Protein AF-A0A7S1LWT2-F1 (afdb_monomer)

Organism: Alexandrium catenella (NCBI:txid2925)

Structur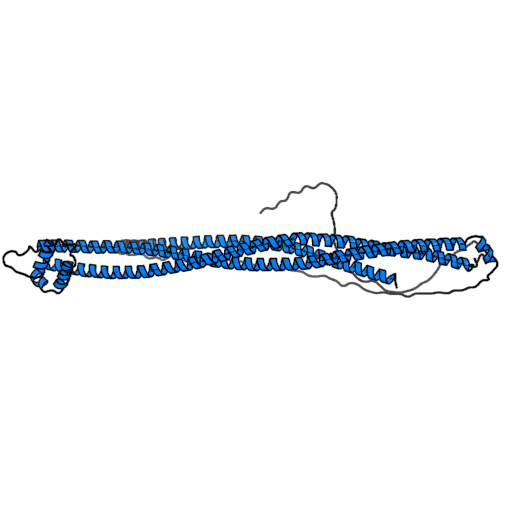e (mmCIF, N/CA/C/O backbone):
data_AF-A0A7S1LWT2-F1
#
_entry.id   AF-A0A7S1LWT2-F1
#
loop_
_atom_site.group_PDB
_atom_site.id
_atom_site.type_symbol
_atom_site.label_atom_id
_atom_site.label_alt_id
_atom_site.label_comp_id
_atom_site.label_asym_id
_atom_site.label_entity_id
_atom_si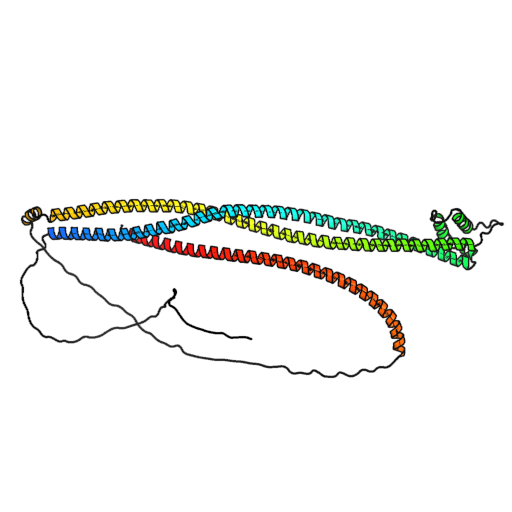te.label_seq_id
_atom_site.pdbx_PDB_ins_code
_atom_site.Cartn_x
_atom_site.Cartn_y
_atom_site.Cartn_z
_atom_site.occupancy
_atom_site.B_iso_or_equiv
_atom_site.auth_seq_id
_atom_site.auth_comp_id
_atom_site.auth_asym_id
_atom_site.auth_atom_id
_atom_site.pdbx_PDB_model_num
ATOM 1 N N . PHE A 1 1 ? -35.872 -12.750 -27.258 1.00 33.06 1 PHE A N 1
ATOM 2 C CA . PHE A 1 1 ? -36.606 -11.536 -27.671 1.00 33.06 1 PHE A CA 1
ATOM 3 C C . PHE A 1 1 ? -35.621 -10.379 -27.563 1.00 33.06 1 PHE A C 1
ATOM 5 O O . PHE A 1 1 ? -34.962 -10.319 -26.540 1.00 33.06 1 PHE A O 1
ATOM 12 N N . TRP A 1 2 ? -35.405 -9.527 -28.565 1.00 31.58 2 TRP A N 1
ATOM 13 C CA . TRP A 1 2 ? -36.002 -9.451 -29.913 1.00 31.58 2 TRP A CA 1
ATOM 14 C C . TRP A 1 2 ? -34.893 -9.270 -30.972 1.00 31.58 2 TRP A C 1
ATOM 16 O O . TRP A 1 2 ? -33.753 -9.004 -30.606 1.00 31.58 2 TRP A O 1
ATOM 26 N N . LEU A 1 3 ? -35.187 -9.476 -32.261 1.00 28.86 3 LEU A N 1
ATOM 27 C CA . LEU A 1 3 ? -34.165 -9.503 -33.321 1.00 28.86 3 LEU A CA 1
ATOM 28 C C . LEU A 1 3 ? -34.723 -8.959 -34.646 1.00 28.86 3 LEU A C 1
ATOM 30 O O . LEU A 1 3 ? -35.528 -9.627 -35.294 1.00 28.86 3 LEU A O 1
ATOM 34 N N . LYS A 1 4 ? -34.273 -7.755 -35.023 1.00 31.45 4 LYS A N 1
ATOM 35 C CA . LYS A 1 4 ? -34.233 -7.142 -36.371 1.00 31.45 4 LYS A CA 1
ATOM 36 C C . LYS A 1 4 ? -33.482 -5.806 -36.221 1.00 31.45 4 LYS A C 1
ATOM 38 O O . LYS A 1 4 ? -33.744 -5.106 -35.254 1.00 31.45 4 LYS A O 1
ATOM 43 N N . ALA A 1 5 ? -32.460 -5.441 -36.994 1.00 30.78 5 ALA A N 1
ATOM 44 C CA . ALA A 1 5 ? -32.195 -5.588 -38.430 1.00 30.78 5 ALA A CA 1
ATOM 45 C C . ALA A 1 5 ? -33.071 -4.679 -39.307 1.00 30.78 5 ALA A C 1
ATOM 47 O O . ALA A 1 5 ? -34.244 -4.964 -39.538 1.00 30.78 5 ALA A O 1
ATOM 48 N N . HIS A 1 6 ? -32.443 -3.633 -39.850 1.00 28.17 6 HIS A N 1
ATOM 49 C CA . HIS A 1 6 ? -32.846 -2.994 -41.097 1.00 28.17 6 HIS A CA 1
ATOM 50 C C . HIS A 1 6 ? -31.591 -2.634 -41.895 1.00 28.17 6 HIS A C 1
ATOM 52 O O . HIS A 1 6 ? -30.629 -2.107 -41.343 1.00 28.17 6 HIS A O 1
ATOM 58 N N . SER A 1 7 ? -31.602 -2.956 -43.184 1.00 26.88 7 SER A N 1
ATOM 59 C CA . SER A 1 7 ? -30.523 -2.691 -44.135 1.00 26.88 7 SER A CA 1
ATOM 60 C C . SER A 1 7 ? -30.941 -1.614 -45.129 1.00 26.88 7 SER A C 1
ATOM 62 O O . SER A 1 7 ? -32.078 -1.656 -45.597 1.00 26.88 7 SER A O 1
ATOM 64 N N . SER A 1 8 ? -29.995 -0.770 -45.537 1.00 25.41 8 SER A N 1
ATOM 65 C CA . SER A 1 8 ? -29.980 -0.098 -46.842 1.00 25.41 8 SER A CA 1
ATOM 66 C C . SER A 1 8 ? -28.529 0.019 -47.315 1.00 25.41 8 SER A C 1
ATOM 68 O O . SER A 1 8 ? -27.628 0.165 -46.492 1.00 25.41 8 SER A O 1
ATOM 70 N N . CYS A 1 9 ? -28.316 -0.086 -48.625 1.00 24.33 9 CYS A N 1
ATOM 71 C CA . CYS A 1 9 ? -27.003 -0.016 -49.278 1.00 24.33 9 CYS A CA 1
ATOM 72 C C . CYS A 1 9 ? -26.843 1.310 -50.055 1.00 24.33 9 CYS A C 1
ATOM 74 O O . CYS A 1 9 ? -27.729 2.160 -49.980 1.00 24.33 9 CYS A O 1
ATOM 76 N N . ALA A 1 10 ? -25.765 1.400 -50.850 1.00 26.12 10 ALA A N 1
ATOM 77 C CA . ALA A 1 10 ? -25.298 2.536 -51.660 1.00 26.12 10 ALA A CA 1
ATOM 78 C C . ALA A 1 10 ? -24.592 3.657 -50.862 1.00 26.12 10 ALA A C 1
ATOM 80 O O . ALA A 1 10 ? -25.080 4.077 -49.818 1.00 26.12 10 ALA A O 1
ATOM 81 N N . ASP A 1 11 ? -23.442 4.191 -51.292 1.00 26.48 11 ASP A N 1
ATOM 82 C CA . ASP A 1 11 ? -22.518 3.778 -52.372 1.00 26.48 11 ASP A CA 1
ATOM 83 C C . ASP A 1 11 ? -21.112 4.367 -52.109 1.00 26.48 11 ASP A C 1
ATOM 85 O O . ASP A 1 11 ? -20.996 5.369 -51.404 1.00 26.48 11 ASP A O 1
ATOM 89 N N . GLY A 1 12 ? -20.049 3.801 -52.705 1.00 25.44 12 GLY A N 1
ATOM 90 C CA . GLY A 1 12 ? -18.724 4.454 -52.774 1.00 25.44 12 GLY A CA 1
ATOM 91 C C . GLY A 1 12 ? -17.499 3.579 -52.452 1.00 25.44 12 GLY A C 1
ATOM 92 O O . GLY A 1 12 ? -17.393 2.992 -51.381 1.00 25.44 12 GLY A O 1
ATOM 93 N N . ALA A 1 13 ? -16.554 3.530 -53.395 1.00 26.47 13 ALA A N 1
ATOM 94 C CA . ALA A 1 13 ? -15.238 2.871 -53.332 1.00 26.47 13 ALA A CA 1
ATOM 95 C C . ALA A 1 13 ? -14.280 3.486 -52.269 1.00 26.47 13 ALA A C 1
ATOM 97 O O . ALA A 1 13 ? -14.469 4.636 -51.888 1.00 26.47 13 ALA A O 1
ATOM 98 N N . SER A 1 14 ? -13.207 2.835 -51.782 1.00 25.94 14 SER A N 1
ATOM 99 C CA . SER A 1 14 ? -12.604 1.509 -52.078 1.00 25.94 14 SER A CA 1
ATOM 100 C C . SER A 1 14 ? -11.699 1.019 -50.922 1.00 25.94 14 SER A C 1
ATOM 102 O O . SER A 1 14 ? -11.360 1.795 -50.032 1.00 25.94 14 SER A O 1
ATOM 104 N N . CYS A 1 15 ? -11.289 -0.260 -50.965 1.00 26.00 15 CYS A N 1
ATOM 105 C CA . CYS A 1 15 ? -10.419 -0.962 -49.999 1.00 26.00 15 CYS A CA 1
ATOM 106 C C . CYS A 1 15 ? -9.165 -0.163 -49.579 1.00 26.00 15 CYS A C 1
ATOM 108 O O . CYS A 1 15 ? -8.563 0.495 -50.423 1.00 26.00 15 CYS A O 1
ATOM 110 N N . THR A 1 16 ? -8.715 -0.112 -48.318 1.00 27.50 16 THR A N 1
ATOM 111 C CA . THR A 1 16 ? -8.551 -1.126 -47.239 1.00 27.50 16 THR A CA 1
ATOM 112 C C . THR A 1 16 ? -7.402 -2.128 -47.424 1.00 27.50 16 THR A C 1
ATOM 114 O O . THR A 1 16 ? -7.161 -2.687 -48.489 1.00 27.50 16 THR A O 1
ATOM 117 N N . SER A 1 17 ? -6.668 -2.314 -46.327 1.00 29.28 17 SER A N 1
ATOM 118 C CA . SER A 1 17 ? -5.370 -2.978 -46.188 1.00 29.28 17 SER A CA 1
ATOM 119 C C . SER A 1 17 ? -5.415 -4.496 -45.954 1.00 29.28 17 SER A C 1
ATOM 121 O O . SER A 1 17 ? -6.198 -4.953 -45.129 1.00 29.28 17 SER A O 1
ATOM 123 N N . GLY A 1 18 ? -4.407 -5.205 -46.481 1.00 27.36 18 GLY A N 1
ATOM 124 C CA . GLY A 1 18 ? -3.499 -6.031 -45.659 1.00 27.36 18 GLY A CA 1
ATOM 125 C C . GLY A 1 18 ? -3.828 -7.511 -45.355 1.00 27.36 18 GLY A C 1
ATOM 126 O O . GLY A 1 18 ? -4.892 -7.824 -44.844 1.00 27.36 18 GLY A O 1
ATOM 127 N N . HIS A 1 19 ? -2.789 -8.358 -45.501 1.00 26.08 19 HIS A N 1
ATOM 128 C CA . HIS A 1 19 ? -2.615 -9.733 -44.963 1.00 26.08 19 HIS A CA 1
ATOM 129 C C . HIS A 1 19 ? -3.584 -10.820 -45.514 1.00 26.08 19 HIS A C 1
ATOM 131 O O . HIS A 1 19 ? -4.782 -10.617 -45.606 1.00 26.08 19 HIS A O 1
ATOM 137 N N . CYS A 1 20 ? -3.158 -12.036 -45.896 1.00 24.03 20 CYS A N 1
ATOM 138 C CA . CYS A 1 20 ? -2.356 -12.980 -45.106 1.00 24.03 20 CYS A CA 1
ATOM 139 C C . CYS A 1 20 ? -1.778 -14.169 -45.935 1.00 24.03 20 CYS A C 1
ATOM 141 O O . CYS A 1 20 ? -2.261 -14.486 -47.017 1.00 24.03 20 CYS A O 1
ATOM 143 N N . SER A 1 21 ? -0.764 -14.824 -45.354 1.00 25.92 21 SER A N 1
ATOM 144 C CA . SER A 1 21 ? -0.106 -16.125 -45.628 1.00 25.92 21 SER A CA 1
ATOM 145 C C . SER A 1 21 ? -0.652 -17.119 -46.681 1.00 25.92 21 SER A C 1
ATOM 147 O O . SER A 1 21 ? -1.792 -17.575 -46.612 1.00 25.92 21 SER A O 1
ATOM 149 N N . ILE A 1 22 ? 0.272 -17.620 -47.519 1.00 29.66 22 ILE A N 1
ATOM 150 C CA . ILE A 1 22 ? 0.287 -18.953 -48.165 1.00 29.66 22 ILE A CA 1
ATOM 151 C C . ILE A 1 22 ? 1.751 -19.451 -48.088 1.00 29.66 22 ILE A C 1
ATOM 153 O O . ILE A 1 22 ? 2.661 -18.653 -48.284 1.00 29.66 22 ILE A O 1
ATOM 157 N N . GLY A 1 23 ? 2.103 -20.713 -47.814 1.00 28.67 23 GLY A N 1
ATOM 158 C CA . GLY A 1 23 ? 1.298 -21.934 -47.655 1.00 28.67 23 GLY A CA 1
ATOM 159 C C . GLY A 1 23 ? 1.849 -23.063 -48.544 1.00 28.67 23 GLY A C 1
ATOM 160 O O . GLY A 1 23 ? 1.566 -23.103 -49.736 1.00 28.67 23 GLY A O 1
ATOM 161 N N . GLN A 1 24 ? 2.673 -23.962 -47.993 1.00 29.84 24 GLN A N 1
ATOM 162 C CA . GLN A 1 24 ? 3.436 -24.960 -48.767 1.00 29.84 24 GLN A CA 1
ATOM 163 C C . GLN A 1 24 ? 2.568 -26.035 -49.456 1.00 29.84 24 GLN A C 1
ATOM 165 O O . GLN A 1 24 ? 1.615 -26.543 -48.868 1.00 29.84 24 GLN A O 1
ATOM 170 N N . CYS A 1 25 ? 3.004 -26.506 -50.633 1.00 27.72 25 CYS A N 1
ATOM 171 C CA . CYS A 1 25 ? 2.715 -27.858 -51.137 1.00 27.72 25 CYS A CA 1
ATOM 172 C C . CYS A 1 25 ? 3.812 -28.370 -52.095 1.00 27.72 25 CYS A C 1
ATOM 174 O O . CYS A 1 25 ? 4.595 -27.590 -52.629 1.00 27.72 25 CYS A O 1
ATOM 176 N N . GLN A 1 26 ? 3.893 -29.694 -52.265 1.00 29.59 26 GLN A N 1
ATOM 177 C CA . GLN A 1 26 ? 5.010 -30.423 -52.900 1.00 29.59 26 GLN A CA 1
ATOM 178 C C . GLN A 1 26 ? 4.680 -30.953 -54.321 1.00 29.59 26 GLN A C 1
ATOM 180 O O . GLN A 1 26 ? 3.517 -30.943 -54.716 1.00 29.59 26 GLN A O 1
ATOM 185 N N . MET A 1 27 ? 5.696 -31.559 -54.982 1.00 29.39 27 MET A N 1
ATOM 186 C CA . MET A 1 27 ? 5.666 -32.695 -55.958 1.00 29.39 27 MET A CA 1
ATOM 187 C C . MET A 1 27 ? 6.195 -32.406 -57.397 1.00 29.39 27 MET A C 1
ATOM 189 O O . MET A 1 27 ? 6.901 -31.426 -57.603 1.00 29.39 27 MET A O 1
ATOM 193 N N . GLY A 1 28 ? 5.974 -33.328 -58.354 1.00 28.89 28 GLY A N 1
ATOM 194 C CA . GLY A 1 28 ? 6.473 -33.377 -59.751 1.00 28.89 28 GLY A CA 1
ATOM 195 C C . GLY A 1 28 ? 5.965 -34.651 -60.487 1.00 28.89 28 GLY A C 1
ATOM 196 O O . GLY A 1 28 ? 4.835 -35.060 -60.225 1.00 28.89 28 GLY A O 1
ATOM 197 N N . SER A 1 29 ? 6.690 -35.385 -61.356 1.00 29.58 29 SER A N 1
ATOM 198 C CA . SER A 1 29 ? 8.096 -35.339 -61.833 1.00 29.58 29 SER A CA 1
ATOM 199 C C . SER A 1 29 ? 8.379 -36.489 -62.857 1.00 29.58 29 SER A C 1
ATOM 201 O O . SER A 1 29 ? 7.427 -37.145 -63.276 1.00 29.58 29 SER A O 1
ATOM 203 N N . SER A 1 30 ? 9.668 -36.798 -63.135 1.00 28.92 30 SER A N 1
ATOM 204 C CA . SER A 1 30 ? 10.242 -37.878 -63.983 1.00 28.92 30 SER A CA 1
ATOM 205 C C . SER A 1 30 ? 10.055 -37.649 -65.493 1.00 28.92 30 SER A C 1
ATOM 207 O O . SER A 1 30 ? 8.944 -37.400 -65.935 1.00 28.92 30 SER A O 1
ATOM 209 N N . SER A 1 31 ? 11.087 -37.547 -66.342 1.00 29.00 31 SER A N 1
ATOM 210 C CA . SER A 1 31 ? 12.238 -38.424 -66.678 1.00 29.00 31 SER A CA 1
ATOM 211 C C . SER A 1 31 ? 11.979 -39.210 -67.971 1.00 29.00 31 SER A C 1
ATOM 213 O O . SER A 1 31 ? 11.226 -40.178 -67.936 1.00 29.00 31 SER A O 1
ATOM 215 N N . LEU A 1 32 ? 12.726 -38.862 -69.036 1.00 29.83 32 LEU A N 1
ATOM 216 C CA . LEU A 1 32 ? 12.916 -39.621 -70.296 1.00 29.83 32 LEU A CA 1
ATOM 217 C C . LEU A 1 32 ? 11.648 -39.725 -71.196 1.00 29.83 32 LEU A C 1
ATOM 219 O O . LEU A 1 32 ? 10.533 -39.592 -70.712 1.00 29.83 32 LEU A O 1
ATOM 223 N N . PHE A 1 33 ? 11.714 -39.897 -72.526 1.00 26.77 33 PHE A N 1
ATOM 224 C CA . PHE A 1 33 ? 12.803 -40.300 -73.441 1.00 26.77 33 PHE A CA 1
ATOM 225 C C . PHE A 1 33 ? 12.488 -39.849 -74.901 1.00 26.77 33 PHE A C 1
ATOM 227 O O . PHE A 1 33 ? 11.312 -39.745 -75.220 1.00 26.77 33 PHE A O 1
ATOM 234 N N . ILE A 1 34 ? 13.508 -39.732 -75.781 1.00 29.27 34 ILE A N 1
ATOM 235 C CA . ILE A 1 34 ? 13.478 -39.862 -77.278 1.00 29.27 34 ILE A CA 1
ATOM 236 C C . ILE A 1 34 ? 12.589 -38.849 -78.075 1.00 29.27 34 ILE A C 1
ATOM 238 O O . ILE A 1 34 ? 11.411 -38.711 -77.793 1.00 29.27 34 ILE A O 1
ATOM 242 N N . LEU A 1 35 ? 13.026 -38.023 -79.050 1.00 27.83 35 LEU A N 1
ATOM 243 C CA . LEU A 1 35 ? 14.031 -38.058 -80.151 1.00 27.83 35 LEU A CA 1
ATOM 244 C C . LEU A 1 35 ? 13.501 -38.630 -81.491 1.00 27.83 35 LEU A C 1
ATOM 246 O O . LEU A 1 35 ? 13.330 -39.838 -81.575 1.00 27.83 35 LEU A O 1
ATOM 250 N N . ALA A 1 36 ? 13.332 -37.788 -82.537 1.00 28.48 36 ALA A N 1
ATOM 251 C CA . ALA A 1 36 ? 13.601 -38.069 -83.977 1.00 28.48 36 ALA A CA 1
ATOM 252 C C . ALA A 1 36 ? 12.925 -37.088 -84.981 1.00 28.48 36 ALA A C 1
ATOM 254 O O . ALA A 1 36 ? 11.734 -36.834 -84.861 1.00 28.48 36 ALA A O 1
ATOM 255 N N . LEU A 1 37 ? 13.678 -36.694 -86.032 1.00 28.66 37 LEU A N 1
ATOM 256 C CA . LEU A 1 37 ? 13.273 -36.150 -87.360 1.00 28.66 37 LEU A CA 1
ATOM 257 C C . LEU A 1 37 ? 12.399 -34.859 -87.440 1.00 28.66 37 LEU A C 1
ATOM 259 O O . LEU A 1 37 ? 11.643 -34.551 -86.533 1.00 28.66 37 LEU A O 1
ATOM 263 N N . VAL A 1 38 ? 12.314 -34.113 -88.559 1.00 30.34 38 VAL A N 1
ATOM 264 C CA . VAL A 1 38 ? 13.279 -33.553 -89.554 1.00 30.34 38 VAL A CA 1
ATOM 265 C C . VAL A 1 38 ? 12.456 -32.842 -90.650 1.00 30.34 38 VAL A C 1
ATOM 267 O O . VAL A 1 38 ? 11.528 -33.445 -91.183 1.00 30.34 38 VAL A O 1
ATOM 270 N N . ALA A 1 39 ? 12.815 -31.609 -91.039 1.00 30.00 39 ALA A N 1
ATOM 271 C CA . ALA A 1 39 ? 12.348 -30.966 -92.279 1.00 30.00 39 ALA A CA 1
ATOM 272 C C . ALA A 1 39 ? 13.298 -29.830 -92.737 1.00 30.00 39 ALA A C 1
ATOM 274 O O . ALA A 1 39 ? 13.760 -29.040 -91.920 1.00 30.00 39 ALA A O 1
ATOM 275 N N . LEU A 1 40 ? 13.565 -29.755 -94.046 1.00 30.89 40 LEU A N 1
ATOM 276 C CA . LEU A 1 40 ? 14.343 -28.737 -94.790 1.00 30.89 40 LEU A CA 1
ATOM 277 C C . LEU A 1 40 ? 13.611 -28.502 -96.135 1.00 30.89 40 LEU A C 1
ATOM 279 O O . LEU A 1 40 ? 12.921 -29.432 -96.565 1.00 30.89 40 LEU A O 1
ATOM 283 N N . PRO A 1 41 ? 13.660 -27.304 -96.771 1.00 42.47 41 PRO A N 1
ATOM 284 C CA . PRO A 1 41 ? 14.808 -26.783 -97.564 1.00 42.47 41 PRO A CA 1
ATOM 285 C C . PRO A 1 41 ? 15.202 -25.315 -97.188 1.00 42.47 41 PRO A C 1
ATOM 287 O O . PRO A 1 41 ? 14.460 -24.677 -96.453 1.00 42.47 41 PRO A O 1
ATOM 290 N N . VAL A 1 42 ? 16.389 -24.728 -97.470 1.00 35.78 42 VAL A N 1
ATOM 291 C CA . VAL A 1 42 ? 17.160 -24.475 -98.734 1.00 35.78 42 VAL A CA 1
ATOM 292 C C . VAL A 1 42 ? 16.470 -23.402 -99.627 1.00 35.78 42 VAL A C 1
ATOM 294 O O . VAL A 1 42 ? 15.278 -23.535 -99.866 1.00 35.78 42 VAL A O 1
ATOM 297 N N . ALA A 1 43 ? 17.091 -22.308 -100.129 1.00 35.44 43 ALA A N 1
ATOM 298 C CA . ALA A 1 43 ? 18.512 -21.983 -100.408 1.00 35.44 43 ALA A CA 1
ATOM 299 C C . ALA A 1 43 ? 18.906 -20.472 -100.310 1.00 35.44 43 ALA A C 1
ATOM 301 O O . ALA A 1 43 ? 18.032 -19.616 -100.361 1.00 35.44 43 ALA A O 1
ATOM 302 N N . ALA A 1 44 ? 20.231 -20.204 -100.361 1.00 31.06 44 ALA A N 1
ATOM 303 C CA . ALA A 1 44 ? 20.949 -18.960 -100.760 1.00 31.06 44 ALA A CA 1
ATOM 304 C C . ALA A 1 44 ? 20.702 -17.656 -99.949 1.00 31.06 44 ALA A C 1
ATOM 306 O O . ALA A 1 44 ? 19.592 -17.358 -99.539 1.00 31.06 44 ALA A O 1
ATOM 307 N N . HIS A 1 45 ? 21.671 -16.765 -99.698 1.00 31.00 45 HIS A N 1
ATOM 308 C CA . HIS A 1 45 ? 23.034 -16.524 -100.228 1.00 31.00 45 HIS A CA 1
ATOM 309 C C . HIS A 1 45 ? 23.990 -16.300 -99.018 1.00 31.00 45 HIS A C 1
ATOM 311 O O . HIS A 1 45 ? 23.512 -16.250 -97.892 1.00 31.00 45 HIS A O 1
ATOM 317 N N . GLY A 1 46 ? 25.315 -16.124 -99.081 1.00 31.05 46 GLY A N 1
ATOM 318 C CA . GLY A 1 46 ? 26.333 -16.044 -100.139 1.00 31.05 46 GLY A CA 1
ATOM 319 C C . GLY A 1 46 ? 27.681 -15.701 -99.455 1.00 31.05 46 GLY A C 1
ATOM 320 O O . GLY A 1 46 ? 27.676 -15.083 -98.393 1.00 31.05 46 GLY A O 1
ATOM 321 N N . VAL A 1 47 ? 28.833 -16.142 -99.977 1.00 35.44 47 VAL A N 1
ATOM 322 C CA . VAL A 1 47 ? 30.114 -16.061 -99.232 1.00 35.44 47 VAL A CA 1
ATOM 323 C C . VAL A 1 47 ? 30.761 -14.673 -99.322 1.00 35.44 47 VAL A C 1
ATOM 325 O O . VAL A 1 47 ? 31.130 -14.235 -100.407 1.00 35.44 47 VAL A O 1
ATOM 328 N N . GLY A 1 48 ? 30.982 -14.032 -98.169 1.00 31.25 48 GLY A N 1
ATOM 329 C CA . GLY A 1 48 ? 31.875 -12.879 -98.005 1.00 31.25 48 GLY A CA 1
ATOM 330 C C . GLY A 1 48 ? 33.147 -13.279 -97.251 1.00 31.25 48 GLY A C 1
ATOM 331 O O . GLY A 1 48 ? 33.071 -13.913 -96.200 1.00 31.25 48 GLY A O 1
ATOM 332 N N . GLN A 1 49 ? 34.323 -12.948 -97.789 1.00 30.78 49 GLN A N 1
ATOM 333 C CA . GLN A 1 49 ? 35.610 -13.334 -97.201 1.00 30.78 49 GLN A CA 1
ATOM 334 C C . GLN A 1 49 ? 36.108 -12.331 -96.151 1.00 30.78 49 GLN A C 1
ATOM 336 O O . GLN A 1 49 ? 36.024 -11.125 -96.344 1.00 30.78 49 GLN A O 1
ATOM 341 N N . GLY A 1 50 ? 36.770 -12.861 -95.120 1.00 32.09 50 GLY A N 1
ATOM 342 C CA . GLY A 1 50 ? 38.003 -12.283 -94.579 1.00 32.09 50 GLY A CA 1
ATOM 343 C C . GLY A 1 50 ? 37.940 -10.907 -93.910 1.00 32.09 50 GLY A C 1
ATOM 344 O O . GLY A 1 50 ? 38.253 -9.891 -94.520 1.00 32.09 50 GLY A O 1
ATOM 345 N N . THR A 1 51 ? 37.794 -10.901 -92.585 1.00 31.11 51 THR A N 1
ATOM 346 C CA . THR A 1 51 ? 38.666 -10.065 -91.737 1.00 31.11 51 THR A CA 1
ATOM 347 C C . THR A 1 51 ? 38.764 -10.653 -90.333 1.00 31.11 51 THR A C 1
ATOM 349 O O . THR A 1 51 ? 38.037 -10.284 -89.415 1.00 31.11 51 THR A O 1
ATOM 352 N N . THR A 1 52 ? 39.713 -11.569 -90.132 1.00 33.53 52 THR A N 1
ATOM 353 C CA . THR A 1 52 ? 40.233 -11.820 -88.784 1.00 33.53 52 THR A CA 1
ATOM 354 C C . THR A 1 52 ? 40.951 -10.553 -88.336 1.00 33.53 52 THR A C 1
ATOM 356 O O . THR A 1 52 ? 42.105 -10.333 -88.711 1.00 33.53 52 THR A O 1
ATOM 359 N N . LEU A 1 53 ? 40.274 -9.700 -87.562 1.00 37.50 53 LEU A N 1
ATOM 360 C CA . LEU A 1 53 ? 40.927 -8.594 -86.871 1.00 37.50 53 LEU A CA 1
ATOM 361 C C . LEU A 1 53 ? 41.904 -9.188 -85.858 1.00 37.50 53 LEU A C 1
ATOM 363 O O . LEU A 1 53 ? 41.534 -9.538 -84.738 1.00 37.50 53 LEU A O 1
ATOM 367 N N . ILE A 1 54 ? 43.159 -9.324 -86.288 1.00 45.81 54 ILE A N 1
ATOM 368 C CA . ILE A 1 54 ? 44.280 -9.705 -85.440 1.00 45.81 54 ILE A CA 1
ATOM 369 C C . ILE A 1 54 ? 44.306 -8.702 -84.289 1.00 45.81 54 ILE A C 1
ATOM 371 O O . ILE A 1 54 ? 44.582 -7.518 -84.489 1.00 45.81 54 ILE A O 1
ATOM 375 N N . ALA A 1 55 ? 43.948 -9.171 -83.093 1.00 48.44 55 ALA A N 1
ATOM 376 C CA . ALA A 1 55 ? 43.823 -8.331 -81.914 1.00 48.44 55 ALA A CA 1
ATOM 377 C C . ALA A 1 55 ? 45.216 -7.872 -81.470 1.00 48.44 55 ALA A C 1
ATOM 379 O O . ALA A 1 55 ? 45.868 -8.542 -80.664 1.00 48.44 55 ALA A O 1
ATOM 380 N N . ASN A 1 56 ? 45.655 -6.741 -82.037 1.00 55.97 56 ASN A N 1
ATOM 381 C CA . ASN A 1 56 ? 46.874 -6.026 -81.672 1.00 55.97 56 ASN A CA 1
ATOM 382 C C . ASN A 1 56 ? 46.979 -5.994 -80.133 1.00 55.97 56 ASN A C 1
ATOM 384 O O . ASN A 1 56 ? 45.981 -5.640 -79.492 1.00 55.97 56 ASN A O 1
ATOM 388 N N . PRO A 1 57 ? 48.129 -6.368 -79.532 1.00 68.38 57 PRO A N 1
ATOM 389 C CA . PRO A 1 57 ? 48.284 -6.446 -78.080 1.00 68.38 57 PRO A CA 1
ATOM 390 C C . PRO A 1 57 ? 47.760 -5.217 -77.329 1.00 68.38 57 PRO A C 1
ATOM 392 O O . PRO A 1 57 ? 47.177 -5.356 -76.259 1.00 68.38 57 PRO A O 1
ATOM 395 N N . ILE A 1 58 ? 47.863 -4.028 -77.922 1.00 69.12 58 ILE A N 1
ATOM 396 C CA . ILE A 1 58 ? 47.450 -2.770 -77.291 1.00 69.12 58 ILE A CA 1
ATOM 397 C C . ILE A 1 58 ? 45.936 -2.579 -77.312 1.00 69.12 58 ILE A C 1
ATOM 399 O O . ILE A 1 58 ? 45.389 -2.072 -76.341 1.00 69.12 58 ILE A O 1
ATOM 403 N N . ARG A 1 59 ? 45.214 -3.107 -78.313 1.00 73.69 59 ARG A N 1
ATOM 404 C CA . ARG A 1 59 ? 43.748 -3.212 -78.208 1.00 73.69 59 ARG A CA 1
ATOM 405 C C . ARG A 1 59 ? 43.338 -4.126 -77.056 1.00 73.69 59 ARG A C 1
ATOM 407 O O . ARG A 1 59 ? 42.356 -3.824 -76.396 1.00 73.69 59 ARG A O 1
ATOM 414 N N . LYS A 1 60 ? 44.098 -5.188 -76.751 1.00 76.62 60 LYS A N 1
ATOM 415 C CA . LYS A 1 60 ? 43.833 -6.005 -75.552 1.00 76.62 60 LYS A CA 1
ATOM 416 C C . LYS A 1 60 ? 44.088 -5.218 -74.262 1.00 76.62 60 LYS A C 1
ATOM 418 O O . LYS A 1 60 ? 43.289 -5.338 -73.343 1.00 76.62 60 LYS A O 1
ATOM 423 N N . VAL A 1 61 ? 45.136 -4.389 -74.205 1.00 79.50 61 VAL A N 1
ATOM 424 C CA . VAL A 1 61 ? 45.399 -3.493 -73.059 1.00 79.50 61 VAL A CA 1
ATOM 425 C C . VAL A 1 61 ? 44.284 -2.455 -72.900 1.00 79.50 61 VAL A C 1
ATOM 427 O O . VAL A 1 61 ? 43.727 -2.347 -71.815 1.00 79.50 61 VAL A O 1
ATOM 430 N N . VAL A 1 62 ? 43.885 -1.760 -73.970 1.00 81.06 62 VAL A N 1
ATOM 431 C CA . VAL A 1 62 ? 42.773 -0.791 -73.950 1.00 81.06 62 VAL A CA 1
ATOM 432 C C . VAL A 1 62 ? 41.460 -1.461 -73.536 1.00 81.06 62 VAL A C 1
ATOM 434 O O . VAL A 1 62 ? 40.771 -0.937 -72.669 1.00 81.06 62 VAL A O 1
ATOM 437 N N . THR A 1 63 ? 41.132 -2.645 -74.065 1.00 83.88 63 THR A N 1
ATOM 438 C CA . THR A 1 63 ? 39.938 -3.396 -73.641 1.00 83.88 63 THR A CA 1
ATOM 439 C C . THR A 1 63 ? 40.033 -3.884 -72.190 1.00 83.88 63 THR A C 1
ATOM 441 O O . THR A 1 63 ? 39.011 -3.908 -71.510 1.00 83.88 63 THR A O 1
ATOM 444 N N . MET A 1 64 ? 41.222 -4.216 -71.666 1.00 81.44 64 MET A N 1
ATOM 445 C CA . MET A 1 64 ? 41.382 -4.485 -70.229 1.00 81.44 64 MET A CA 1
ATOM 446 C C . MET A 1 64 ? 41.190 -3.226 -69.381 1.00 81.44 64 MET A C 1
ATOM 448 O O . MET A 1 64 ? 40.486 -3.299 -68.384 1.00 81.44 64 MET A O 1
ATOM 452 N N . LEU A 1 65 ? 41.743 -2.075 -69.777 1.00 84.69 65 LEU A N 1
ATOM 453 C CA . LEU A 1 65 ? 41.555 -0.809 -69.057 1.00 84.69 65 LEU A CA 1
ATOM 454 C C . LEU A 1 65 ? 40.088 -0.356 -69.078 1.00 84.69 65 LEU A C 1
ATOM 456 O O . LEU A 1 65 ? 39.574 0.082 -68.056 1.00 84.69 65 LEU A O 1
ATOM 460 N N . GLN A 1 66 ? 39.388 -0.534 -70.201 1.00 83.94 66 GLN A N 1
ATOM 461 C CA . GLN A 1 66 ? 37.943 -0.308 -70.302 1.00 83.94 66 GLN A CA 1
ATOM 462 C C . GLN A 1 66 ? 37.160 -1.268 -69.395 1.00 83.94 66 GLN A C 1
ATOM 464 O O . GLN A 1 66 ? 36.282 -0.827 -68.663 1.00 83.94 66 GLN A O 1
ATOM 469 N N . ALA A 1 67 ? 37.509 -2.559 -69.368 1.00 84.56 67 ALA A N 1
ATOM 470 C CA . ALA A 1 67 ? 36.882 -3.526 -68.465 1.00 84.56 67 ALA A CA 1
ATOM 471 C C . ALA A 1 67 ? 37.186 -3.244 -66.979 1.00 84.56 67 ALA A C 1
ATOM 473 O O . ALA A 1 67 ? 36.330 -3.481 -66.131 1.00 84.56 67 ALA A O 1
ATOM 474 N N . MET A 1 68 ? 38.370 -2.714 -66.652 1.00 84.19 68 MET A N 1
ATOM 475 C CA . MET A 1 68 ? 38.695 -2.218 -65.310 1.00 84.19 68 MET A CA 1
ATOM 476 C C . MET A 1 68 ? 37.861 -0.983 -64.966 1.00 84.19 68 MET A C 1
ATOM 478 O O . MET A 1 68 ? 37.280 -0.942 -63.892 1.00 84.19 68 MET A O 1
ATOM 482 N N . GLN A 1 69 ? 37.717 -0.025 -65.886 1.00 83.00 69 GLN A N 1
ATOM 483 C CA . GLN A 1 69 ? 36.864 1.151 -65.697 1.00 83.00 69 GLN A CA 1
ATOM 484 C C . GLN A 1 69 ? 35.397 0.756 -65.447 1.00 83.00 69 GLN A C 1
ATOM 486 O O . GLN A 1 69 ? 34.759 1.307 -64.552 1.00 83.00 69 GLN A O 1
ATOM 491 N N . THR A 1 70 ? 34.876 -0.244 -66.173 1.00 87.12 70 THR A N 1
ATOM 492 C CA . THR A 1 70 ? 33.547 -0.820 -65.908 1.00 87.12 70 THR A CA 1
ATOM 493 C C . THR A 1 70 ? 33.477 -1.448 -64.515 1.00 87.12 70 THR A C 1
ATOM 495 O O . THR A 1 70 ? 32.593 -1.081 -63.745 1.00 87.12 70 THR A O 1
ATOM 498 N N . LYS A 1 71 ? 34.428 -2.314 -64.142 1.00 85.25 71 LYS A N 1
ATOM 499 C CA . LYS A 1 71 ? 34.463 -2.945 -62.809 1.00 85.25 71 LYS A CA 1
ATOM 500 C C . LYS A 1 71 ? 34.514 -1.938 -61.664 1.00 85.25 71 LYS A C 1
ATOM 502 O O . LYS A 1 71 ? 33.684 -2.019 -60.772 1.00 85.25 71 LYS A O 1
ATOM 507 N N . VAL A 1 72 ? 35.394 -0.941 -61.740 1.00 86.06 72 VAL A N 1
ATOM 508 C CA . VAL A 1 72 ? 35.517 0.120 -60.725 1.00 86.06 72 VAL A CA 1
ATOM 509 C C . VAL A 1 72 ? 34.206 0.912 -60.582 1.00 86.06 72 VAL A C 1
ATOM 511 O O . VAL A 1 72 ? 33.863 1.339 -59.479 1.00 86.06 72 VAL A O 1
ATOM 514 N N . SER A 1 73 ? 33.425 1.061 -61.663 1.00 84.69 73 SER A N 1
ATOM 515 C CA . SER A 1 73 ? 32.078 1.651 -61.601 1.00 84.69 73 SER A CA 1
ATOM 516 C C . SER A 1 73 ? 31.006 0.706 -61.028 1.00 84.69 73 SER A C 1
ATOM 518 O O . SER A 1 73 ? 30.143 1.160 -60.280 1.00 84.69 73 SER A O 1
ATOM 520 N N . GLU A 1 74 ? 31.079 -0.602 -61.300 1.00 86.44 74 GLU A N 1
ATOM 521 C CA . GLU A 1 74 ? 30.193 -1.617 -60.702 1.00 86.44 74 GLU A CA 1
ATOM 522 C C . GLU A 1 74 ? 30.461 -1.798 -59.198 1.00 86.44 74 GLU A C 1
ATOM 524 O O . GLU A 1 74 ? 29.527 -1.935 -58.414 1.00 86.44 74 GLU A O 1
ATOM 529 N N . GLU A 1 75 ? 31.728 -1.777 -58.788 1.00 83.25 75 GLU A N 1
ATOM 530 C CA . GLU A 1 75 ? 32.180 -1.802 -57.392 1.00 83.25 75 GLU A CA 1
ATOM 531 C C . GLU A 1 75 ? 31.752 -0.521 -56.659 1.00 83.25 75 GLU A C 1
ATOM 533 O O . GLU A 1 75 ? 31.212 -0.592 -55.558 1.00 83.25 75 GLU A O 1
ATOM 538 N N . GLY A 1 76 ? 31.884 0.648 -57.301 1.00 86.00 76 GLY A N 1
ATOM 539 C CA . GLY A 1 76 ? 31.390 1.915 -56.754 1.00 86.00 76 GLY A CA 1
ATOM 540 C C . GLY A 1 76 ? 29.879 1.936 -56.511 1.00 86.00 76 GLY A C 1
ATOM 541 O O . GLY A 1 76 ? 29.444 2.409 -55.463 1.00 86.00 76 GLY A O 1
ATOM 542 N N . ALA A 1 77 ? 29.084 1.374 -57.426 1.00 86.88 77 ALA A N 1
ATOM 543 C CA . ALA A 1 77 ? 27.632 1.288 -57.269 1.00 86.88 77 ALA A CA 1
ATOM 544 C C . ALA A 1 77 ? 27.202 0.358 -56.114 1.00 86.88 77 ALA A C 1
ATOM 546 O O . ALA A 1 77 ? 26.195 0.624 -55.455 1.00 86.88 77 ALA A O 1
ATOM 547 N N . LYS A 1 78 ? 27.960 -0.714 -55.837 1.00 83.31 78 LYS A N 1
ATOM 548 C CA . LYS A 1 78 ? 27.692 -1.610 -54.698 1.00 83.31 78 LYS A CA 1
ATOM 549 C C . LYS A 1 78 ? 28.089 -0.982 -53.368 1.00 83.31 78 LYS A C 1
ATOM 551 O O . LYS A 1 78 ? 27.272 -0.987 -52.448 1.00 83.31 78 LYS A O 1
ATOM 556 N N . GLU A 1 79 ? 29.283 -0.388 -53.276 1.00 83.00 79 GLU A N 1
ATOM 557 C CA . GLU A 1 79 ? 29.687 0.343 -52.069 1.00 83.00 79 GLU A CA 1
ATOM 558 C C . GLU A 1 79 ? 28.700 1.485 -51.766 1.00 83.00 79 GLU A C 1
ATOM 560 O O . GLU A 1 79 ? 28.361 1.694 -50.602 1.00 83.00 79 GLU A O 1
ATOM 565 N N . GLU A 1 80 ? 28.166 2.172 -52.786 1.00 87.19 80 GLU A N 1
ATOM 566 C CA . GLU A 1 80 ? 27.113 3.181 -52.610 1.00 87.19 80 GLU A CA 1
ATOM 567 C C . GLU A 1 80 ? 25.809 2.571 -52.061 1.00 87.19 80 GLU A C 1
ATOM 569 O O . GLU A 1 80 ? 25.187 3.144 -51.162 1.00 87.19 80 GLU A O 1
ATOM 574 N N . GLU A 1 81 ? 25.383 1.398 -52.544 1.00 86.31 81 GLU A N 1
ATOM 575 C CA . GLU A 1 81 ? 24.197 0.711 -52.015 1.00 86.31 81 GLU A CA 1
ATOM 576 C C . GLU A 1 81 ? 24.401 0.256 -50.555 1.00 86.31 81 GLU A C 1
ATOM 578 O O . GLU A 1 81 ? 23.485 0.365 -49.733 1.00 86.31 81 GLU A O 1
ATOM 583 N N . LEU A 1 82 ? 25.602 -0.221 -50.204 1.00 83.62 82 LEU A N 1
ATOM 584 C CA . LEU A 1 82 ? 25.969 -0.593 -48.832 1.00 83.62 82 LEU A CA 1
ATOM 585 C C . LEU A 1 82 ? 26.061 0.631 -47.912 1.00 83.62 82 LEU A C 1
ATOM 587 O O . LEU A 1 82 ? 25.523 0.597 -46.804 1.00 83.62 82 LEU A O 1
ATOM 591 N N . TYR A 1 83 ? 26.666 1.728 -48.371 1.00 88.19 83 TYR A N 1
ATOM 592 C CA . TYR A 1 83 ? 26.744 2.983 -47.624 1.00 88.19 83 TYR A CA 1
ATOM 593 C C . TYR A 1 83 ? 25.353 3.571 -47.360 1.00 88.19 83 TYR A C 1
ATOM 595 O O . TYR A 1 83 ? 25.039 3.932 -46.226 1.00 88.19 83 TYR A O 1
ATOM 603 N N . ASN A 1 84 ? 24.471 3.603 -48.364 1.00 87.75 84 ASN A N 1
ATOM 604 C CA . ASN A 1 84 ? 23.101 4.088 -48.185 1.00 87.75 84 ASN A CA 1
ATOM 605 C C . ASN A 1 84 ? 22.299 3.228 -47.188 1.00 87.75 84 ASN A C 1
ATOM 607 O O . ASN A 1 84 ? 21.548 3.774 -46.376 1.00 87.75 84 ASN A O 1
ATOM 611 N N . LYS A 1 85 ? 22.498 1.900 -47.176 1.00 86.19 85 LYS A N 1
ATOM 612 C CA . LYS A 1 85 ? 21.917 1.005 -46.154 1.00 86.19 85 LYS A CA 1
ATOM 613 C C . LYS A 1 85 ? 22.474 1.296 -44.762 1.00 86.19 85 LYS A C 1
ATOM 615 O O . LYS A 1 85 ? 21.694 1.438 -43.821 1.00 86.19 85 LYS A O 1
ATOM 620 N N . PHE A 1 86 ? 23.788 1.472 -44.638 1.00 86.94 86 PHE A N 1
ATOM 621 C CA . PHE A 1 86 ? 24.428 1.820 -43.370 1.00 86.94 86 PHE A CA 1
ATOM 622 C C . PHE A 1 86 ? 23.933 3.158 -42.811 1.00 86.94 86 PHE A C 1
ATOM 624 O O . PHE A 1 86 ? 23.604 3.260 -41.632 1.00 86.94 86 PHE A O 1
ATOM 631 N N . MET A 1 87 ? 23.800 4.178 -43.660 1.00 88.19 87 MET A N 1
ATOM 632 C CA . MET A 1 87 ? 23.284 5.483 -43.244 1.00 88.19 87 MET A CA 1
ATOM 633 C C . MET A 1 87 ? 21.784 5.456 -42.925 1.00 88.19 87 MET A C 1
ATOM 635 O O . MET A 1 87 ? 21.321 6.282 -42.138 1.00 88.19 87 MET A O 1
ATOM 639 N N . CYS A 1 88 ? 21.024 4.500 -43.470 1.00 89.12 88 CYS A N 1
ATOM 640 C CA . CYS A 1 88 ? 19.655 4.233 -43.033 1.00 89.12 88 CYS A CA 1
ATOM 641 C C . CYS A 1 88 ? 19.625 3.585 -41.638 1.00 89.12 88 CYS A C 1
ATOM 643 O O . CYS A 1 88 ? 18.878 4.058 -40.786 1.00 89.12 88 CYS A O 1
ATOM 645 N N . TYR A 1 89 ? 20.482 2.591 -41.368 1.00 86.12 89 TYR A N 1
ATOM 646 C CA . TYR A 1 89 ? 20.680 2.027 -40.022 1.00 86.12 89 TYR A CA 1
ATOM 647 C C . TYR A 1 89 ? 21.068 3.122 -39.012 1.00 86.12 89 TYR A C 1
ATOM 649 O O . TYR A 1 89 ? 20.382 3.293 -38.009 1.00 86.12 89 TYR A O 1
ATOM 657 N N . CYS A 1 90 ? 22.082 3.941 -39.320 1.00 90.19 90 CYS A N 1
ATOM 658 C CA . CYS A 1 90 ? 22.524 5.055 -38.473 1.00 90.19 90 CYS A CA 1
ATOM 659 C C . CYS A 1 90 ? 21.390 6.029 -38.121 1.00 90.19 90 CYS A C 1
ATOM 661 O O . CYS A 1 90 ? 21.261 6.428 -36.967 1.00 90.19 90 CYS A O 1
ATOM 663 N N . LYS A 1 91 ? 20.562 6.412 -39.104 1.00 88.62 91 LYS A N 1
ATOM 664 C CA . LYS A 1 91 ? 19.443 7.343 -38.890 1.00 88.62 91 LYS A CA 1
ATOM 665 C C . LYS A 1 91 ? 18.306 6.725 -38.084 1.00 88.62 91 LYS A C 1
ATOM 667 O O . LYS A 1 91 ? 17.790 7.388 -37.192 1.00 88.62 91 LYS A O 1
ATOM 672 N N . ASN A 1 92 ? 17.930 5.484 -38.389 1.00 87.38 92 ASN A N 1
ATOM 673 C CA . ASN A 1 92 ? 16.833 4.807 -37.702 1.00 87.38 92 ASN A CA 1
ATOM 674 C C . ASN A 1 92 ? 17.228 4.512 -36.250 1.00 87.38 92 ASN A C 1
ATOM 676 O O . ASN A 1 92 ? 16.601 5.030 -35.336 1.00 87.38 92 ASN A O 1
ATOM 680 N N . SER A 1 93 ? 18.333 3.789 -36.033 1.00 82.56 93 SER A N 1
ATOM 681 C CA . SER A 1 93 ? 18.789 3.420 -34.689 1.00 82.56 93 SER A CA 1
ATOM 682 C C . SER A 1 93 ? 19.187 4.625 -33.834 1.00 82.56 93 SER A C 1
ATOM 684 O O . SER A 1 93 ? 18.991 4.579 -32.626 1.00 82.56 93 SER A O 1
ATOM 686 N N . GLY A 1 94 ? 19.705 5.708 -34.429 1.00 85.31 94 GLY A N 1
ATOM 687 C CA . GLY A 1 94 ? 19.960 6.960 -33.708 1.00 85.31 94 GLY A CA 1
ATOM 688 C C . GLY A 1 94 ? 18.673 7.679 -33.286 1.00 85.31 94 GLY A C 1
ATOM 689 O O . GLY A 1 94 ? 18.570 8.135 -32.150 1.00 85.31 94 GLY A O 1
ATOM 690 N N . GLY A 1 95 ? 17.665 7.733 -34.164 1.00 84.56 95 GLY A N 1
ATOM 691 C CA . GLY A 1 95 ? 16.351 8.302 -33.842 1.00 84.56 95 GLY A CA 1
ATOM 692 C C . GLY A 1 95 ? 15.597 7.491 -32.785 1.00 84.56 95 GLY A C 1
ATOM 693 O O . GLY A 1 95 ? 15.071 8.069 -31.835 1.00 84.56 95 GLY A O 1
ATOM 694 N N . ASP A 1 96 ? 15.611 6.161 -32.909 1.00 82.56 96 ASP A N 1
ATOM 695 C CA . ASP A 1 96 ? 15.016 5.247 -31.931 1.00 82.56 96 ASP A CA 1
ATOM 696 C C . ASP A 1 96 ? 15.678 5.416 -30.549 1.00 82.56 96 ASP A C 1
ATOM 698 O O . ASP A 1 96 ? 14.965 5.600 -29.563 1.00 82.56 96 ASP A O 1
ATOM 702 N N . LEU A 1 97 ? 17.020 5.456 -30.468 1.00 87.69 97 LEU A N 1
ATOM 703 C CA . LEU A 1 97 ? 17.722 5.688 -29.195 1.00 87.69 97 LEU A CA 1
ATOM 704 C C . LEU A 1 97 ? 17.529 7.098 -28.627 1.00 87.69 97 LEU A C 1
ATOM 706 O O . LEU A 1 97 ? 17.481 7.267 -27.414 1.00 87.69 97 LEU A O 1
ATOM 710 N N . THR A 1 98 ? 17.427 8.125 -29.474 1.00 90.31 98 THR A N 1
ATOM 711 C CA . THR A 1 98 ? 17.122 9.482 -28.988 1.00 90.31 98 THR A CA 1
ATOM 712 C C . THR A 1 98 ? 15.775 9.472 -28.261 1.00 90.31 98 THR A C 1
ATOM 714 O O . THR A 1 98 ? 15.661 10.006 -27.161 1.00 90.31 98 THR A O 1
ATOM 717 N N . SER A 1 99 ? 14.784 8.768 -28.820 1.00 87.31 99 SER A N 1
ATOM 718 C CA . SER A 1 99 ? 13.460 8.602 -28.216 1.00 87.31 99 SER A CA 1
ATOM 719 C C . SER A 1 99 ? 13.477 7.774 -26.918 1.00 87.31 99 SER A C 1
ATOM 721 O O . SER A 1 99 ? 12.761 8.120 -25.977 1.00 87.31 99 SER A O 1
ATOM 723 N N . THR A 1 100 ? 14.300 6.717 -26.804 1.00 84.88 100 THR A N 1
ATOM 724 C CA . THR A 1 100 ? 14.425 5.967 -25.531 1.00 84.88 100 THR A CA 1
ATOM 725 C C . THR A 1 100 ? 15.116 6.792 -24.449 1.00 84.88 100 THR A C 1
ATOM 727 O O . THR A 1 100 ? 14.651 6.798 -23.309 1.00 84.88 100 THR A O 1
ATOM 730 N N . ILE A 1 101 ? 16.161 7.547 -24.803 1.00 92.12 101 ILE A N 1
ATOM 731 C CA . ILE A 1 101 ? 16.869 8.443 -23.882 1.00 92.12 101 ILE A CA 1
ATOM 732 C C . ILE A 1 101 ? 15.937 9.556 -23.382 1.00 92.12 101 ILE A C 1
ATOM 734 O O . ILE A 1 101 ? 15.839 9.744 -22.170 1.00 92.12 101 ILE A O 1
ATOM 738 N N . GLU A 1 102 ? 15.211 10.249 -24.268 1.00 91.75 102 GLU A N 1
ATOM 739 C CA . GLU A 1 102 ? 14.242 11.290 -23.879 1.00 91.75 102 GLU A CA 1
ATOM 740 C C . GLU A 1 102 ? 13.121 10.727 -22.983 1.00 91.75 102 GLU A C 1
ATOM 742 O O . GLU A 1 102 ? 12.754 11.340 -21.976 1.00 91.75 102 GLU A O 1
ATOM 747 N N . ALA A 1 103 ? 12.603 9.532 -23.294 1.00 87.69 103 ALA A N 1
ATOM 748 C CA . ALA A 1 103 ? 11.581 8.876 -22.478 1.00 87.69 103 ALA A CA 1
ATOM 749 C C . ALA A 1 103 ? 12.103 8.471 -21.085 1.00 87.69 103 ALA A C 1
ATOM 751 O O . ALA A 1 103 ? 11.392 8.636 -20.091 1.00 87.69 103 ALA A O 1
ATOM 752 N N . ALA A 1 104 ? 13.341 7.980 -20.986 1.00 89.81 104 ALA A N 1
ATOM 753 C CA . ALA A 1 104 ? 13.969 7.635 -19.712 1.00 89.81 104 ALA A CA 1
ATOM 754 C C . ALA A 1 104 ? 14.302 8.885 -18.873 1.00 89.81 104 ALA A C 1
ATOM 756 O O . ALA A 1 104 ? 14.007 8.911 -17.676 1.00 89.81 104 ALA A O 1
ATOM 757 N N . GLU A 1 105 ? 14.813 9.956 -19.495 1.00 92.31 105 GLU A N 1
ATOM 758 C CA . GLU A 1 105 ? 15.022 11.258 -18.839 1.00 92.31 105 GLU A CA 1
ATOM 759 C C . GLU A 1 105 ? 13.718 11.860 -18.295 1.00 92.31 105 GLU A C 1
ATOM 761 O O . GLU A 1 105 ? 13.739 12.521 -17.257 1.00 92.31 105 GLU A O 1
ATOM 766 N N . ALA A 1 106 ? 12.577 11.595 -18.940 1.00 92.69 106 ALA A N 1
ATOM 767 C CA . ALA A 1 106 ? 11.260 11.983 -18.440 1.00 92.69 106 ALA A CA 1
ATOM 768 C C . ALA A 1 106 ? 10.710 11.047 -17.339 1.00 92.69 106 ALA A C 1
ATOM 770 O O . ALA A 1 106 ? 10.028 11.521 -16.426 1.00 92.69 106 ALA A O 1
ATOM 771 N N . LYS A 1 107 ? 10.998 9.735 -17.385 1.00 89.75 107 LYS A N 1
ATOM 772 C CA . LYS A 1 107 ? 10.475 8.745 -16.418 1.00 89.75 107 LYS A CA 1
ATOM 773 C C . LYS A 1 107 ? 11.151 8.851 -15.043 1.00 89.75 107 LYS A C 1
ATOM 775 O O . LYS A 1 107 ? 10.447 8.836 -14.032 1.00 89.75 107 LYS A O 1
ATOM 780 N N . ILE A 1 108 ? 12.475 9.045 -14.989 1.00 93.31 108 ILE A N 1
ATOM 781 C CA . ILE A 1 108 ? 13.255 9.163 -13.736 1.00 93.31 108 ILE A CA 1
ATOM 782 C C . ILE A 1 108 ? 12.696 10.222 -12.755 1.00 93.31 108 ILE A C 1
ATOM 784 O O . ILE A 1 108 ? 12.407 9.860 -11.611 1.00 93.31 108 ILE A O 1
ATOM 788 N N . PRO A 1 109 ? 12.470 11.500 -13.132 1.00 94.56 109 PRO A N 1
ATOM 789 C CA . PRO A 1 109 ? 11.945 12.505 -12.203 1.00 94.56 109 PRO A CA 1
ATOM 790 C C . PRO A 1 109 ? 10.493 12.242 -11.767 1.00 94.56 109 PRO A C 1
ATOM 792 O O . PRO A 1 109 ? 10.095 12.708 -10.696 1.00 94.56 109 PRO A O 1
ATOM 795 N N . SER A 1 110 ? 9.704 11.479 -12.540 1.00 88.81 110 SER A N 1
ATOM 796 C CA . SER A 1 110 ? 8.390 11.008 -12.081 1.00 88.81 110 SER A CA 1
ATOM 797 C C . SER A 1 110 ? 8.548 9.937 -11.005 1.00 88.81 110 SER A C 1
ATOM 799 O O . SER A 1 110 ? 7.992 10.099 -9.921 1.00 88.81 110 SER A O 1
ATOM 801 N N . LEU A 1 111 ? 9.374 8.910 -11.249 1.00 92.31 111 LEU A N 1
ATOM 802 C CA . LEU A 1 111 ? 9.673 7.863 -10.263 1.00 92.31 111 LEU A CA 1
ATOM 803 C C . LEU A 1 111 ? 10.213 8.468 -8.960 1.00 92.31 111 LEU A C 1
ATOM 805 O O . LEU A 1 111 ? 9.695 8.167 -7.889 1.00 92.31 111 LEU A O 1
ATOM 809 N N . GLU A 1 112 ? 11.157 9.411 -9.030 1.00 92.12 112 GLU A N 1
ATOM 810 C CA . GLU A 1 112 ? 11.620 10.169 -7.860 1.00 92.12 112 GLU A CA 1
ATOM 811 C C . GLU A 1 112 ? 10.480 10.868 -7.098 1.00 92.12 112 GLU A C 1
ATOM 813 O O . GLU A 1 112 ? 10.495 10.918 -5.867 1.00 92.12 112 GLU A O 1
ATOM 818 N N . SER A 1 113 ? 9.517 11.458 -7.813 1.00 93.81 113 SER A N 1
ATOM 819 C CA . SER A 1 113 ? 8.371 12.151 -7.219 1.00 93.81 113 SER A CA 1
ATOM 820 C C . SER A 1 113 ? 7.412 11.172 -6.538 1.00 93.81 113 SER A C 1
ATOM 822 O O . SER A 1 113 ? 6.931 11.441 -5.437 1.00 93.81 113 SER A O 1
ATOM 824 N N . ASP A 1 114 ? 7.145 10.033 -7.172 1.00 88.56 114 ASP A N 1
ATOM 825 C CA . ASP A 1 114 ? 6.188 9.034 -6.698 1.00 88.56 114 ASP A CA 1
ATOM 826 C C . ASP A 1 114 ? 6.757 8.165 -5.564 1.00 88.56 114 ASP A C 1
ATOM 828 O O . ASP A 1 114 ? 6.037 7.875 -4.607 1.00 88.56 114 ASP A O 1
ATOM 832 N N . ILE A 1 115 ? 8.066 7.884 -5.566 1.00 93.94 115 ILE A N 1
ATOM 833 C CA . ILE A 1 115 ? 8.791 7.313 -4.418 1.00 93.94 115 ILE A CA 1
ATOM 834 C C . ILE A 1 115 ? 8.664 8.224 -3.191 1.00 93.94 115 ILE A C 1
ATOM 836 O O . ILE A 1 115 ? 8.308 7.746 -2.115 1.00 93.94 115 ILE A O 1
ATOM 840 N N . LYS A 1 116 ? 8.899 9.538 -3.343 1.00 93.25 116 LYS A N 1
ATOM 841 C CA . LYS A 1 116 ? 8.791 10.505 -2.232 1.00 93.25 116 LYS A CA 1
ATOM 842 C C . LYS A 1 116 ? 7.369 10.535 -1.661 1.00 93.25 116 LYS A C 1
ATOM 844 O O . LYS A 1 116 ? 7.208 10.388 -0.454 1.00 93.25 116 LYS A O 1
ATOM 849 N N . LYS A 1 117 ? 6.338 10.593 -2.517 1.00 90.06 117 LYS A N 1
ATOM 850 C CA . LYS A 1 117 ? 4.921 10.505 -2.097 1.00 90.06 117 LYS A CA 1
ATOM 851 C C . LYS A 1 117 ? 4.605 9.192 -1.373 1.00 90.06 117 LYS A C 1
ATOM 853 O O . LYS A 1 117 ? 3.863 9.206 -0.394 1.00 90.06 117 LYS A O 1
ATOM 858 N N . ALA A 1 118 ? 5.125 8.059 -1.851 1.00 89.38 118 ALA A N 1
ATOM 859 C CA . ALA A 1 118 ? 4.877 6.751 -1.245 1.00 89.38 118 ALA A CA 1
ATOM 860 C C . ALA A 1 118 ? 5.549 6.613 0.130 1.00 89.38 118 ALA A C 1
ATOM 862 O O . ALA A 1 118 ? 4.910 6.133 1.067 1.00 89.38 118 ALA A O 1
ATOM 863 N N . ASP A 1 119 ? 6.790 7.084 0.276 1.00 90.25 119 ASP A N 1
ATOM 864 C CA . ASP A 1 119 ? 7.508 7.090 1.555 1.00 90.25 119 ASP A CA 1
ATOM 865 C C . ASP A 1 119 ? 6.868 8.073 2.561 1.00 90.25 119 ASP A C 1
ATOM 867 O O . ASP A 1 119 ? 6.686 7.722 3.728 1.00 90.25 119 ASP A O 1
ATOM 871 N N . GLU A 1 120 ? 6.424 9.258 2.121 1.00 91.12 120 GLU A N 1
ATOM 872 C CA . GLU A 1 120 ? 5.653 10.209 2.944 1.00 91.12 120 GLU A CA 1
ATOM 873 C C . GLU A 1 120 ? 4.316 9.614 3.421 1.00 91.12 120 GLU A C 1
ATOM 875 O O . GLU A 1 120 ? 4.004 9.655 4.615 1.00 91.12 120 GLU A O 1
ATOM 880 N N . GLN A 1 121 ? 3.540 9.000 2.518 1.00 88.62 121 GLN A N 1
ATOM 881 C CA . GLN A 1 121 ? 2.294 8.315 2.884 1.00 88.62 121 GLN A CA 1
ATOM 882 C C . GLN A 1 121 ? 2.543 7.135 3.826 1.00 88.62 121 GLN A C 1
ATOM 884 O O . GLN A 1 121 ? 1.743 6.902 4.732 1.00 88.62 121 GLN A O 1
ATOM 889 N N . LYS A 1 122 ? 3.646 6.398 3.647 1.00 92.06 122 LYS A N 1
ATOM 890 C CA . LYS A 1 122 ? 4.014 5.292 4.534 1.00 92.06 122 LYS A CA 1
ATOM 891 C C . LYS A 1 122 ? 4.305 5.798 5.946 1.00 92.06 122 LYS A C 1
ATOM 893 O O . LYS A 1 122 ? 3.738 5.261 6.892 1.00 92.06 122 LYS A O 1
ATOM 898 N N . LEU A 1 123 ? 5.095 6.865 6.086 1.00 91.06 123 LEU A N 1
ATOM 899 C CA . LEU A 1 123 ? 5.370 7.500 7.381 1.00 91.06 123 LEU A CA 1
ATOM 900 C C . LEU A 1 123 ? 4.087 7.999 8.065 1.00 91.06 123 LEU A C 1
ATOM 902 O O . LEU A 1 123 ? 3.925 7.804 9.271 1.00 91.06 123 LEU A O 1
ATOM 906 N N . GLN A 1 124 ? 3.147 8.579 7.309 1.00 89.44 124 GLN A N 1
ATOM 907 C CA . GLN A 1 124 ? 1.839 8.961 7.848 1.00 89.44 124 GLN A CA 1
ATOM 908 C C . GLN A 1 124 ? 1.064 7.738 8.366 1.00 89.44 124 GLN A C 1
ATOM 910 O O . GLN A 1 124 ? 0.593 7.754 9.502 1.00 89.44 124 GLN A O 1
ATOM 915 N N . VAL A 1 125 ? 0.963 6.668 7.568 1.00 90.06 125 VAL A N 1
ATOM 916 C CA . VAL A 1 125 ? 0.242 5.436 7.938 1.00 90.06 125 VAL A CA 1
ATOM 917 C C . VAL A 1 125 ? 0.893 4.728 9.134 1.00 90.06 125 VAL A C 1
ATOM 919 O O . VAL A 1 125 ? 0.179 4.187 9.976 1.00 90.06 125 VAL A O 1
ATOM 922 N N . GLU A 1 126 ? 2.222 4.765 9.262 1.00 90.69 126 GLU A N 1
ATOM 923 C CA . GLU A 1 126 ? 2.953 4.229 10.420 1.00 90.69 126 GLU A CA 1
ATOM 924 C C . GLU A 1 126 ? 2.703 5.051 11.700 1.00 90.69 126 GLU A C 1
ATOM 926 O O . GLU A 1 126 ? 2.525 4.467 12.771 1.00 90.69 126 GLU A O 1
ATOM 931 N N . GLY A 1 127 ? 2.579 6.380 11.599 1.00 89.88 127 GLY A N 1
ATOM 932 C CA . GLY A 1 127 ? 2.130 7.232 12.709 1.00 89.88 127 GLY A CA 1
ATOM 933 C C . GLY A 1 127 ? 0.671 6.974 13.114 1.00 89.88 127 GLY A C 1
ATOM 934 O O . GLY A 1 127 ? 0.370 6.788 14.294 1.00 89.88 127 GLY A O 1
ATOM 935 N N . ASP A 1 128 ? -0.230 6.878 12.131 1.00 86.69 128 ASP A N 1
ATOM 936 C CA . ASP A 1 128 ? -1.650 6.536 12.321 1.00 86.69 128 ASP A CA 1
ATOM 937 C C . ASP A 1 128 ? -1.851 5.148 12.958 1.00 86.69 128 ASP A C 1
ATOM 939 O O . ASP A 1 128 ? -2.815 4.934 13.704 1.00 86.69 128 ASP A O 1
ATOM 943 N N . LEU A 1 129 ? -0.949 4.208 12.648 1.00 91.88 129 LEU A N 1
ATOM 944 C CA . LEU A 1 129 ? -0.885 2.859 13.204 1.00 91.88 129 LEU A CA 1
ATOM 945 C C . LEU A 1 129 ? -0.398 2.866 14.658 1.00 91.88 129 LEU A C 1
ATOM 947 O O . LEU A 1 129 ? -0.986 2.166 15.482 1.00 91.88 129 LEU A O 1
ATOM 951 N N . ALA A 1 130 ? 0.638 3.646 14.983 1.00 91.88 130 ALA A N 1
ATOM 952 C CA . ALA A 1 130 ? 1.132 3.786 16.353 1.00 91.88 130 ALA A CA 1
ATOM 953 C C . ALA A 1 130 ? 0.050 4.372 17.276 1.00 91.88 130 ALA A C 1
ATOM 955 O O . ALA A 1 130 ? -0.297 3.747 18.279 1.00 91.88 130 ALA A O 1
ATOM 956 N N . GLN A 1 131 ? -0.579 5.485 16.874 1.00 91.06 131 GLN A N 1
ATOM 957 C CA . GLN A 1 131 ? -1.685 6.088 17.627 1.00 91.06 131 GLN A CA 1
ATOM 958 C C . GLN A 1 131 ? -2.836 5.092 17.836 1.00 91.06 131 GLN A C 1
ATOM 960 O O . GLN A 1 131 ? -3.319 4.935 18.952 1.00 91.06 131 GLN A O 1
ATOM 965 N N . ALA A 1 132 ? -3.230 4.345 16.797 1.00 88.81 132 ALA A N 1
ATOM 966 C CA . ALA A 1 132 ? -4.288 3.343 16.921 1.00 88.81 132 ALA A CA 1
ATOM 967 C C . ALA A 1 132 ? -3.916 2.190 17.878 1.00 88.81 132 ALA A C 1
ATOM 969 O O . ALA A 1 132 ? -4.779 1.655 18.578 1.00 88.81 132 ALA A O 1
ATOM 970 N N . GLN A 1 133 ? -2.640 1.792 17.941 1.00 88.75 133 GLN A N 1
ATOM 971 C CA . GLN A 1 133 ? -2.180 0.793 18.909 1.00 88.75 133 GLN A CA 1
ATOM 972 C C . GLN A 1 133 ? -2.293 1.306 20.350 1.00 88.75 133 GLN A C 1
ATOM 974 O O . GLN A 1 133 ? -2.801 0.562 21.195 1.00 88.75 133 GLN A O 1
ATOM 979 N N . ASP A 1 134 ? -1.907 2.558 20.604 1.00 91.25 134 ASP A N 1
ATOM 980 C CA . ASP A 1 134 ? -2.039 3.207 21.913 1.00 91.25 134 ASP A CA 1
ATOM 981 C C . ASP A 1 134 ? -3.510 3.412 22.307 1.00 91.25 134 ASP A C 1
ATOM 983 O O . ASP A 1 134 ? -3.902 3.027 23.412 1.00 91.25 134 ASP A O 1
ATOM 987 N N . ASP A 1 135 ? -4.359 3.891 21.391 1.00 88.12 135 ASP A N 1
ATOM 988 C CA . ASP A 1 135 ? -5.810 4.036 21.590 1.00 88.12 135 ASP A CA 1
ATOM 989 C C . ASP A 1 135 ? -6.442 2.700 22.023 1.00 88.12 135 ASP A C 1
ATOM 991 O O . ASP A 1 135 ? -7.210 2.630 22.985 1.00 88.12 135 ASP A O 1
ATOM 995 N N . ARG A 1 136 ? -6.066 1.595 21.361 1.00 87.50 136 ARG A N 1
ATOM 996 C CA . ARG A 1 136 ? -6.542 0.242 21.693 1.00 87.50 136 ARG A CA 1
ATOM 997 C C . ARG A 1 136 ? -6.068 -0.226 23.072 1.00 87.50 136 ARG A C 1
ATOM 999 O O . ARG A 1 136 ? -6.796 -0.966 23.739 1.00 87.50 136 ARG A O 1
ATOM 1006 N N . VAL A 1 137 ? -4.860 0.149 23.495 1.00 91.12 137 VAL A N 1
ATOM 1007 C CA . VAL A 1 137 ? -4.335 -0.165 24.836 1.00 91.12 137 VAL A CA 1
ATOM 1008 C C . VAL A 1 137 ? -5.061 0.662 25.897 1.00 91.12 137 VAL A C 1
ATOM 1010 O O . VAL A 1 137 ? -5.512 0.095 26.894 1.00 91.12 137 VAL A O 1
ATOM 1013 N N . ALA A 1 138 ? -5.259 1.961 25.660 1.00 91.12 138 ALA A N 1
ATOM 1014 C CA . ALA A 1 138 ? -6.014 2.849 26.537 1.00 91.12 138 ALA A CA 1
ATOM 1015 C C . ALA A 1 138 ? -7.465 2.372 26.715 1.00 91.12 138 ALA A C 1
ATOM 1017 O O . ALA A 1 138 ? -7.916 2.192 27.845 1.00 91.12 138 ALA A O 1
ATOM 1018 N N . ALA A 1 139 ? -8.166 2.055 25.623 1.00 87.94 139 ALA A N 1
ATOM 1019 C CA . ALA A 1 139 ? -9.536 1.546 25.656 1.00 87.94 139 ALA A CA 1
ATOM 1020 C C . ALA A 1 139 ? -9.662 0.235 26.455 1.00 87.94 139 ALA A C 1
ATOM 1022 O O . ALA A 1 139 ? -10.550 0.102 27.301 1.00 87.94 139 ALA A O 1
ATOM 1023 N N . LYS A 1 140 ? -8.737 -0.718 26.253 1.00 89.56 140 LYS A N 1
ATOM 1024 C CA . LYS A 1 140 ? -8.684 -1.968 27.036 1.00 89.56 140 LYS A CA 1
ATOM 1025 C C . LYS A 1 140 ? -8.379 -1.725 28.515 1.00 89.56 140 LYS A C 1
ATOM 1027 O O . LYS A 1 140 ? -8.944 -2.415 29.363 1.00 89.56 140 LYS A O 1
ATOM 1032 N N . LYS A 1 141 ? -7.528 -0.746 28.834 1.00 91.31 141 LYS A N 1
ATOM 1033 C CA . LYS A 1 141 ? -7.257 -0.337 30.216 1.00 91.31 141 LYS A CA 1
ATOM 1034 C C . LYS A 1 141 ? -8.517 0.238 30.875 1.00 91.31 141 LYS A C 1
ATOM 1036 O O . LYS A 1 141 ? -8.881 -0.230 31.948 1.00 91.31 141 LYS A O 1
ATOM 1041 N N . THR A 1 142 ? -9.229 1.157 30.215 1.00 89.69 142 THR A N 1
ATOM 1042 C CA . THR A 1 142 ? -10.493 1.720 30.726 1.00 89.69 142 THR A CA 1
ATOM 1043 C C . THR A 1 142 ? -11.548 0.638 30.974 1.00 89.69 142 THR A C 1
ATOM 1045 O O . THR A 1 142 ? -12.226 0.683 31.994 1.00 89.69 142 THR A O 1
ATOM 1048 N N . VAL A 1 143 ? -11.656 -0.366 30.096 1.00 88.19 143 VAL A N 1
ATOM 1049 C CA . VAL A 1 143 ? -12.541 -1.532 30.294 1.00 88.19 143 VAL A CA 1
ATOM 1050 C C . VAL A 1 143 ? -12.184 -2.310 31.566 1.00 88.19 143 VAL A C 1
ATOM 1052 O O . VAL A 1 143 ? -13.074 -2.646 32.349 1.00 88.19 143 VAL A O 1
ATOM 1055 N N . ALA A 1 144 ? -10.897 -2.569 31.812 1.00 90.88 144 ALA A N 1
ATOM 1056 C CA . ALA A 1 144 ? -10.449 -3.266 33.018 1.00 90.88 144 ALA A CA 1
ATOM 1057 C C . ALA A 1 144 ? -10.672 -2.433 34.296 1.00 90.88 144 ALA A C 1
ATOM 1059 O O . ALA A 1 144 ? -11.153 -2.962 35.296 1.00 90.88 144 ALA A O 1
ATOM 1060 N N . GLU A 1 145 ? -10.376 -1.131 34.257 1.00 91.75 145 GLU A N 1
ATOM 1061 C CA . GLU A 1 145 ? -10.579 -0.211 35.385 1.00 91.75 145 GLU A CA 1
ATOM 1062 C C . GLU A 1 145 ? -12.067 -0.040 35.726 1.00 91.75 145 GLU A C 1
ATOM 1064 O O . GLU A 1 145 ? -12.429 -0.107 36.900 1.00 91.75 145 GLU A O 1
ATOM 1069 N N . ALA A 1 146 ? -12.939 0.093 34.720 1.00 91.19 146 ALA A N 1
ATOM 1070 C CA . ALA A 1 146 ? -14.387 0.144 34.911 1.00 91.19 146 ALA A CA 1
ATOM 1071 C C . ALA A 1 146 ? -14.936 -1.174 35.482 1.00 91.19 146 ALA A C 1
ATOM 1073 O O . ALA A 1 146 ? -15.755 -1.149 36.398 1.00 91.19 146 ALA A O 1
ATOM 1074 N N . THR A 1 147 ? -14.460 -2.327 34.996 1.00 91.31 147 THR A N 1
ATOM 1075 C CA . THR A 1 147 ? -14.889 -3.644 35.505 1.00 91.31 147 THR A CA 1
ATOM 1076 C C . THR A 1 147 ? -14.492 -3.819 36.975 1.00 91.31 147 THR A C 1
ATOM 1078 O O . THR A 1 147 ? -15.339 -4.126 37.809 1.00 91.31 147 THR A O 1
ATOM 1081 N N . ALA A 1 148 ? -13.239 -3.514 37.331 1.00 93.44 148 ALA A N 1
ATOM 1082 C CA . ALA A 1 148 ? -12.737 -3.611 38.707 1.00 93.44 148 ALA A CA 1
ATOM 1083 C C . ALA A 1 148 ? -13.307 -2.543 39.671 1.00 93.44 148 ALA A C 1
ATOM 1085 O O . ALA A 1 148 ? -13.109 -2.634 40.889 1.00 93.44 148 ALA A O 1
ATOM 1086 N N . LEU A 1 149 ? -13.969 -1.505 39.149 1.00 92.25 149 LEU A N 1
ATOM 1087 C CA . LEU A 1 149 ? -14.790 -0.570 39.921 1.00 92.25 149 LEU A CA 1
ATOM 1088 C C . LEU A 1 149 ? -16.189 -1.165 40.148 1.00 92.25 149 LEU A C 1
ATOM 1090 O O . LEU A 1 149 ? -16.609 -1.309 41.294 1.00 92.25 149 LEU A O 1
ATOM 1094 N N . ARG A 1 150 ? -16.847 -1.611 39.071 1.00 93.94 150 ARG A N 1
ATOM 1095 C CA . ARG A 1 150 ? -18.183 -2.223 39.084 1.00 93.94 150 ARG A CA 1
ATOM 1096 C C . ARG A 1 150 ? -18.268 -3.463 39.980 1.00 93.94 150 ARG A C 1
ATOM 1098 O O . ARG A 1 150 ? -19.257 -3.636 40.683 1.00 93.94 150 ARG A O 1
ATOM 1105 N N . GLU A 1 151 ? -17.220 -4.287 40.024 1.00 93.06 151 GLU A N 1
ATOM 1106 C CA . GLU A 1 151 ? -17.108 -5.427 40.951 1.00 93.06 151 GLU A CA 1
ATOM 1107 C C . GLU A 1 151 ? -17.151 -4.999 42.430 1.00 93.06 151 GLU A C 1
ATOM 1109 O O . GLU A 1 151 ? -17.783 -5.666 43.250 1.00 93.06 151 GLU A O 1
ATOM 1114 N N . LYS A 1 152 ? -16.514 -3.873 42.786 1.00 94.38 152 LYS A N 1
ATOM 1115 C CA . LYS A 1 152 ? -16.501 -3.348 44.165 1.00 94.38 152 LYS A CA 1
ATOM 1116 C C . LYS A 1 152 ? -17.838 -2.726 44.540 1.00 94.38 152 LYS A C 1
ATOM 1118 O O . LYS A 1 152 ? -18.314 -2.944 45.649 1.00 94.38 152 LYS A O 1
ATOM 1123 N N . GLU A 1 153 ? -18.436 -1.974 43.622 1.00 92.06 153 GLU A N 1
ATOM 1124 C CA . GLU A 1 153 ? -19.762 -1.377 43.801 1.00 92.06 153 GLU A CA 1
ATOM 1125 C C . GLU A 1 153 ? -20.838 -2.459 43.965 1.00 92.06 153 GLU A C 1
ATOM 1127 O O . GLU A 1 153 ? -21.631 -2.392 44.899 1.00 92.06 153 GLU A O 1
ATOM 1132 N N . ALA A 1 154 ? -20.812 -3.505 43.130 1.00 91.81 154 ALA A N 1
ATOM 1133 C CA . ALA A 1 154 ? -21.730 -4.638 43.237 1.00 91.81 154 ALA A CA 1
ATOM 1134 C C . ALA A 1 154 ? -21.545 -5.410 44.555 1.00 91.81 154 ALA A C 1
ATOM 1136 O O . ALA A 1 154 ? -22.526 -5.829 45.168 1.00 91.81 154 ALA A O 1
ATOM 1137 N N . ALA A 1 155 ? -20.302 -5.572 45.025 1.00 93.88 155 ALA A N 1
ATOM 1138 C CA . ALA A 1 155 ? -20.017 -6.186 46.321 1.00 93.88 155 ALA A CA 1
ATOM 1139 C C . ALA A 1 155 ? -20.506 -5.328 47.505 1.00 93.88 155 ALA A C 1
ATOM 1141 O O . ALA A 1 155 ? -21.015 -5.883 48.479 1.00 93.88 155 ALA A O 1
ATOM 1142 N N . ALA A 1 156 ? -20.395 -3.997 47.415 1.00 92.94 156 ALA A N 1
ATOM 1143 C CA . ALA A 1 156 ? -20.938 -3.073 48.410 1.00 92.94 156 ALA A CA 1
ATOM 1144 C C . ALA A 1 156 ? -22.474 -3.125 48.437 1.00 92.94 156 ALA A C 1
ATOM 1146 O O . ALA A 1 156 ? -23.047 -3.438 49.476 1.00 92.94 156 ALA A O 1
ATOM 1147 N N . TYR A 1 157 ? -23.137 -2.972 47.285 1.00 93.19 157 TYR A N 1
ATOM 1148 C CA . TYR A 1 157 ? -24.595 -3.093 47.182 1.00 93.19 157 TYR A CA 1
ATOM 1149 C C . TYR A 1 157 ? -25.108 -4.459 47.673 1.00 93.19 157 TYR A C 1
ATOM 1151 O O . TYR A 1 157 ? -26.142 -4.530 48.337 1.00 93.19 157 TYR A O 1
ATOM 1159 N N . ALA A 1 158 ? -24.390 -5.555 47.403 1.00 93.94 158 ALA A N 1
ATOM 1160 C CA . ALA A 1 158 ? -24.753 -6.878 47.912 1.00 93.94 158 ALA A CA 1
ATOM 1161 C C . ALA A 1 158 ? -24.668 -6.975 49.449 1.00 93.94 158 ALA A C 1
ATOM 1163 O O . ALA A 1 158 ? -25.508 -7.643 50.057 1.00 93.94 158 ALA A O 1
ATOM 1164 N N . ALA A 1 159 ? -23.694 -6.304 50.076 1.00 92.06 159 ALA A N 1
ATOM 1165 C CA . ALA A 1 159 ? -23.588 -6.210 51.530 1.00 92.06 159 ALA A CA 1
ATOM 1166 C C . ALA A 1 159 ? -24.704 -5.327 52.117 1.00 92.06 159 ALA A C 1
ATOM 1168 O O . ALA A 1 159 ? -25.435 -5.786 52.995 1.00 92.06 159 ALA A O 1
ATOM 1169 N N . ASP A 1 160 ? -24.904 -4.126 51.568 1.00 87.38 160 ASP A N 1
ATOM 1170 C CA . ASP A 1 160 ? -25.950 -3.188 51.991 1.00 87.38 160 ASP A CA 1
ATOM 1171 C C . ASP A 1 160 ? -27.338 -3.839 51.894 1.00 87.38 160 ASP A C 1
ATOM 1173 O O . ASP A 1 160 ? -28.119 -3.818 52.843 1.00 87.38 160 ASP A O 1
ATOM 1177 N N . LYS A 1 161 ? -27.642 -4.505 50.772 1.00 89.88 161 LYS A N 1
ATOM 1178 C CA . LYS A 1 161 ? -28.907 -5.224 50.551 1.00 89.88 161 LYS A CA 1
ATOM 1179 C C . LYS A 1 161 ? -29.129 -6.350 51.563 1.00 89.88 161 LYS A C 1
ATOM 1181 O O . LYS A 1 161 ? -30.265 -6.567 51.988 1.00 89.88 161 LYS A O 1
ATOM 1186 N N . ALA A 1 162 ? -28.070 -7.061 51.953 1.00 89.31 162 ALA A N 1
ATOM 1187 C CA . ALA A 1 162 ? -28.146 -8.090 52.986 1.00 89.31 162 ALA A CA 1
ATOM 1188 C C . ALA A 1 162 ? -28.396 -7.481 54.378 1.00 89.31 162 ALA A C 1
ATOM 1190 O O . ALA A 1 162 ? -29.194 -8.027 55.142 1.00 89.31 162 ALA A O 1
ATOM 1191 N N . GLU A 1 163 ? -27.784 -6.334 54.689 1.00 86.12 163 GLU A N 1
ATOM 1192 C CA . GLU A 1 163 ? -28.025 -5.607 55.937 1.00 86.12 163 GLU A CA 1
ATOM 1193 C C . GLU A 1 163 ? -29.447 -5.019 55.997 1.00 86.12 163 GLU A C 1
ATOM 1195 O O . GLU A 1 163 ? -30.172 -5.300 56.953 1.00 86.12 163 GLU A O 1
ATOM 1200 N N . TYR A 1 164 ? -29.908 -4.302 54.964 1.00 84.56 164 TYR A N 1
ATOM 1201 C CA . TYR A 1 164 ? -31.294 -3.817 54.875 1.00 84.56 164 TYR A CA 1
ATOM 1202 C C . TYR A 1 164 ? -32.315 -4.963 54.982 1.00 84.56 164 TYR A C 1
ATOM 1204 O O . TYR A 1 164 ? -33.322 -4.821 55.676 1.00 84.56 164 TYR A O 1
ATOM 1212 N N . GLY A 1 165 ? -32.050 -6.117 54.355 1.00 85.12 165 GLY A N 1
ATOM 1213 C CA . GLY A 1 165 ? -32.897 -7.308 54.470 1.00 85.12 165 GLY A CA 1
ATOM 1214 C C . GLY A 1 165 ? -32.966 -7.857 55.900 1.00 85.12 165 GLY A C 1
ATOM 1215 O O . GLY A 1 165 ? -34.057 -8.052 56.439 1.00 85.12 165 GLY A O 1
ATOM 1216 N N . ALA A 1 166 ? -31.815 -8.047 56.553 1.00 85.75 166 ALA A N 1
ATOM 1217 C CA . ALA A 1 166 ? -31.747 -8.533 57.932 1.00 85.75 166 ALA A CA 1
ATOM 1218 C C . ALA A 1 166 ? -32.390 -7.556 58.938 1.00 85.75 166 ALA A C 1
ATOM 1220 O O . ALA A 1 166 ? -33.090 -7.982 59.863 1.00 85.75 166 ALA A O 1
ATOM 1221 N N . ASN A 1 167 ? -32.198 -6.251 58.733 1.00 83.38 167 ASN A N 1
ATOM 1222 C CA . ASN A 1 167 ? -32.783 -5.188 59.547 1.00 83.38 167 ASN A CA 1
ATOM 1223 C C . ASN A 1 167 ? -34.308 -5.101 59.356 1.00 83.38 167 ASN A C 1
ATOM 1225 O O . ASN A 1 167 ? -35.044 -5.051 60.344 1.00 83.38 167 ASN A O 1
ATOM 1229 N N . GLY A 1 168 ? -34.801 -5.183 58.116 1.00 84.88 168 GLY A N 1
ATOM 1230 C CA . GLY A 1 168 ? -36.233 -5.237 57.807 1.00 84.88 168 GLY A CA 1
ATOM 1231 C C . GLY A 1 168 ? -36.926 -6.473 58.394 1.00 84.88 168 GLY A C 1
ATOM 1232 O O . GLY A 1 168 ? -38.000 -6.362 58.996 1.00 84.88 168 GLY A O 1
ATOM 1233 N N . GLU A 1 169 ? -36.293 -7.650 58.320 1.00 84.88 169 GLU A N 1
ATOM 1234 C CA . GLU A 1 169 ? -36.786 -8.859 58.993 1.00 84.88 169 GLU A CA 1
ATOM 1235 C C . GLU A 1 169 ? -36.839 -8.699 60.521 1.00 84.88 169 GLU A C 1
ATOM 1237 O O . GLU A 1 169 ? -37.783 -9.177 61.157 1.00 84.88 169 GLU A O 1
ATOM 1242 N N . ALA A 1 170 ? -35.847 -8.040 61.130 1.00 84.06 170 ALA A N 1
ATOM 1243 C CA . ALA A 1 170 ? -35.820 -7.794 62.571 1.00 84.06 170 ALA A CA 1
ATOM 1244 C C . ALA A 1 170 ? -36.936 -6.831 63.014 1.00 84.06 170 ALA A C 1
ATOM 1246 O O . ALA A 1 170 ? -37.603 -7.105 64.015 1.00 84.06 170 ALA A O 1
ATOM 1247 N N . ILE A 1 171 ? -37.186 -5.761 62.248 1.00 84.19 171 ILE A N 1
ATOM 1248 C CA . ILE A 1 171 ? -38.298 -4.825 62.475 1.00 84.19 171 ILE A CA 1
ATOM 1249 C C . ILE A 1 171 ? -39.646 -5.543 62.331 1.00 84.19 171 ILE A C 1
ATOM 1251 O O . ILE A 1 171 ? -40.474 -5.467 63.237 1.00 84.19 171 ILE A O 1
ATOM 1255 N N . THR A 1 172 ? -39.856 -6.309 61.256 1.00 85.88 172 THR A N 1
ATOM 1256 C CA . THR A 1 172 ? -41.119 -7.039 61.020 1.00 85.88 172 THR A CA 1
ATOM 1257 C C . THR A 1 172 ? -41.426 -8.014 62.162 1.00 85.88 172 THR A C 1
ATOM 1259 O O . THR A 1 172 ? -42.534 -8.025 62.699 1.00 85.88 172 THR A O 1
ATOM 1262 N N . LYS A 1 173 ? -40.419 -8.772 62.623 1.00 84.19 173 LYS A N 1
ATOM 1263 C CA . LYS A 1 173 ? -40.559 -9.702 63.759 1.00 84.19 173 LYS A CA 1
ATOM 1264 C C . LYS A 1 173 ? -40.808 -8.981 65.089 1.00 84.19 173 LYS A C 1
ATOM 1266 O O . LYS A 1 173 ? -41.469 -9.545 65.960 1.00 84.19 173 LYS A O 1
ATOM 1271 N N . ALA A 1 174 ? -40.307 -7.754 65.255 1.00 82.00 174 ALA A N 1
ATOM 1272 C CA . ALA A 1 174 ? -40.616 -6.913 66.410 1.00 82.00 174 ALA A CA 1
ATOM 1273 C C . ALA A 1 174 ? -42.068 -6.415 66.371 1.00 82.00 174 ALA A C 1
ATOM 1275 O O . ALA A 1 174 ? -42.795 -6.575 67.351 1.00 82.00 174 ALA A O 1
ATOM 1276 N N . LEU A 1 175 ? -42.513 -5.887 65.226 1.00 82.06 175 LEU A N 1
ATOM 1277 C CA . LEU A 1 175 ? -43.883 -5.420 65.012 1.00 82.06 175 LEU A CA 1
ATOM 1278 C C . LEU A 1 175 ? -44.906 -6.534 65.264 1.00 82.06 175 LEU A C 1
ATOM 1280 O O . LEU A 1 175 ? -45.807 -6.351 66.080 1.00 82.06 175 LEU A O 1
ATOM 1284 N N . GLU A 1 176 ? -44.715 -7.717 64.672 1.00 83.50 176 GLU A N 1
ATOM 1285 C CA . GLU A 1 176 ? -45.593 -8.870 64.904 1.00 83.50 176 GLU A CA 1
ATOM 1286 C C . GLU A 1 176 ? -45.704 -9.255 66.388 1.00 83.50 176 GLU A C 1
ATOM 1288 O O . GLU A 1 176 ? -46.783 -9.625 66.855 1.00 83.50 176 GLU A O 1
ATOM 1293 N N . ALA A 1 177 ? -44.601 -9.206 67.140 1.00 80.19 177 ALA A N 1
ATOM 1294 C CA . ALA A 1 177 ? -44.594 -9.593 68.547 1.00 80.19 177 ALA A CA 1
ATOM 1295 C C . ALA A 1 177 ? -45.245 -8.533 69.455 1.00 80.19 177 ALA A C 1
ATOM 1297 O O . ALA A 1 177 ? -45.878 -8.887 70.455 1.00 80.19 177 ALA A O 1
ATOM 1298 N N . LEU A 1 178 ? -45.131 -7.252 69.092 1.00 77.25 178 LEU A N 1
ATOM 1299 C CA . LEU A 1 178 ? -45.778 -6.134 69.779 1.00 77.25 178 LEU A CA 1
ATOM 1300 C C . LEU A 1 178 ? -47.289 -6.093 69.509 1.00 77.25 178 LEU A C 1
ATOM 1302 O O . LEU A 1 178 ? -48.067 -5.982 70.455 1.00 77.25 178 LEU A O 1
ATOM 1306 N N . GLU A 1 179 ? -47.718 -6.252 68.253 1.00 79.94 179 GLU A N 1
ATOM 1307 C CA . GLU A 1 179 ? -49.140 -6.261 67.874 1.00 79.94 179 GLU A CA 1
ATOM 1308 C C . GLU A 1 179 ? -49.899 -7.460 68.458 1.00 79.94 179 GLU A C 1
ATOM 1310 O O . GLU A 1 179 ? -51.054 -7.330 68.858 1.00 79.94 179 GLU A O 1
ATOM 1315 N N . LYS A 1 180 ? -49.235 -8.614 68.608 1.00 80.00 180 LYS A N 1
ATOM 1316 C CA . LYS A 1 180 ? -49.788 -9.797 69.298 1.00 80.00 180 LYS A CA 1
ATOM 1317 C C . LYS A 1 180 ? -49.764 -9.675 70.831 1.00 80.00 180 LYS A C 1
ATOM 1319 O O . LYS A 1 180 ? -50.074 -10.642 71.522 1.00 80.00 180 LYS A O 1
ATOM 1324 N N . GLY A 1 181 ? -49.370 -8.522 71.381 1.00 67.44 181 GLY A N 1
ATOM 1325 C CA . GLY A 1 181 ? -49.324 -8.254 72.824 1.00 67.44 181 GLY A CA 1
ATOM 1326 C C . GLY A 1 181 ? -48.219 -8.996 73.587 1.00 67.44 181 GLY A C 1
ATOM 1327 O O . GLY A 1 181 ? -48.164 -8.926 74.813 1.00 67.44 181 GLY A O 1
ATOM 1328 N N . MET A 1 182 ? -47.307 -9.687 72.897 1.00 66.38 182 MET A N 1
ATOM 1329 C CA . MET A 1 182 ? -46.287 -10.555 73.501 1.00 66.38 182 MET A CA 1
ATOM 1330 C C . MET A 1 182 ? -44.990 -9.812 73.867 1.00 66.38 182 MET A C 1
ATOM 1332 O O . MET A 1 182 ? -43.917 -10.411 73.909 1.00 66.38 182 MET A O 1
ATOM 1336 N N . ALA A 1 183 ? -45.077 -8.515 74.181 1.00 65.38 183 ALA A N 1
ATOM 1337 C CA . ALA A 1 183 ? -43.934 -7.643 74.472 1.00 65.38 183 ALA A CA 1
ATOM 1338 C C . ALA A 1 183 ? -42.962 -8.223 75.523 1.00 65.38 183 ALA A C 1
ATOM 1340 O O . ALA A 1 183 ? -41.751 -8.207 75.319 1.00 65.38 183 ALA A O 1
ATOM 1341 N N . GLY A 1 184 ? -43.476 -8.801 76.616 1.00 65.88 184 GLY A N 1
ATOM 1342 C CA . GLY A 1 184 ? -42.642 -9.407 77.664 1.00 65.88 184 GLY A CA 1
ATOM 1343 C C . GLY A 1 184 ? -41.879 -10.664 77.222 1.00 65.88 184 GLY A C 1
ATOM 1344 O O . GLY A 1 184 ? -40.788 -10.917 77.725 1.00 65.88 184 GLY A O 1
ATOM 1345 N N . ALA A 1 185 ? -42.415 -11.424 76.261 1.00 68.12 185 ALA A N 1
ATOM 1346 C CA . ALA A 1 185 ? -41.718 -12.560 75.656 1.00 68.12 185 ALA A CA 1
ATOM 1347 C C . ALA A 1 185 ? -40.737 -12.095 74.567 1.00 68.12 185 ALA A C 1
ATOM 1349 O O . ALA A 1 185 ? -39.629 -12.616 74.481 1.00 68.12 185 ALA A O 1
ATOM 1350 N N . PHE A 1 186 ? -41.107 -11.069 73.789 1.00 71.25 186 PHE A N 1
ATOM 1351 C CA . PHE A 1 186 ? -40.218 -10.433 72.814 1.00 71.25 186 PHE A CA 1
ATOM 1352 C C . PHE A 1 186 ? -38.948 -9.891 73.474 1.00 71.25 186 PHE A C 1
ATOM 1354 O O . PHE A 1 186 ? -37.863 -10.152 72.976 1.00 71.25 186 PHE A O 1
ATOM 1361 N N . LEU A 1 187 ? -39.045 -9.242 74.641 1.00 71.44 187 LEU A N 1
ATOM 1362 C CA . LEU A 1 187 ? -37.878 -8.741 75.384 1.00 71.44 187 LEU A CA 1
ATOM 1363 C C . LEU A 1 187 ? -36.847 -9.827 75.773 1.00 71.44 187 LEU A C 1
ATOM 1365 O O . LEU A 1 187 ? -35.731 -9.488 76.164 1.00 71.44 187 LEU A O 1
ATOM 1369 N N . GLN A 1 188 ? -37.183 -11.115 75.636 1.00 71.25 188 GLN A N 1
ATOM 1370 C CA . GLN A 1 188 ? -36.293 -12.254 75.885 1.00 71.25 188 GLN A CA 1
ATOM 1371 C C . GLN A 1 188 ? -35.738 -12.907 74.598 1.00 71.25 188 GLN A C 1
ATOM 1373 O O . GLN A 1 188 ? -34.943 -13.843 74.690 1.00 71.25 188 GLN A O 1
ATOM 1378 N N . THR A 1 189 ? -36.116 -12.451 73.395 1.00 74.25 189 THR A N 1
ATOM 1379 C CA . THR A 1 189 ? -35.653 -13.043 72.126 1.00 74.25 189 THR A CA 1
ATOM 1380 C C . THR A 1 189 ? -34.362 -12.410 71.604 1.00 74.25 189 THR A C 1
ATOM 1382 O O . THR A 1 189 ? -34.106 -11.217 71.758 1.00 74.25 189 THR A O 1
ATOM 1385 N N . GLY A 1 190 ? -33.556 -13.195 70.877 1.00 70.81 190 GLY A N 1
ATOM 1386 C CA . GLY A 1 190 ? -32.312 -12.710 70.260 1.00 70.81 190 GLY A CA 1
ATOM 1387 C C . GLY A 1 190 ? -32.501 -11.526 69.297 1.00 70.81 190 GLY A C 1
ATOM 1388 O O . GLY A 1 190 ? -31.601 -10.695 69.169 1.00 70.81 190 GLY A O 1
ATOM 1389 N N . THR A 1 191 ? -33.684 -11.386 68.686 1.00 70.69 191 THR A N 1
ATOM 1390 C CA . THR A 1 191 ? -34.061 -10.243 67.833 1.00 70.69 191 THR A CA 1
ATOM 1391 C C . THR A 1 191 ? -33.982 -8.892 68.547 1.00 70.69 191 THR A C 1
ATOM 1393 O O . THR A 1 191 ? -33.650 -7.909 67.895 1.00 70.69 191 THR A O 1
ATOM 1396 N N . VAL A 1 192 ? -34.162 -8.823 69.871 1.00 74.50 192 VAL A N 1
ATOM 1397 C CA . VAL A 1 192 ? -33.965 -7.584 70.655 1.00 74.50 192 VAL A CA 1
ATOM 1398 C C . VAL A 1 192 ? -32.524 -7.090 70.590 1.00 74.50 192 VAL A C 1
ATOM 1400 O O . VAL A 1 192 ? -32.290 -5.887 70.538 1.00 74.50 192 VAL A O 1
ATOM 1403 N N . SER A 1 193 ? -31.543 -7.998 70.549 1.00 74.12 193 SER A N 1
ATOM 1404 C CA . SER A 1 193 ? -30.128 -7.614 70.443 1.00 74.12 193 SER A CA 1
ATOM 1405 C C . SER A 1 193 ? -29.776 -7.037 69.067 1.00 74.12 193 SER A C 1
ATOM 1407 O O . SER A 1 193 ? -28.921 -6.156 68.976 1.00 74.12 193 SER A O 1
ATOM 1409 N N . VAL A 1 194 ? -30.473 -7.483 68.016 1.00 75.25 194 VAL A N 1
ATOM 1410 C CA . VAL A 1 194 ? -30.373 -6.928 66.658 1.00 75.25 194 VAL A CA 1
ATOM 1411 C C . VAL A 1 194 ? -31.072 -5.572 66.605 1.00 75.25 194 VAL A C 1
ATOM 1413 O O . VAL A 1 194 ? -30.453 -4.588 66.219 1.00 75.25 194 VAL A O 1
ATOM 1416 N N . LEU A 1 195 ? -32.314 -5.485 67.093 1.00 76.56 195 LEU A N 1
ATOM 1417 C CA . LEU A 1 195 ? -33.095 -4.247 67.096 1.00 76.56 195 LEU A CA 1
ATOM 1418 C C . LEU A 1 195 ? -32.428 -3.141 67.933 1.00 76.56 195 LEU A C 1
ATOM 1420 O O . LEU A 1 195 ? -32.393 -1.992 67.510 1.00 76.56 195 LEU A O 1
ATOM 1424 N N . ARG A 1 196 ? -31.819 -3.479 69.079 1.00 77.88 196 ARG A N 1
ATOM 1425 C CA . ARG A 1 196 ? -31.053 -2.520 69.892 1.00 77.88 196 ARG A CA 1
ATOM 1426 C C . ARG A 1 196 ? -29.815 -2.010 69.149 1.00 77.88 196 ARG A C 1
ATOM 1428 O O . ARG A 1 196 ? -29.569 -0.810 69.165 1.00 77.88 196 ARG A O 1
ATOM 1435 N N . LYS A 1 197 ? -29.062 -2.883 68.463 1.00 78.81 197 LYS A N 1
ATOM 1436 C CA . LYS A 1 197 ? -27.944 -2.453 67.600 1.00 78.81 197 LYS A CA 1
ATOM 1437 C C . LYS A 1 197 ? -28.426 -1.544 66.471 1.00 78.81 197 LYS A C 1
ATOM 1439 O O . LYS A 1 197 ? -27.810 -0.512 66.247 1.00 78.81 197 LYS A O 1
ATOM 1444 N N . LEU A 1 198 ? -29.534 -1.898 65.820 1.00 77.38 198 LEU A N 1
ATOM 1445 C CA . LEU A 1 198 ? -30.129 -1.125 64.734 1.00 77.38 198 LEU A CA 1
ATOM 1446 C C . LEU A 1 198 ? -30.524 0.285 65.194 1.00 77.38 198 LEU A C 1
ATOM 1448 O O . LEU A 1 198 ? -30.070 1.259 64.608 1.00 77.38 198 LEU A O 1
ATOM 1452 N N . VAL A 1 199 ? -31.263 0.401 66.301 1.00 76.44 199 VAL A N 1
ATOM 1453 C CA . VAL A 1 199 ? -31.667 1.691 66.897 1.00 76.44 199 VAL A CA 1
ATOM 1454 C C . VAL A 1 199 ? -30.455 2.516 67.360 1.00 76.44 199 VAL A C 1
ATOM 1456 O O . VAL A 1 199 ? -30.471 3.744 67.263 1.00 76.44 199 VAL A O 1
ATOM 1459 N N . MET A 1 200 ? -29.370 1.873 67.811 1.00 74.62 200 MET A N 1
ATOM 1460 C CA . MET A 1 200 ? -28.100 2.546 68.134 1.00 74.62 200 MET A CA 1
ATOM 1461 C C . MET A 1 200 ? -27.273 2.939 66.893 1.00 74.62 200 MET A C 1
ATOM 1463 O O . MET A 1 200 ? -26.506 3.899 66.969 1.00 74.62 200 MET A O 1
ATOM 1467 N N . ALA A 1 201 ? -27.459 2.277 65.748 1.00 72.00 201 ALA A N 1
ATOM 1468 C CA . ALA A 1 201 ? -26.815 2.619 64.478 1.00 72.00 201 ALA A CA 1
ATOM 1469 C C . ALA A 1 201 ? -27.578 3.703 63.691 1.00 72.00 201 ALA A C 1
ATOM 1471 O O . ALA A 1 201 ? -26.954 4.587 63.110 1.00 72.00 201 ALA A O 1
ATOM 1472 N N . SER A 1 202 ? -28.916 3.700 63.726 1.00 65.56 202 SER A N 1
ATOM 1473 C CA . SER A 1 202 ? -29.808 4.588 62.957 1.00 65.56 202 SER A CA 1
ATOM 1474 C C . SER A 1 202 ? -29.899 6.030 63.496 1.00 65.56 202 SER A C 1
ATOM 1476 O O . SER A 1 202 ? -30.972 6.635 63.509 1.00 65.56 202 SER A O 1
ATOM 1478 N N . GLY A 1 203 ? -28.778 6.587 63.967 1.00 55.59 203 GLY A N 1
ATOM 1479 C CA . GLY A 1 203 ? -28.691 7.865 64.694 1.00 55.59 203 GLY A CA 1
ATOM 1480 C C . GLY A 1 203 ? -28.870 9.136 63.863 1.00 55.59 203 GLY A C 1
ATOM 1481 O O . GLY A 1 203 ? -28.591 10.220 64.356 1.00 55.59 203 GLY A O 1
ATOM 1482 N N . SER A 1 204 ? -29.292 8.997 62.609 1.00 52.88 204 SER A N 1
ATOM 1483 C CA . SER A 1 204 ? -29.664 10.089 61.703 1.00 52.88 204 SER A CA 1
ATOM 1484 C C . SER A 1 204 ? -31.046 9.896 61.062 1.00 52.88 204 SER A C 1
ATOM 1486 O O . SER A 1 204 ? -31.460 10.742 60.274 1.00 52.88 204 SER A O 1
ATOM 1488 N N . ALA A 1 205 ? -31.743 8.795 61.378 1.00 58.69 205 ALA A N 1
ATOM 1489 C CA . ALA A 1 205 ? -33.085 8.480 60.874 1.00 58.69 205 ALA A CA 1
ATOM 1490 C C . ALA A 1 205 ? -34.168 8.633 61.959 1.00 58.69 205 ALA A C 1
ATOM 1492 O O . ALA A 1 205 ? -35.279 9.061 61.672 1.00 58.69 205 ALA A O 1
ATOM 1493 N N . LEU A 1 206 ? -33.831 8.341 63.221 1.00 65.12 206 LEU A N 1
ATOM 1494 C CA . LEU A 1 206 ? -34.694 8.630 64.370 1.00 65.12 206 LEU A CA 1
ATOM 1495 C C . LEU A 1 206 ? -34.393 10.014 64.955 1.00 65.12 206 LEU A C 1
ATOM 1497 O O . LEU A 1 206 ? -33.237 10.437 64.990 1.00 65.12 206 LEU A O 1
ATOM 1501 N N . LEU A 1 207 ? -35.423 10.666 65.499 1.00 72.06 207 LEU A N 1
ATOM 1502 C CA . LEU A 1 207 ? -35.248 11.732 66.487 1.00 72.06 207 LEU A CA 1
ATOM 1503 C C . LEU A 1 207 ? -34.654 11.130 67.772 1.00 72.06 207 LEU A C 1
ATOM 1505 O O . LEU A 1 207 ? -35.010 10.009 68.142 1.00 72.06 207 LEU A O 1
ATOM 1509 N N . ASP A 1 208 ? -33.787 11.866 68.476 1.00 74.69 208 ASP A N 1
ATOM 1510 C CA . ASP A 1 208 ? -33.166 11.365 69.715 1.00 74.69 208 ASP A CA 1
ATOM 1511 C C . ASP A 1 208 ? -34.220 10.988 70.780 1.00 74.69 208 ASP A C 1
ATOM 1513 O O . ASP A 1 208 ? -34.091 9.942 71.413 1.00 74.69 208 ASP A O 1
ATOM 1517 N N . ASP A 1 209 ? -35.319 11.748 70.894 1.00 75.00 209 ASP A N 1
ATOM 1518 C CA . ASP A 1 209 ? -36.451 11.430 71.784 1.00 75.00 209 ASP A CA 1
ATOM 1519 C C . ASP A 1 209 ? -37.132 10.086 71.446 1.00 75.00 209 ASP A C 1
ATOM 1521 O O . ASP A 1 209 ? -37.541 9.347 72.346 1.00 75.00 209 ASP A O 1
ATOM 1525 N N . ASP A 1 210 ? -37.272 9.743 70.161 1.00 74.00 210 ASP A N 1
ATOM 1526 C CA . ASP A 1 210 ? -37.881 8.478 69.719 1.00 74.00 210 ASP A CA 1
ATOM 1527 C C . ASP A 1 210 ? -36.908 7.306 69.896 1.00 74.00 210 ASP A C 1
ATOM 1529 O O . ASP A 1 210 ? -37.293 6.219 70.337 1.00 74.00 210 ASP A O 1
ATOM 1533 N N . ARG A 1 211 ? -35.620 7.542 69.622 1.00 74.75 211 ARG A N 1
ATOM 1534 C CA . ARG A 1 211 ? -34.525 6.613 69.921 1.00 74.75 211 ARG A CA 1
ATOM 1535 C C . ARG A 1 211 ? -34.495 6.263 71.409 1.00 74.75 211 ARG A C 1
ATOM 1537 O O . ARG A 1 211 ? -34.466 5.076 71.734 1.00 74.75 211 ARG A O 1
ATOM 1544 N N . ASP A 1 212 ? -34.540 7.249 72.301 1.00 76.44 212 ASP A N 1
ATOM 1545 C CA . ASP A 1 212 ? -34.469 7.015 73.745 1.00 76.44 212 ASP A CA 1
ATOM 1546 C C . ASP A 1 212 ? -35.734 6.326 74.281 1.00 76.44 212 ASP A C 1
ATOM 1548 O O . ASP A 1 212 ? -35.626 5.424 75.115 1.00 76.44 212 ASP A O 1
ATOM 1552 N N . GLN A 1 213 ? -36.922 6.632 73.743 1.00 74.31 213 GLN A N 1
ATOM 1553 C CA . GLN A 1 213 ? -38.151 5.880 74.041 1.00 74.31 213 GLN A CA 1
ATOM 1554 C C . GLN A 1 213 ? -38.039 4.397 73.648 1.00 74.31 213 GLN A C 1
ATOM 1556 O O . GLN A 1 213 ? -38.379 3.512 74.442 1.00 74.31 213 GLN A O 1
ATOM 1561 N N . VAL A 1 214 ? -37.537 4.102 72.442 1.00 76.88 214 VAL A N 1
ATOM 1562 C CA . VAL A 1 214 ? -37.359 2.719 71.970 1.00 76.88 214 VAL A CA 1
ATOM 1563 C C . VAL A 1 214 ? -36.258 2.001 72.760 1.00 76.88 214 VAL A C 1
ATOM 1565 O O . VAL A 1 214 ? -36.437 0.841 73.134 1.00 76.88 214 VAL A O 1
ATOM 1568 N N . LEU A 1 215 ? -35.147 2.668 73.092 1.00 78.56 215 LEU A N 1
ATOM 1569 C CA . LEU A 1 215 ? -34.081 2.085 73.915 1.00 78.56 215 LEU A CA 1
ATOM 1570 C C . LEU A 1 215 ? -34.545 1.804 75.351 1.00 78.56 215 LEU A C 1
ATOM 1572 O O . LEU A 1 215 ? -34.317 0.697 75.840 1.00 78.56 215 LEU A O 1
ATOM 1576 N N . ALA A 1 216 ? -35.256 2.730 76.001 1.00 78.44 216 ALA A N 1
ATOM 1577 C CA . ALA A 1 216 ? -35.796 2.534 77.350 1.00 78.44 216 ALA A CA 1
ATOM 1578 C C . ALA A 1 216 ? -36.749 1.326 77.427 1.00 78.44 216 ALA A C 1
ATOM 1580 O O . ALA A 1 216 ? -36.702 0.549 78.387 1.00 78.44 216 ALA A O 1
ATOM 1581 N N . PHE A 1 217 ? -37.563 1.121 76.386 1.00 76.81 217 PHE A N 1
ATOM 1582 C CA . PHE A 1 217 ? -38.398 -0.070 76.236 1.00 76.81 217 PHE A CA 1
ATOM 1583 C C . PHE A 1 217 ? -37.564 -1.346 76.033 1.00 76.81 217 PHE A C 1
ATOM 1585 O O . PHE A 1 217 ? -37.778 -2.334 76.736 1.00 76.81 217 PHE A O 1
ATOM 1592 N N . LEU A 1 218 ? -36.576 -1.326 75.129 1.00 75.12 218 LEU A N 1
ATOM 1593 C CA . LEU A 1 218 ? -35.699 -2.474 74.854 1.00 75.12 218 LEU A CA 1
ATOM 1594 C C . LEU A 1 218 ? -34.751 -2.822 76.015 1.00 75.12 218 LEU A C 1
ATOM 1596 O O . LEU A 1 218 ? -34.190 -3.918 76.020 1.00 75.12 218 LEU A O 1
ATOM 1600 N N . GLU A 1 219 ? -34.550 -1.934 76.989 1.00 75.75 219 GLU A N 1
ATOM 1601 C CA . GLU A 1 219 ? -33.847 -2.219 78.248 1.00 75.75 219 GLU A CA 1
ATOM 1602 C C . GLU A 1 219 ? -34.742 -2.847 79.332 1.00 75.75 219 GLU A C 1
ATOM 1604 O O . GLU A 1 219 ? -34.222 -3.331 80.336 1.00 75.75 219 GLU A O 1
ATOM 1609 N N . GLY A 1 220 ? -36.068 -2.872 79.152 1.00 66.31 220 GLY A N 1
ATOM 1610 C CA . GLY A 1 220 ? -36.995 -3.516 80.089 1.00 66.31 220 GLY A CA 1
ATOM 1611 C C . GLY A 1 220 ? -37.113 -2.828 81.457 1.00 66.31 220 GLY A C 1
ATOM 1612 O O . GLY A 1 220 ? -37.531 -3.461 82.427 1.00 66.31 220 GLY A O 1
ATOM 1613 N N . LYS A 1 221 ? -36.753 -1.540 81.558 1.00 55.16 221 LYS A N 1
ATOM 1614 C CA . LYS A 1 221 ? -36.819 -0.746 82.798 1.00 55.16 221 LYS A CA 1
ATOM 1615 C C . LYS A 1 221 ? -38.272 -0.467 83.211 1.00 55.16 221 LYS A C 1
ATOM 1617 O O . LYS A 1 221 ? -38.802 0.612 82.964 1.00 55.16 221 LYS A O 1
ATOM 1622 N N . GLN A 1 222 ? -38.908 -1.421 83.893 1.00 46.97 222 GLN A N 1
ATOM 1623 C CA . GLN A 1 222 ? -40.226 -1.247 84.523 1.00 46.97 222 GLN A CA 1
ATOM 1624 C C . GLN A 1 222 ? -40.155 -0.339 85.771 1.00 46.97 222 GLN A C 1
ATOM 1626 O O . GLN A 1 222 ? -40.363 -0.778 86.901 1.00 46.97 222 GLN A O 1
ATOM 1631 N N . GLY A 1 223 ? -39.855 0.946 85.558 1.00 41.12 223 GLY A N 1
ATOM 1632 C CA . GLY A 1 223 ? -40.067 2.017 86.535 1.00 41.12 223 GLY A CA 1
ATOM 1633 C C . GLY A 1 223 ? -41.557 2.362 86.628 1.00 41.12 223 GLY A C 1
ATOM 1634 O O . GLY A 1 223 ? -42.227 2.539 85.613 1.00 41.12 223 GLY A O 1
ATOM 1635 N N . SER A 1 224 ? -42.098 2.419 87.842 1.00 40.69 224 SER A N 1
ATOM 1636 C CA . SER A 1 224 ? -43.524 2.184 88.109 1.00 40.69 224 SER A CA 1
ATOM 1637 C C . SER A 1 224 ? -44.480 3.374 87.906 1.00 40.69 224 SER A C 1
ATOM 1639 O O . SER A 1 224 ? -45.449 3.478 88.652 1.00 40.69 224 SER A O 1
ATOM 1641 N N . GLU A 1 225 ? -44.241 4.270 86.939 1.00 40.22 225 GLU A N 1
ATOM 1642 C CA . GLU A 1 225 ? -45.133 5.434 86.725 1.00 40.22 225 GLU A CA 1
ATOM 1643 C C . GLU A 1 225 ? -45.326 5.890 85.262 1.00 40.22 225 GLU A C 1
ATOM 1645 O O . GLU A 1 225 ? -46.331 6.528 84.960 1.00 40.22 225 GLU A O 1
ATOM 1650 N N . TYR A 1 226 ? -44.457 5.502 84.318 1.00 44.31 226 TYR A N 1
ATOM 1651 C CA . TYR A 1 226 ? -44.685 5.747 82.885 1.00 44.31 226 TYR A CA 1
ATOM 1652 C C . TYR A 1 226 ? -44.304 4.526 82.043 1.00 44.31 226 TYR A C 1
ATOM 1654 O O . TYR A 1 226 ? -43.160 4.360 81.625 1.00 44.31 226 TYR A O 1
ATOM 1662 N N . ALA A 1 227 ? -45.282 3.654 81.792 1.00 48.66 227 ALA A N 1
ATOM 1663 C CA . ALA A 1 227 ? -45.162 2.629 80.762 1.00 48.66 227 ALA A CA 1
ATOM 1664 C C . ALA A 1 227 ? -45.470 3.282 79.399 1.00 48.66 227 ALA A C 1
ATOM 1666 O O . ALA A 1 227 ? -46.620 3.686 79.195 1.00 48.66 227 ALA A O 1
ATOM 1667 N N . PRO A 1 228 ? -44.498 3.412 78.472 1.00 53.28 228 PRO A N 1
ATOM 1668 C CA . PRO A 1 228 ? -44.759 4.002 77.163 1.00 53.28 228 PRO A CA 1
ATOM 1669 C C . PRO A 1 228 ? -45.812 3.169 76.426 1.00 53.28 228 PRO A C 1
ATOM 1671 O O . PRO A 1 228 ? -45.763 1.935 76.441 1.00 53.28 228 PRO A O 1
ATOM 1674 N N . GLN A 1 229 ? -46.784 3.830 75.791 1.00 58.09 229 GLN A N 1
ATOM 1675 C CA . GLN A 1 229 ? -47.832 3.115 75.067 1.00 58.09 229 GLN A CA 1
ATOM 1676 C C . GLN A 1 229 ? -47.208 2.318 73.918 1.00 58.09 229 GLN A C 1
ATOM 1678 O O . GLN A 1 229 ? -46.582 2.885 73.024 1.00 58.09 229 GLN A O 1
ATOM 1683 N N . SER A 1 230 ? -47.427 1.001 73.907 1.00 63.19 230 SER A N 1
ATOM 1684 C CA . SER A 1 230 ? -46.872 0.104 72.884 1.00 63.19 230 SER A CA 1
ATOM 1685 C C . SER A 1 230 ? -47.247 0.525 71.460 1.00 63.19 230 SER A C 1
ATOM 1687 O O . SER A 1 230 ? -46.449 0.337 70.549 1.00 63.19 230 SER A O 1
ATOM 1689 N N . GLY A 1 231 ? -48.408 1.164 71.271 1.00 69.94 231 GLY A N 1
ATOM 1690 C CA . GLY A 1 231 ? -48.830 1.740 69.991 1.00 69.94 231 GLY A CA 1
ATOM 1691 C C . GLY A 1 231 ? -47.904 2.838 69.448 1.00 69.94 231 GLY A C 1
ATOM 1692 O O . GLY A 1 231 ? -47.722 2.913 68.237 1.00 69.94 231 GLY A O 1
ATOM 1693 N N . GLN A 1 232 ? -47.271 3.642 70.309 1.00 75.50 232 GLN A N 1
ATOM 1694 C CA . GLN A 1 232 ? -46.336 4.694 69.886 1.00 75.50 232 GLN A CA 1
ATOM 1695 C C . GLN A 1 232 ? -45.014 4.085 69.395 1.00 75.50 232 GLN A C 1
ATOM 1697 O O . GLN A 1 232 ? -44.532 4.432 68.321 1.00 75.50 232 GLN A O 1
ATOM 1702 N N . ILE A 1 233 ? -44.500 3.076 70.107 1.00 76.62 233 ILE A N 1
ATOM 1703 C CA . ILE A 1 233 ? -43.308 2.309 69.702 1.00 76.62 233 ILE A CA 1
ATOM 1704 C C . ILE A 1 233 ? -43.574 1.468 68.441 1.00 76.62 233 ILE A C 1
ATOM 1706 O O . ILE A 1 233 ? -42.709 1.374 67.576 1.00 76.62 233 ILE A O 1
ATOM 1710 N N . VAL A 1 234 ? -44.780 0.910 68.283 1.00 80.25 234 VAL A N 1
ATOM 1711 C CA . VAL A 1 234 ? -45.222 0.271 67.028 1.00 80.25 234 VAL A CA 1
ATOM 1712 C C . VAL A 1 234 ? -45.297 1.284 65.879 1.00 80.25 234 VAL A C 1
ATOM 1714 O O . VAL A 1 234 ? -44.965 0.928 64.753 1.00 80.25 234 VAL A O 1
ATOM 1717 N N . GLY A 1 235 ? -45.677 2.538 66.143 1.00 84.25 235 GLY A N 1
ATOM 1718 C CA . GLY A 1 235 ? -45.6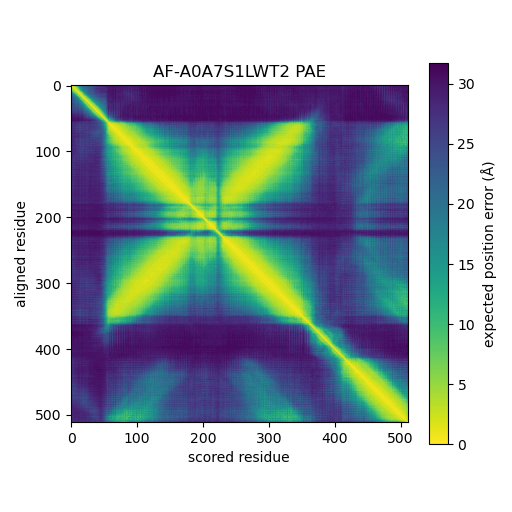23 3.628 65.164 1.00 84.25 235 GLY A CA 1
ATOM 1719 C C . GLY A 1 235 ? -44.196 3.922 64.694 1.00 84.25 235 GLY A C 1
ATOM 1720 O O . GLY A 1 235 ? -43.924 3.847 63.499 1.00 84.25 235 GLY A O 1
ATOM 1721 N N . ILE A 1 236 ? -43.275 4.158 65.636 1.00 82.69 236 ILE A N 1
ATOM 1722 C CA . ILE A 1 236 ? -41.852 4.420 65.352 1.00 82.69 236 ILE A CA 1
ATOM 1723 C C . ILE A 1 236 ? -41.226 3.246 64.579 1.00 82.69 236 ILE A C 1
ATOM 1725 O O . ILE A 1 236 ? -40.579 3.449 63.555 1.00 82.69 236 ILE A O 1
ATOM 1729 N N . LEU A 1 237 ? -41.466 2.002 65.008 1.00 81.88 237 LEU A N 1
ATOM 1730 C CA . LEU A 1 237 ? -40.937 0.816 64.324 1.00 81.88 237 LEU A CA 1
ATOM 1731 C C . LEU A 1 237 ? -41.558 0.586 62.936 1.00 81.88 237 LEU A C 1
ATOM 1733 O O . LEU A 1 237 ? -40.875 0.048 62.068 1.00 81.88 237 LEU A O 1
ATOM 1737 N N . LYS A 1 238 ? -42.807 1.008 62.691 1.00 86.12 238 LYS A N 1
ATOM 1738 C CA . LYS A 1 238 ? -43.387 1.010 61.337 1.00 86.12 238 LYS A CA 1
ATOM 1739 C C . LYS A 1 238 ? -42.703 2.037 60.449 1.00 86.12 238 LYS A C 1
ATOM 1741 O O . LYS A 1 238 ? -42.246 1.658 59.379 1.00 86.12 238 LYS A O 1
ATOM 1746 N N . GLN A 1 239 ? -42.521 3.269 60.927 1.00 85.31 239 GLN A N 1
ATOM 1747 C CA . GLN A 1 239 ? -41.787 4.292 60.181 1.00 85.31 239 GLN A CA 1
ATOM 1748 C C . GLN A 1 239 ? -40.352 3.838 59.856 1.00 85.31 239 GLN A C 1
ATOM 1750 O O . GLN A 1 239 ? -39.948 3.923 58.702 1.00 85.31 239 GLN A O 1
ATOM 1755 N N . MET A 1 240 ? -39.618 3.254 60.814 1.00 83.00 240 MET A N 1
ATOM 1756 C CA . MET A 1 240 ? -38.298 2.658 60.542 1.00 83.00 240 MET A CA 1
ATOM 1757 C C . MET A 1 240 ? -38.355 1.548 59.479 1.00 83.00 240 MET A C 1
ATOM 1759 O O . MET A 1 240 ? -37.432 1.420 58.678 1.00 83.00 240 MET A O 1
ATOM 1763 N N . GLY A 1 241 ? -39.408 0.724 59.479 1.00 84.25 241 GLY A N 1
ATOM 1764 C CA . GLY A 1 241 ? -39.613 -0.333 58.487 1.00 84.25 241 GLY A CA 1
ATOM 1765 C C . GLY A 1 241 ? -39.890 0.217 57.087 1.00 84.25 241 GLY A C 1
ATOM 1766 O O . GLY A 1 241 ? -39.273 -0.233 56.122 1.00 84.25 241 GLY A O 1
ATOM 1767 N N . ASP A 1 242 ? -40.756 1.225 56.988 1.00 86.44 242 ASP A N 1
ATOM 1768 C CA . ASP A 1 242 ? -41.098 1.907 55.738 1.00 86.44 242 ASP A CA 1
ATOM 1769 C C . ASP A 1 242 ? -39.891 2.686 55.176 1.00 86.44 242 ASP A C 1
ATOM 1771 O O . ASP A 1 242 ? -39.617 2.629 53.976 1.00 86.44 242 ASP A O 1
ATOM 1775 N N . GLU A 1 243 ? -39.106 3.346 56.034 1.00 84.19 243 GLU A N 1
ATOM 1776 C CA . GLU A 1 243 ? -37.855 4.020 55.663 1.00 84.19 243 GLU A CA 1
ATOM 1777 C C . GLU A 1 243 ? -36.764 3.030 55.225 1.00 84.19 243 GLU A C 1
ATOM 1779 O O . GLU A 1 243 ? -36.090 3.275 54.225 1.00 84.19 243 GLU A O 1
ATOM 1784 N N . MET A 1 244 ? -36.618 1.882 55.899 1.00 83.88 244 MET A N 1
ATOM 1785 C CA . MET A 1 244 ? -35.711 0.800 55.480 1.00 83.88 244 MET A CA 1
ATOM 1786 C C . MET A 1 244 ? -36.124 0.197 54.130 1.00 83.88 244 MET A C 1
ATOM 1788 O O . MET A 1 244 ? -35.273 -0.022 53.268 1.00 83.88 244 MET A O 1
ATOM 1792 N N . ALA A 1 245 ? -37.423 -0.033 53.912 1.00 86.69 245 ALA A N 1
ATOM 1793 C CA . ALA A 1 245 ? -37.947 -0.528 52.640 1.00 86.69 245 ALA A CA 1
ATOM 1794 C C . ALA A 1 245 ? -37.738 0.488 51.502 1.00 86.69 245 ALA A C 1
ATOM 1796 O O . ALA A 1 245 ? -37.326 0.112 50.402 1.00 86.69 245 ALA A O 1
ATOM 1797 N N . LYS A 1 246 ? -37.953 1.780 51.779 1.00 88.44 246 LYS A N 1
ATOM 1798 C CA . LYS A 1 246 ? -37.684 2.885 50.850 1.00 88.44 246 LYS A CA 1
ATOM 1799 C C . LYS A 1 246 ? -36.190 3.018 50.537 1.00 88.44 246 LYS A C 1
ATOM 1801 O O . LYS A 1 246 ? -35.841 3.138 49.368 1.00 88.44 246 LYS A O 1
ATOM 1806 N N . GLY A 1 247 ? -35.316 2.912 51.539 1.00 86.00 247 GLY A N 1
ATOM 1807 C CA . GLY A 1 247 ? -33.860 2.919 51.363 1.00 86.00 247 GLY A CA 1
ATOM 1808 C C . GLY A 1 247 ? -33.359 1.750 50.510 1.00 86.00 247 GLY A C 1
ATOM 1809 O O . GLY A 1 247 ? -32.591 1.962 49.574 1.00 86.00 247 GLY A O 1
ATOM 1810 N N . LEU A 1 248 ? -33.863 0.532 50.744 1.00 87.00 248 LEU A N 1
ATOM 1811 C CA . LEU A 1 248 ? -33.565 -0.636 49.905 1.00 87.00 248 LEU A CA 1
ATOM 1812 C C . LEU A 1 248 ? -34.043 -0.429 48.458 1.00 87.00 248 LEU A C 1
ATOM 1814 O O . LEU A 1 248 ? -33.325 -0.787 47.519 1.00 87.00 248 LEU A O 1
ATOM 1818 N N . ALA A 1 249 ? -35.226 0.159 48.257 1.00 90.44 249 ALA A N 1
ATOM 1819 C CA . ALA A 1 249 ? -35.754 0.468 46.929 1.00 90.44 249 ALA A CA 1
ATOM 1820 C C . ALA A 1 249 ? -34.919 1.540 46.201 1.00 90.44 249 ALA A C 1
ATOM 1822 O O . ALA A 1 249 ? -34.581 1.353 45.034 1.00 90.44 249 ALA A O 1
ATOM 1823 N N . GLU A 1 250 ? -34.524 2.616 46.886 1.00 90.38 250 GLU A N 1
ATOM 1824 C CA . GLU A 1 250 ? -33.673 3.685 46.341 1.00 90.38 250 GLU A CA 1
ATOM 1825 C C . GLU A 1 250 ? -32.259 3.180 46.012 1.00 90.38 250 GLU A C 1
ATOM 1827 O O . GLU A 1 250 ? -31.748 3.449 44.922 1.00 90.38 250 GLU A O 1
ATOM 1832 N N . ALA A 1 251 ? -31.661 2.361 46.883 1.00 89.25 251 ALA A N 1
ATOM 1833 C CA . ALA A 1 251 ? -30.390 1.690 46.614 1.00 89.25 251 ALA A CA 1
ATOM 1834 C C . ALA A 1 251 ? -30.488 0.734 45.412 1.00 89.25 251 ALA A C 1
ATOM 1836 O O . ALA A 1 251 ? -29.600 0.710 44.566 1.00 89.25 2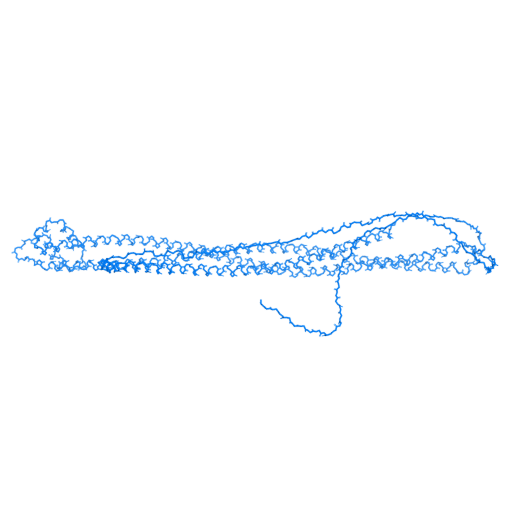51 ALA A O 1
ATOM 1837 N N . THR A 1 252 ? -31.590 -0.014 45.285 1.00 91.94 252 THR A N 1
ATOM 1838 C CA . THR A 1 252 ? -31.808 -0.946 44.162 1.00 91.94 252 THR A CA 1
ATOM 1839 C C . THR A 1 252 ? -32.040 -0.216 42.837 1.00 91.94 252 THR A C 1
ATOM 1841 O O . THR A 1 252 ? -31.474 -0.610 41.822 1.00 91.94 252 THR A O 1
ATOM 1844 N N . ALA A 1 253 ? -32.795 0.885 42.835 1.00 94.06 253 ALA A N 1
ATOM 1845 C CA . ALA A 1 253 ? -32.961 1.727 41.651 1.00 94.06 253 ALA A CA 1
ATOM 1846 C C . ALA A 1 253 ? -31.635 2.388 41.222 1.00 94.06 253 ALA A C 1
ATOM 1848 O O . ALA A 1 253 ? -31.364 2.521 40.028 1.00 94.06 253 ALA A O 1
ATOM 1849 N N . THR A 1 254 ? -30.791 2.760 42.192 1.00 92.25 254 THR A N 1
ATOM 1850 C CA . THR A 1 254 ? -29.446 3.304 41.944 1.00 92.25 254 THR A CA 1
ATOM 1851 C C . THR A 1 254 ? -28.511 2.241 41.359 1.00 92.25 254 THR A C 1
ATOM 1853 O O . THR A 1 254 ? -27.837 2.507 40.366 1.00 92.25 254 THR A O 1
ATOM 1856 N N . GLU A 1 255 ? -28.523 1.022 41.907 1.00 92.56 255 GLU A N 1
ATOM 1857 C CA . GLU A 1 255 ? -27.791 -0.136 41.375 1.00 92.56 255 GLU A CA 1
ATOM 1858 C C . GLU A 1 255 ? -28.202 -0.448 39.930 1.00 92.56 255 GLU A C 1
ATOM 1860 O O . GLU A 1 255 ? -27.351 -0.550 39.049 1.00 92.56 255 GLU A O 1
ATOM 1865 N N . GLU A 1 256 ? -29.504 -0.539 39.647 1.00 92.88 256 GLU A N 1
ATOM 1866 C CA . GLU A 1 256 ? -29.998 -0.789 38.290 1.00 92.88 256 GLU A CA 1
ATOM 1867 C C . GLU A 1 256 ? -29.576 0.296 37.289 1.00 92.88 256 GLU A C 1
ATOM 1869 O O . GLU A 1 256 ? -29.305 -0.008 36.125 1.00 92.88 256 GLU A O 1
ATOM 1874 N N . ALA A 1 257 ? -29.528 1.562 37.714 1.00 92.19 257 ALA A N 1
ATOM 1875 C CA . ALA A 1 257 ? -29.046 2.660 36.882 1.00 92.19 257 ALA A CA 1
ATOM 1876 C C . ALA A 1 257 ? -27.525 2.580 36.650 1.00 92.19 257 ALA A C 1
ATOM 1878 O O . ALA A 1 257 ? -27.060 2.825 35.532 1.00 92.19 257 ALA A O 1
ATOM 1879 N N . ALA A 1 258 ? -26.753 2.191 37.670 1.00 91.25 258 ALA A N 1
ATOM 1880 C CA . ALA A 1 258 ? -25.311 1.980 37.565 1.00 91.25 258 ALA A CA 1
ATOM 1881 C C . ALA A 1 258 ? -24.971 0.808 36.627 1.00 91.25 258 ALA A C 1
ATOM 1883 O O . ALA A 1 258 ? -24.119 0.961 35.752 1.00 91.25 258 ALA A O 1
ATOM 1884 N N . VAL A 1 259 ? -25.687 -0.318 36.734 1.00 93.12 259 VAL A N 1
ATOM 1885 C CA . VAL A 1 259 ? -25.540 -1.483 35.841 1.00 93.12 259 VAL A CA 1
ATOM 1886 C C . VAL A 1 259 ? -25.817 -1.097 34.386 1.00 93.12 259 VAL A C 1
ATOM 1888 O O . VAL A 1 259 ? -24.935 -1.270 33.549 1.00 93.12 259 VAL A O 1
ATOM 1891 N N . LYS A 1 260 ? -26.960 -0.460 34.091 1.00 93.31 260 LYS A N 1
ATOM 1892 C CA . LYS A 1 260 ? -27.310 -0.011 32.724 1.00 93.31 260 LYS A CA 1
ATOM 1893 C C . LYS A 1 260 ? -26.279 0.973 32.146 1.00 93.31 260 LYS A C 1
ATOM 1895 O O . LYS A 1 260 ? -25.970 0.937 30.956 1.00 93.31 260 LYS A O 1
ATOM 1900 N N . THR A 1 261 ? -25.710 1.838 32.991 1.00 90.88 261 THR A N 1
ATOM 1901 C CA . THR A 1 261 ? -24.648 2.783 32.595 1.00 90.88 261 THR A CA 1
ATOM 1902 C C . THR A 1 261 ? -23.325 2.063 32.305 1.00 90.88 261 THR A C 1
ATOM 1904 O O . THR A 1 261 ? -22.646 2.386 31.329 1.00 90.88 261 THR A O 1
ATOM 1907 N N . PHE A 1 262 ? -22.969 1.064 33.117 1.00 92.69 262 PHE A N 1
ATOM 1908 C CA . PHE A 1 262 ? -21.785 0.230 32.916 1.00 92.69 262 PHE A CA 1
ATOM 1909 C C . PHE A 1 262 ? -21.893 -0.628 31.650 1.00 92.69 262 PHE A C 1
ATOM 1911 O O . PHE A 1 262 ? -20.946 -0.663 30.869 1.00 92.69 262 PHE A O 1
ATOM 1918 N N . GLU A 1 263 ? -23.039 -1.265 31.405 1.00 90.88 263 GLU A N 1
ATOM 1919 C CA . GLU A 1 263 ? -23.305 -2.057 30.196 1.00 90.88 263 GLU A CA 1
ATOM 1920 C C . GLU A 1 263 ? -23.130 -1.203 28.931 1.00 90.88 263 GLU A C 1
ATOM 1922 O O . GLU A 1 263 ? -22.308 -1.533 28.074 1.00 90.88 263 GLU A O 1
ATOM 1927 N N . GLY A 1 264 ? -23.779 -0.033 28.873 1.00 87.75 264 GLY A N 1
ATOM 1928 C CA . GLY A 1 264 ? -23.635 0.904 27.754 1.00 87.75 264 GLY A CA 1
ATOM 1929 C C . GLY A 1 264 ? -22.196 1.399 27.537 1.00 87.75 264 GLY A C 1
ATOM 1930 O O . GLY A 1 264 ? -21.737 1.479 26.395 1.00 87.75 264 GLY A O 1
ATOM 1931 N N . LEU A 1 265 ? -21.447 1.677 28.612 1.00 89.56 265 LEU A N 1
ATOM 1932 C CA . LEU A 1 265 ? -20.022 2.034 28.532 1.00 89.56 265 LEU A CA 1
ATOM 1933 C C . LEU A 1 265 ? -19.181 0.869 27.997 1.00 89.56 265 LEU A C 1
ATOM 1935 O O . LEU A 1 265 ? -18.314 1.068 27.143 1.00 89.56 265 LEU A O 1
ATOM 1939 N N . MET A 1 266 ? -19.439 -0.346 28.480 1.00 89.81 266 MET A N 1
ATOM 1940 C CA . MET A 1 266 ? -18.725 -1.552 28.073 1.00 89.81 266 MET A CA 1
ATOM 1941 C C . MET A 1 266 ? -18.988 -1.892 26.609 1.00 89.81 266 MET A C 1
ATOM 1943 O O . MET A 1 266 ? -18.044 -2.232 25.902 1.00 89.81 266 MET A O 1
ATOM 1947 N N . ASP A 1 267 ? -20.219 -1.763 26.116 1.00 86.44 267 ASP A N 1
ATOM 1948 C CA . ASP A 1 267 ? -20.540 -2.018 24.708 1.00 86.44 267 ASP A CA 1
ATOM 1949 C C . ASP A 1 267 ? -20.018 -0.923 23.775 1.00 86.44 267 ASP A C 1
ATOM 1951 O O . ASP A 1 267 ? -19.460 -1.241 22.720 1.00 86.44 267 ASP A O 1
ATOM 1955 N N . ALA A 1 268 ? -20.053 0.346 24.195 1.00 86.62 268 ALA A N 1
ATOM 1956 C CA . ALA A 1 268 ? -19.353 1.420 23.492 1.00 86.62 268 ALA A CA 1
ATOM 1957 C C . ALA A 1 268 ? -17.843 1.128 23.387 1.00 86.62 268 ALA A C 1
ATOM 1959 O O . ALA A 1 268 ? -17.279 1.196 22.293 1.00 86.62 268 ALA A O 1
ATOM 1960 N N . LYS A 1 269 ? -17.192 0.707 24.482 1.00 85.50 269 LYS A N 1
ATOM 1961 C CA . LYS A 1 269 ? -15.763 0.349 24.477 1.00 85.50 269 LYS A CA 1
ATOM 1962 C C . LYS A 1 269 ? -15.447 -0.948 23.724 1.00 85.50 269 LYS A C 1
ATOM 1964 O O . LYS A 1 269 ? -14.385 -1.028 23.107 1.00 85.50 269 LYS A O 1
ATOM 1969 N N . LYS A 1 270 ? -16.347 -1.938 23.680 1.00 83.38 270 LYS A N 1
ATOM 1970 C CA . LYS A 1 270 ? -16.219 -3.117 22.795 1.00 83.38 270 LYS A CA 1
ATOM 1971 C C . LYS A 1 270 ? -16.273 -2.699 21.321 1.00 83.38 270 LYS A C 1
ATOM 1973 O O . LYS A 1 270 ? -15.410 -3.123 20.549 1.00 83.38 270 LYS A O 1
ATOM 1978 N N . LYS A 1 271 ? -17.239 -1.850 20.933 1.00 83.88 271 LYS A N 1
ATOM 1979 C CA . LYS A 1 271 ? -17.348 -1.296 19.568 1.00 83.88 271 LYS A CA 1
ATOM 1980 C C . LYS A 1 271 ? -16.093 -0.478 19.208 1.00 83.88 271 LYS A C 1
ATOM 1982 O O . LYS A 1 271 ? -15.513 -0.709 18.151 1.00 83.88 271 LYS A O 1
ATOM 1987 N N . GLU A 1 272 ? -15.599 0.369 20.114 1.00 83.06 272 GLU A N 1
ATOM 1988 C CA . GLU A 1 272 ? -14.347 1.133 19.967 1.00 83.06 272 GLU A CA 1
ATOM 1989 C C . GLU A 1 272 ? -13.125 0.221 19.741 1.00 83.06 272 GLU A C 1
ATOM 1991 O O . GLU A 1 272 ? -12.455 0.333 18.716 1.00 83.06 272 GLU A O 1
ATOM 1996 N N . VAL A 1 273 ? -12.868 -0.749 20.629 1.00 85.81 273 VAL A N 1
ATOM 1997 C CA . VAL A 1 273 ? -11.731 -1.686 20.508 1.00 85.81 273 VAL A CA 1
ATOM 1998 C C . VAL A 1 273 ? -11.793 -2.503 19.211 1.00 85.81 273 VAL A C 1
ATOM 2000 O O . VAL A 1 273 ? -10.747 -2.771 18.613 1.00 85.81 273 VAL A O 1
ATOM 2003 N N . LYS A 1 274 ? -12.993 -2.881 18.748 1.00 84.19 274 LYS A N 1
ATOM 2004 C CA . LYS A 1 274 ? -13.203 -3.568 17.463 1.00 84.19 274 LYS A CA 1
ATOM 2005 C C . LYS A 1 274 ? -12.823 -2.667 16.281 1.00 84.19 274 LYS A C 1
ATOM 2007 O O . LYS A 1 274 ? -11.990 -3.069 15.473 1.00 84.19 274 LYS A O 1
ATOM 2012 N N . VAL A 1 275 ? -13.367 -1.450 16.213 1.00 84.62 275 VAL A N 1
ATOM 2013 C CA . VAL A 1 275 ? -13.096 -0.489 15.124 1.00 84.62 275 VAL A CA 1
ATOM 2014 C C . VAL A 1 275 ? -11.618 -0.092 15.080 1.00 84.62 275 VAL A C 1
ATOM 2016 O O . VAL A 1 275 ? -11.014 -0.091 14.009 1.00 84.62 275 VAL A O 1
ATOM 2019 N N . VAL A 1 276 ? -10.995 0.172 16.232 1.00 84.44 276 VAL A N 1
ATOM 2020 C CA . VAL A 1 276 ? -9.561 0.498 16.301 1.00 84.44 276 VAL A CA 1
ATOM 2021 C C . VAL A 1 276 ? -8.697 -0.704 15.896 1.00 84.44 276 VAL A C 1
ATOM 2023 O O . VAL A 1 276 ? -7.680 -0.525 15.230 1.00 84.44 276 VAL A O 1
ATOM 2026 N N . THR A 1 277 ? -9.108 -1.941 16.201 1.00 82.06 277 THR A N 1
ATOM 2027 C CA . THR A 1 277 ? -8.398 -3.141 15.716 1.00 82.06 277 THR A CA 1
ATOM 2028 C C . THR A 1 277 ? -8.486 -3.276 14.190 1.00 82.06 277 THR A C 1
ATOM 2030 O O . THR A 1 277 ? -7.463 -3.524 13.559 1.00 82.06 277 THR A O 1
ATOM 2033 N N . GLN A 1 278 ? -9.640 -2.985 13.580 1.00 80.81 278 GLN A N 1
ATOM 2034 C CA . GLN A 1 278 ? -9.776 -2.941 12.116 1.00 80.81 278 GLN A CA 1
ATOM 2035 C C . GLN A 1 278 ? -8.950 -1.804 11.477 1.00 80.81 278 GLN A C 1
ATOM 2037 O O . GLN A 1 278 ? -8.373 -1.997 10.405 1.00 80.81 278 GLN A O 1
ATOM 2042 N N . LYS A 1 279 ? -8.815 -0.640 12.139 1.00 80.81 279 LYS A N 1
ATOM 2043 C CA . LYS A 1 279 ? -7.884 0.426 11.705 1.00 80.81 279 LYS A CA 1
ATOM 2044 C C . LYS A 1 279 ? -6.425 -0.051 11.754 1.00 80.81 279 LYS A C 1
ATOM 2046 O O . LYS A 1 279 ? -5.668 0.210 10.829 1.00 80.81 279 LYS A O 1
ATOM 2051 N N . ILE A 1 280 ? -6.026 -0.779 12.799 1.00 87.12 280 ILE A N 1
ATOM 2052 C CA . ILE A 1 280 ? -4.674 -1.357 12.918 1.00 87.12 280 ILE A CA 1
ATOM 2053 C C . ILE A 1 280 ? -4.390 -2.356 11.789 1.00 87.12 280 ILE A C 1
ATOM 2055 O O . ILE A 1 280 ? -3.320 -2.295 11.192 1.00 87.12 280 ILE A O 1
ATOM 2059 N N . GLU A 1 281 ? -5.332 -3.249 11.484 1.00 83.50 281 GLU A N 1
ATOM 2060 C CA . GLU A 1 281 ? -5.194 -4.255 10.420 1.00 83.50 281 GLU A CA 1
ATOM 2061 C C . GLU A 1 281 ? -5.067 -3.598 9.035 1.00 83.50 281 GLU A C 1
ATOM 2063 O O . GLU A 1 281 ? -4.133 -3.897 8.290 1.00 83.50 281 GLU A O 1
ATOM 2068 N N . THR A 1 282 ? -5.939 -2.634 8.725 1.00 79.31 282 THR A N 1
ATOM 2069 C CA . THR A 1 282 ? -5.912 -1.898 7.446 1.00 79.31 282 THR A CA 1
ATOM 2070 C C . THR A 1 282 ? -4.689 -0.982 7.301 1.00 79.31 282 THR A C 1
ATOM 2072 O O . THR A 1 282 ? -4.073 -0.970 6.235 1.00 79.31 282 THR A O 1
ATOM 2075 N N . SER A 1 283 ? -4.255 -0.281 8.356 1.00 84.00 283 SER A N 1
ATOM 2076 C CA . SER A 1 283 ? -2.999 0.490 8.331 1.00 84.00 283 SER A CA 1
ATOM 2077 C C . SER A 1 283 ? -1.756 -0.401 8.208 1.00 84.00 283 SER A C 1
ATOM 2079 O O . SER A 1 283 ? -0.807 -0.019 7.524 1.00 84.00 283 SER A O 1
ATOM 2081 N N . LEU A 1 284 ? -1.742 -1.596 8.815 1.00 85.44 284 LEU A N 1
ATOM 2082 C CA . LEU A 1 284 ? -0.653 -2.566 8.632 1.00 85.44 284 LEU A CA 1
ATOM 2083 C C . LEU A 1 284 ? -0.561 -3.043 7.182 1.00 85.44 284 LEU A C 1
ATOM 2085 O O . LEU A 1 284 ? 0.526 -3.005 6.604 1.00 85.44 284 LEU A O 1
ATOM 2089 N N . GLN A 1 285 ? -1.691 -3.438 6.584 1.00 83.12 285 GLN A N 1
ATOM 2090 C CA . GLN A 1 285 ? -1.745 -3.824 5.174 1.00 83.12 285 GLN A CA 1
ATOM 2091 C C . GLN A 1 285 ? -1.253 -2.680 4.277 1.00 83.12 285 GLN A C 1
ATOM 2093 O O . GLN A 1 285 ? -0.331 -2.878 3.488 1.00 83.12 285 GLN A O 1
ATOM 2098 N N . ARG A 1 286 ? -1.784 -1.464 4.460 1.00 82.50 286 ARG A N 1
ATOM 2099 C CA . ARG A 1 286 ? -1.422 -0.295 3.648 1.00 82.50 286 ARG A CA 1
ATOM 2100 C C . ARG A 1 286 ? 0.046 0.121 3.801 1.00 82.50 286 ARG A C 1
ATOM 2102 O O . ARG A 1 286 ? 0.658 0.510 2.811 1.00 82.50 286 ARG A O 1
ATOM 2109 N N . SER A 1 287 ? 0.639 0.024 4.997 1.00 90.25 287 SER A N 1
ATOM 2110 C CA . SER A 1 287 ? 2.084 0.261 5.179 1.00 90.25 287 SER A CA 1
ATOM 2111 C C . SER A 1 287 ? 2.927 -0.802 4.461 1.00 90.25 287 SER A C 1
ATOM 2113 O O . SER A 1 287 ? 3.933 -0.471 3.831 1.00 90.25 287 SER A O 1
ATOM 2115 N N . GLY A 1 288 ? 2.488 -2.067 4.482 1.00 84.06 288 GLY A N 1
ATOM 2116 C CA . GLY A 1 288 ? 3.111 -3.151 3.721 1.00 84.06 288 GLY A CA 1
ATOM 2117 C C . GLY A 1 288 ? 3.052 -2.921 2.208 1.00 84.06 288 GLY A C 1
ATOM 2118 O O . GLY A 1 288 ? 4.080 -2.985 1.539 1.00 84.06 288 GLY A O 1
ATOM 2119 N N . GLU A 1 289 ? 1.876 -2.587 1.676 1.00 84.88 289 GLU A N 1
ATOM 2120 C CA . GLU A 1 289 ? 1.660 -2.285 0.253 1.00 84.88 289 GLU A CA 1
ATOM 2121 C C . GLU A 1 289 ? 2.474 -1.071 -0.216 1.00 84.88 289 GLU A C 1
ATOM 2123 O O . GLU A 1 289 ? 3.143 -1.144 -1.247 1.00 84.88 289 GLU A O 1
ATOM 2128 N N . LEU A 1 290 ? 2.485 0.023 0.556 1.00 89.75 290 LEU A N 1
ATOM 2129 C CA . LEU A 1 290 ? 3.323 1.194 0.274 1.00 89.75 290 LEU A CA 1
ATOM 2130 C C . LEU A 1 290 ? 4.818 0.858 0.360 1.00 89.75 290 LEU A C 1
ATOM 2132 O O . LEU A 1 290 ? 5.593 1.336 -0.463 1.00 89.75 290 LEU A O 1
ATOM 2136 N N . GLY A 1 291 ? 5.228 0.006 1.304 1.00 89.44 291 GLY A N 1
ATOM 2137 C CA . GLY A 1 291 ? 6.606 -0.473 1.421 1.00 89.44 291 GLY A CA 1
ATOM 2138 C C . GLY A 1 291 ? 7.057 -1.298 0.212 1.00 89.44 291 GLY A C 1
ATOM 2139 O O . GLY A 1 291 ? 8.144 -1.063 -0.311 1.00 89.44 291 GLY A O 1
ATOM 2140 N N . VAL A 1 292 ? 6.213 -2.216 -0.272 1.00 92.12 292 VAL A N 1
ATOM 2141 C CA . VAL A 1 292 ? 6.483 -3.008 -1.485 1.00 92.12 292 VAL A CA 1
ATOM 2142 C C . VAL A 1 292 ? 6.490 -2.118 -2.727 1.00 92.12 292 VAL A C 1
ATOM 2144 O O . VAL A 1 292 ? 7.436 -2.186 -3.504 1.00 92.12 292 VAL A O 1
ATOM 2147 N N . SER A 1 293 ? 5.503 -1.232 -2.888 1.00 85.38 293 SER A N 1
ATOM 2148 C CA . SER A 1 293 ? 5.424 -0.317 -4.035 1.00 85.38 293 SER A CA 1
ATOM 2149 C C . SER A 1 293 ? 6.598 0.667 -4.076 1.00 85.38 293 SER A C 1
ATOM 2151 O O . SER A 1 293 ? 7.152 0.909 -5.145 1.00 85.38 293 SER A O 1
ATOM 2153 N N . SER A 1 294 ? 7.025 1.192 -2.924 1.00 92.06 294 SER A N 1
ATOM 2154 C CA . SER A 1 294 ? 8.210 2.050 -2.809 1.00 92.06 294 SER A CA 1
ATOM 2155 C C . SER A 1 294 ? 9.504 1.291 -3.122 1.00 92.06 294 SER A C 1
ATOM 2157 O O . SER A 1 294 ? 10.392 1.837 -3.774 1.00 92.06 294 SER A O 1
ATOM 2159 N N . ALA A 1 295 ? 9.612 0.018 -2.722 1.00 93.06 295 ALA A N 1
ATOM 2160 C CA . ALA A 1 295 ? 10.738 -0.830 -3.107 1.00 93.06 295 ALA A CA 1
ATOM 2161 C C . ALA A 1 295 ? 10.741 -1.132 -4.616 1.00 93.06 295 ALA A C 1
ATOM 2163 O O . ALA A 1 295 ? 11.794 -1.037 -5.238 1.00 93.06 295 ALA A O 1
ATOM 2164 N N . GLN A 1 296 ? 9.589 -1.440 -5.220 1.00 91.38 296 GLN A N 1
ATOM 2165 C CA . GLN A 1 296 ? 9.465 -1.669 -6.666 1.00 91.38 296 GLN A CA 1
ATOM 2166 C C . GLN A 1 296 ? 9.912 -0.437 -7.460 1.00 91.38 296 GLN A C 1
ATOM 2168 O O . GLN A 1 296 ? 10.890 -0.534 -8.192 1.00 91.38 296 GLN A O 1
ATOM 2173 N N . MET A 1 297 ? 9.326 0.737 -7.193 1.00 93.19 297 MET A N 1
ATOM 2174 C CA . MET A 1 297 ? 9.691 1.979 -7.890 1.00 93.19 297 MET A CA 1
ATOM 2175 C C . MET A 1 297 ? 11.168 2.368 -7.719 1.00 93.19 297 MET A C 1
ATOM 2177 O O . MET A 1 297 ? 11.727 3.009 -8.603 1.00 93.19 297 MET A O 1
ATOM 2181 N N . LYS A 1 298 ? 11.814 1.993 -6.604 1.00 92.69 298 LYS A N 1
ATOM 2182 C CA . LYS A 1 298 ? 13.262 2.187 -6.417 1.00 92.69 298 LYS A CA 1
ATOM 2183 C C . LYS A 1 298 ? 14.092 1.280 -7.337 1.00 92.69 298 LYS A C 1
ATOM 2185 O O . LYS A 1 298 ? 15.014 1.784 -7.960 1.00 92.69 298 LYS A O 1
ATOM 2190 N N . ASN A 1 299 ? 13.727 0.001 -7.492 1.00 94.62 299 ASN A N 1
ATOM 2191 C CA . ASN A 1 299 ? 14.371 -0.870 -8.488 1.00 94.62 299 ASN A CA 1
ATOM 2192 C C . ASN A 1 299 ? 14.097 -0.361 -9.916 1.00 94.62 299 ASN A C 1
ATOM 2194 O O . ASN A 1 299 ? 15.026 -0.270 -10.704 1.00 94.62 299 ASN A O 1
ATOM 2198 N N . ASP A 1 300 ? 12.861 0.058 -10.225 1.00 89.19 300 ASP A N 1
ATOM 2199 C CA . ASP A 1 300 ? 12.512 0.627 -11.539 1.00 89.19 300 ASP A CA 1
ATOM 2200 C C . ASP A 1 300 ? 13.338 1.894 -11.859 1.00 89.19 300 ASP A C 1
ATOM 2202 O O . ASP A 1 300 ? 13.676 2.149 -13.017 1.00 89.19 300 ASP A O 1
ATOM 2206 N N . LEU A 1 301 ? 13.663 2.706 -10.845 1.00 94.12 301 LEU A N 1
ATOM 2207 C CA . LEU A 1 301 ? 14.519 3.889 -10.973 1.00 94.12 301 LEU A CA 1
ATOM 2208 C C . LEU A 1 301 ? 15.977 3.494 -11.230 1.00 94.12 301 LEU A C 1
ATOM 2210 O O . LEU A 1 301 ? 16.583 4.035 -12.153 1.00 94.12 301 LEU A O 1
ATOM 2214 N N . ASP A 1 302 ? 16.523 2.555 -10.456 1.00 94.25 302 ASP A N 1
ATOM 2215 C CA . ASP A 1 302 ? 17.902 2.085 -10.620 1.00 94.25 302 ASP A CA 1
ATOM 2216 C C . ASP A 1 302 ? 18.092 1.405 -11.998 1.00 94.25 302 ASP A C 1
ATOM 2218 O O . ASP A 1 302 ? 18.986 1.793 -12.754 1.00 94.25 302 ASP A O 1
ATOM 2222 N N . ASP A 1 303 ? 17.185 0.501 -12.394 1.00 93.19 303 ASP A N 1
ATOM 2223 C CA . ASP A 1 303 ? 17.179 -0.165 -13.709 1.00 93.19 303 ASP A CA 1
ATOM 2224 C C . ASP A 1 303 ? 17.070 0.847 -14.869 1.00 93.19 303 ASP A C 1
ATOM 2226 O O . ASP A 1 303 ? 17.784 0.737 -15.871 1.00 93.19 303 ASP A O 1
ATOM 2230 N N . THR A 1 304 ? 16.199 1.863 -14.757 1.00 91.38 304 THR A N 1
ATOM 2231 C CA . THR A 1 304 ? 16.073 2.894 -15.808 1.00 91.38 304 THR A CA 1
ATOM 2232 C C . THR A 1 304 ? 17.259 3.856 -15.849 1.00 91.38 304 THR A C 1
ATOM 2234 O O . THR A 1 304 ? 17.596 4.337 -16.932 1.00 91.38 304 THR A O 1
ATOM 2237 N N . ALA A 1 305 ? 17.936 4.101 -14.724 1.00 94.12 305 ALA A N 1
ATOM 2238 C CA . ALA A 1 305 ? 19.166 4.886 -14.680 1.00 94.12 305 ALA A CA 1
ATOM 2239 C C . ALA A 1 305 ? 20.360 4.136 -15.304 1.00 94.12 305 ALA A C 1
ATOM 2241 O O . ALA A 1 305 ? 21.113 4.739 -16.076 1.00 94.12 305 ALA A O 1
ATOM 2242 N N . GLU A 1 306 ? 20.513 2.832 -15.039 1.00 93.88 306 GLU A N 1
ATOM 2243 C CA . GLU A 1 306 ? 21.534 1.999 -15.693 1.00 93.88 306 GLU A CA 1
ATOM 2244 C C . GLU A 1 306 ? 21.278 1.870 -17.204 1.00 93.88 306 GLU A C 1
ATOM 2246 O O . GLU A 1 306 ? 22.195 2.079 -18.005 1.00 93.88 306 GLU A O 1
ATOM 2251 N N . ALA A 1 307 ? 20.028 1.620 -17.615 1.00 88.25 307 ALA A N 1
ATOM 2252 C CA . ALA A 1 307 ? 19.651 1.556 -19.029 1.00 88.25 307 ALA A CA 1
ATOM 2253 C C . ALA A 1 307 ? 19.929 2.879 -19.766 1.00 88.25 307 ALA A C 1
ATOM 2255 O O . ALA A 1 307 ? 20.538 2.876 -20.835 1.00 88.25 307 ALA A O 1
ATOM 2256 N N . LEU A 1 308 ? 19.569 4.023 -19.172 1.00 93.50 308 LEU A N 1
ATOM 2257 C CA . LEU A 1 308 ? 19.845 5.352 -19.727 1.00 93.50 308 LEU A CA 1
ATOM 2258 C C . LEU A 1 308 ? 21.349 5.645 -19.849 1.00 93.50 308 LEU A C 1
ATOM 2260 O O . LEU A 1 308 ? 21.765 6.331 -20.786 1.00 93.50 308 LEU A O 1
ATOM 2264 N N . ALA A 1 309 ? 22.180 5.145 -18.931 1.00 92.69 309 ALA A N 1
ATOM 2265 C CA . ALA A 1 309 ? 23.631 5.279 -19.038 1.00 92.69 309 ALA A CA 1
ATOM 2266 C C . ALA A 1 309 ? 24.186 4.454 -20.215 1.00 92.69 309 ALA A C 1
ATOM 2268 O O . ALA A 1 309 ? 24.993 4.967 -20.997 1.00 92.69 309 ALA A O 1
ATOM 2269 N N . ALA A 1 310 ? 23.709 3.215 -20.380 1.00 91.25 310 ALA A N 1
ATOM 2270 C CA . ALA A 1 310 ? 24.093 2.334 -21.480 1.00 91.25 310 ALA A CA 1
ATOM 2271 C C . ALA A 1 310 ? 23.636 2.866 -22.853 1.00 91.25 310 ALA A C 1
ATOM 2273 O O . ALA A 1 310 ? 24.444 2.915 -23.784 1.00 91.25 310 ALA A O 1
ATOM 2274 N N . ASP A 1 311 ? 22.390 3.338 -22.972 1.00 89.44 311 ASP A N 1
ATOM 2275 C CA . ASP A 1 311 ? 21.862 3.946 -24.202 1.00 89.44 311 ASP A CA 1
ATOM 2276 C C . ASP A 1 311 ? 22.665 5.198 -24.587 1.00 89.44 311 ASP A C 1
ATOM 2278 O O . ASP A 1 311 ? 23.061 5.351 -25.743 1.00 89.44 311 ASP A O 1
ATOM 2282 N N . LYS A 1 312 ? 23.004 6.072 -23.629 1.00 92.31 312 LYS A N 1
ATOM 2283 C CA . LYS A 1 312 ? 23.833 7.261 -23.901 1.00 92.31 312 LYS A CA 1
ATOM 2284 C C . LYS A 1 312 ? 25.239 6.909 -24.390 1.00 92.31 312 LYS A C 1
ATOM 2286 O O . LYS A 1 312 ? 25.745 7.572 -25.300 1.00 92.31 312 LYS A O 1
ATOM 2291 N N . GLU A 1 313 ? 25.870 5.869 -23.842 1.00 93.00 313 GLU A N 1
ATOM 2292 C CA . GLU A 1 313 ? 27.146 5.381 -24.377 1.00 93.00 313 GLU A CA 1
ATOM 2293 C C . GLU A 1 313 ? 26.976 4.782 -25.785 1.00 93.00 313 GLU A C 1
ATOM 2295 O O . GLU A 1 313 ? 27.773 5.083 -26.683 1.00 93.00 313 GLU A O 1
ATOM 2300 N N . PHE A 1 314 ? 25.933 3.977 -26.012 1.00 89.19 314 PHE A N 1
ATOM 2301 C CA . PHE A 1 314 ? 25.675 3.373 -27.318 1.00 89.19 314 PHE A CA 1
ATOM 2302 C C . PHE A 1 314 ? 25.387 4.433 -28.389 1.00 89.19 314 PHE A C 1
ATOM 2304 O O . PHE A 1 314 ? 25.969 4.351 -29.469 1.00 89.19 314 PHE A O 1
ATOM 2311 N N . HIS A 1 315 ? 24.604 5.475 -28.085 1.00 89.62 315 HIS A N 1
ATOM 2312 C CA . HIS A 1 315 ? 24.367 6.608 -28.986 1.00 89.62 315 HIS A CA 1
ATOM 2313 C C . HIS A 1 315 ? 25.679 7.308 -29.364 1.00 89.62 315 HIS A C 1
ATOM 2315 O O . HIS A 1 315 ? 26.011 7.425 -30.544 1.00 89.62 315 HIS A O 1
ATOM 2321 N N . ALA A 1 316 ? 26.493 7.685 -28.371 1.00 92.44 316 ALA A N 1
ATOM 2322 C CA . ALA A 1 316 ? 27.772 8.351 -28.613 1.00 92.44 316 ALA A CA 1
ATOM 2323 C C . ALA A 1 316 ? 28.764 7.474 -29.406 1.00 92.44 316 ALA A C 1
ATOM 2325 O O . ALA A 1 316 ? 29.616 7.992 -30.131 1.00 92.44 316 ALA A O 1
ATOM 2326 N N . ASN A 1 317 ? 28.693 6.147 -29.281 1.00 90.94 317 ASN A N 1
ATOM 2327 C CA . ASN A 1 317 ? 29.523 5.214 -30.048 1.00 90.94 317 ASN A CA 1
ATOM 2328 C C . ASN A 1 317 ? 28.951 4.920 -31.450 1.00 90.94 317 ASN A C 1
ATOM 2330 O O . ASN A 1 317 ? 29.725 4.732 -32.397 1.00 90.94 317 ASN A O 1
ATOM 2334 N N . LEU A 1 318 ? 27.626 4.965 -31.619 1.00 89.38 318 LEU A N 1
ATOM 2335 C CA . LEU A 1 318 ? 26.941 4.920 -32.909 1.00 89.38 318 LEU A CA 1
ATOM 2336 C C . LEU A 1 318 ? 27.297 6.154 -33.748 1.00 89.38 318 LEU A C 1
ATOM 2338 O O . LEU A 1 318 ? 27.794 5.992 -34.860 1.00 89.38 318 LEU A O 1
ATOM 2342 N N . GLU A 1 319 ? 27.169 7.368 -33.202 1.00 90.25 319 GLU A N 1
ATOM 2343 C CA . GLU A 1 319 ? 27.524 8.620 -33.891 1.00 90.25 319 GLU A CA 1
ATOM 2344 C C . GLU A 1 319 ? 28.973 8.618 -34.399 1.00 90.25 319 GLU A C 1
ATOM 2346 O O . GLU A 1 319 ? 29.214 8.869 -35.582 1.00 90.25 319 GLU A O 1
ATOM 2351 N N . LYS A 1 320 ? 29.944 8.255 -33.544 1.00 92.31 320 LYS A N 1
ATOM 2352 C CA . LYS A 1 320 ? 31.364 8.114 -33.930 1.00 92.31 320 LYS A CA 1
ATOM 2353 C C . LYS A 1 320 ? 31.545 7.116 -35.075 1.00 92.31 320 LYS A C 1
ATOM 2355 O O . LYS A 1 320 ? 32.317 7.375 -35.999 1.00 92.31 320 LYS A O 1
ATOM 2360 N N . SER A 1 321 ? 30.840 5.986 -35.033 1.00 87.12 321 SER A N 1
ATOM 2361 C CA . SER A 1 321 ? 30.898 4.949 -36.072 1.00 87.12 321 SER A CA 1
ATOM 2362 C C . SER A 1 321 ? 30.315 5.451 -37.399 1.00 87.12 321 SER A C 1
ATOM 2364 O O . SER A 1 321 ? 30.930 5.269 -38.451 1.00 87.12 321 SER A O 1
ATOM 2366 N N . CYS A 1 322 ? 29.178 6.146 -37.347 1.00 91.38 322 CYS A N 1
ATOM 2367 C CA . CYS A 1 322 ? 28.506 6.743 -38.499 1.00 91.38 322 CYS A CA 1
ATOM 2368 C C . CYS A 1 322 ? 29.345 7.861 -39.143 1.00 91.38 322 CYS A C 1
ATOM 2370 O O . CYS A 1 322 ? 29.537 7.863 -40.361 1.00 91.38 322 CYS A O 1
ATOM 2372 N N . ALA A 1 323 ? 29.943 8.746 -38.339 1.00 91.81 323 ALA A N 1
ATOM 2373 C CA . ALA A 1 323 ? 30.878 9.770 -38.804 1.00 91.81 323 ALA A CA 1
ATOM 2374 C C . ALA A 1 323 ? 32.150 9.162 -39.427 1.00 91.81 323 ALA A C 1
ATOM 2376 O O . ALA A 1 323 ? 32.556 9.561 -40.518 1.00 91.81 323 ALA A O 1
ATOM 2377 N N . THR A 1 324 ? 32.745 8.147 -38.789 1.00 91.44 324 THR A N 1
ATOM 2378 C CA . THR A 1 324 ? 33.958 7.476 -39.296 1.00 91.44 324 THR A CA 1
ATOM 2379 C C . THR A 1 324 ? 33.709 6.798 -40.645 1.00 91.44 324 THR A C 1
ATOM 2381 O O . THR A 1 324 ? 34.489 6.974 -41.579 1.00 91.44 324 THR A O 1
ATOM 2384 N N . LYS A 1 325 ? 32.598 6.064 -40.785 1.00 87.00 325 LYS A N 1
ATOM 2385 C CA . LYS A 1 325 ? 32.198 5.432 -42.053 1.00 87.00 325 LYS A CA 1
ATOM 2386 C C . LYS A 1 325 ? 31.852 6.456 -43.138 1.00 87.00 325 LYS A C 1
ATOM 2388 O O . LYS A 1 325 ? 32.176 6.218 -44.296 1.00 87.00 325 LYS A O 1
ATOM 2393 N N . THR A 1 326 ? 31.271 7.603 -42.776 1.00 90.94 326 THR A N 1
ATOM 2394 C CA . THR A 1 326 ? 31.033 8.726 -43.706 1.00 90.94 326 THR A CA 1
ATOM 2395 C C . THR A 1 326 ? 32.351 9.282 -44.250 1.00 90.94 326 THR A C 1
ATOM 2397 O O . THR A 1 326 ? 32.505 9.404 -45.462 1.00 90.94 326 THR A O 1
ATOM 2400 N N . ALA A 1 327 ? 33.338 9.533 -43.384 1.00 91.69 327 ALA A N 1
ATOM 2401 C CA . ALA A 1 327 ? 34.657 10.011 -43.804 1.00 91.69 327 ALA A CA 1
ATOM 2402 C C . ALA A 1 327 ? 35.393 8.995 -44.702 1.00 91.69 327 ALA A C 1
ATOM 2404 O O . ALA A 1 327 ? 35.939 9.371 -45.737 1.00 91.69 327 ALA A O 1
ATOM 2405 N N . GLN A 1 328 ? 35.349 7.703 -44.352 1.00 87.00 328 GLN A N 1
ATOM 2406 C CA . GLN A 1 328 ? 35.921 6.619 -45.166 1.00 87.00 328 GLN A CA 1
ATOM 2407 C C . GLN A 1 328 ? 35.234 6.477 -46.533 1.00 87.00 328 GLN A C 1
ATOM 2409 O O . GLN A 1 328 ? 35.899 6.197 -47.529 1.00 87.00 328 GLN A O 1
ATOM 2414 N N . TRP A 1 329 ? 33.913 6.673 -46.597 1.00 89.31 329 TRP A N 1
ATOM 2415 C CA . TRP A 1 329 ? 33.167 6.678 -47.855 1.00 89.31 329 TRP A CA 1
ATOM 2416 C C . TRP A 1 329 ? 33.552 7.873 -48.730 1.00 89.31 329 TRP A C 1
ATOM 2418 O O . TRP A 1 329 ? 33.882 7.697 -49.899 1.00 89.31 329 TRP A O 1
ATOM 2428 N N . GLU A 1 330 ? 33.600 9.077 -48.159 1.00 89.56 330 GLU A N 1
ATOM 2429 C CA . GLU A 1 330 ? 34.056 10.272 -48.869 1.00 89.56 330 GLU A CA 1
ATOM 2430 C C . GLU A 1 330 ? 35.483 10.143 -49.421 1.00 89.56 330 GLU A C 1
ATOM 2432 O O . GLU A 1 330 ? 35.757 10.630 -50.517 1.00 89.56 330 GLU A O 1
ATOM 2437 N N . GLU A 1 331 ? 36.396 9.523 -48.670 1.00 90.25 331 GLU A N 1
ATOM 2438 C CA . GLU A 1 331 ? 37.764 9.247 -49.118 1.00 90.25 331 GLU A CA 1
ATOM 2439 C C . GLU A 1 331 ? 37.770 8.247 -50.284 1.00 90.25 331 GLU A C 1
ATOM 2441 O O . GLU A 1 331 ? 38.314 8.558 -51.343 1.00 90.25 331 GLU A O 1
ATOM 2446 N N . ARG A 1 332 ? 37.065 7.112 -50.158 1.00 85.44 332 ARG A N 1
ATOM 2447 C CA . ARG A 1 332 ? 36.928 6.115 -51.239 1.00 85.44 332 ARG A CA 1
ATOM 2448 C C . ARG A 1 332 ? 36.303 6.688 -52.508 1.00 85.44 332 ARG A C 1
ATOM 2450 O O . ARG A 1 332 ? 36.769 6.373 -53.599 1.00 85.44 332 ARG A O 1
ATOM 2457 N N . VAL A 1 333 ? 35.286 7.544 -52.396 1.00 89.06 333 VAL A N 1
ATOM 2458 C CA . VAL A 1 333 ? 34.663 8.211 -53.553 1.00 89.06 333 VAL A CA 1
ATOM 2459 C C . VAL A 1 333 ? 35.651 9.149 -54.255 1.00 89.06 333 VAL A C 1
ATOM 2461 O O . VAL A 1 333 ? 35.683 9.169 -55.485 1.00 89.06 333 VAL A O 1
ATOM 2464 N N . LYS A 1 334 ? 36.492 9.876 -53.504 1.00 90.56 334 LYS A N 1
ATOM 2465 C CA . LYS A 1 334 ? 37.554 10.731 -54.069 1.00 90.56 334 LYS A CA 1
ATOM 2466 C C . LYS A 1 334 ? 38.614 9.881 -54.780 1.00 90.56 334 LYS A C 1
ATOM 2468 O O . LYS A 1 334 ? 38.837 10.081 -55.969 1.00 90.56 334 LYS A O 1
ATOM 2473 N N . THR A 1 335 ? 39.170 8.864 -54.114 1.00 88.38 335 THR A N 1
ATOM 2474 C CA . THR A 1 335 ? 40.169 7.962 -54.717 1.00 88.38 335 THR A CA 1
ATOM 2475 C C . THR A 1 335 ? 39.625 7.238 -55.951 1.00 88.38 335 THR A C 1
ATOM 2477 O O . THR A 1 335 ? 40.301 7.201 -56.973 1.00 88.38 335 THR A O 1
ATOM 2480 N N . ARG A 1 336 ? 38.378 6.747 -55.920 1.00 88.69 336 ARG A N 1
ATOM 2481 C CA . ARG A 1 336 ? 37.722 6.133 -57.087 1.00 88.69 336 ARG A CA 1
ATOM 2482 C C . ARG A 1 336 ? 37.546 7.121 -58.244 1.00 88.69 336 ARG A C 1
ATOM 2484 O O . ARG A 1 336 ? 37.679 6.727 -59.401 1.00 88.69 336 ARG A O 1
ATOM 2491 N N . ALA A 1 337 ? 37.244 8.391 -57.969 1.00 87.31 337 ALA A N 1
ATOM 2492 C CA . ALA A 1 337 ? 37.157 9.414 -59.010 1.00 87.31 337 ALA A CA 1
ATOM 2493 C C . ALA A 1 337 ? 38.529 9.687 -59.654 1.00 87.31 337 ALA A C 1
ATOM 2495 O O . ALA A 1 337 ? 38.618 9.747 -60.882 1.00 87.31 337 ALA A O 1
ATOM 2496 N N . ASP A 1 338 ? 39.592 9.767 -58.848 1.00 88.62 338 ASP A N 1
ATOM 2497 C CA . ASP A 1 338 ? 40.971 9.926 -59.324 1.00 88.62 338 ASP A CA 1
ATOM 2498 C C . ASP A 1 338 ? 41.448 8.696 -60.125 1.00 88.62 338 ASP A C 1
ATOM 2500 O O . ASP A 1 338 ? 42.059 8.843 -61.184 1.00 88.62 338 ASP A O 1
ATOM 2504 N N . GLU A 1 339 ? 41.108 7.477 -59.692 1.00 85.94 339 GLU A N 1
ATOM 2505 C CA . GLU A 1 339 ? 41.368 6.231 -60.430 1.00 85.94 339 GLU A CA 1
ATOM 2506 C C . GLU A 1 339 ? 40.627 6.188 -61.771 1.00 85.94 339 GLU A C 1
ATOM 2508 O O . GLU A 1 339 ? 41.226 5.877 -62.802 1.00 85.94 339 GLU A O 1
ATOM 2513 N N . LEU A 1 340 ? 39.334 6.532 -61.796 1.00 85.62 340 LEU A N 1
ATOM 2514 C CA . LEU A 1 340 ? 38.542 6.582 -63.028 1.00 85.62 340 LEU A CA 1
ATOM 2515 C C . LEU A 1 340 ? 39.054 7.660 -63.996 1.00 85.62 340 LEU A C 1
ATOM 2517 O O . LEU A 1 340 ? 39.020 7.437 -65.210 1.00 85.62 340 LEU A O 1
ATOM 2521 N N . ALA A 1 341 ? 39.563 8.786 -63.485 1.00 87.25 341 ALA A N 1
ATOM 2522 C CA . ALA A 1 341 ? 40.229 9.815 -64.280 1.00 87.25 341 ALA A CA 1
ATOM 2523 C C . ALA A 1 341 ? 41.573 9.318 -64.842 1.00 87.25 341 ALA A C 1
ATOM 2525 O O . ALA A 1 341 ? 41.794 9.402 -66.049 1.00 87.25 341 ALA A O 1
ATOM 2526 N N . ALA A 1 342 ? 42.429 8.715 -64.012 1.00 87.25 342 ALA A N 1
ATOM 2527 C CA . ALA A 1 342 ? 43.716 8.160 -64.433 1.00 87.25 342 ALA A CA 1
ATOM 2528 C C . ALA A 1 342 ? 43.561 7.019 -65.456 1.00 87.25 342 ALA A C 1
ATOM 2530 O O . ALA A 1 342 ? 44.313 6.953 -66.434 1.00 87.25 342 ALA A O 1
ATOM 2531 N N . LEU A 1 343 ? 42.556 6.151 -65.288 1.00 84.75 343 LEU A N 1
ATOM 2532 C CA . LEU A 1 343 ? 42.179 5.139 -66.277 1.00 84.75 343 LEU A CA 1
ATOM 2533 C C . LEU A 1 343 ? 41.698 5.793 -67.579 1.00 84.75 343 LEU A C 1
ATOM 2535 O O . LEU A 1 343 ? 42.160 5.404 -68.651 1.00 84.75 343 LEU A O 1
ATOM 2539 N N . ALA A 1 344 ? 40.823 6.802 -67.509 1.00 85.12 344 ALA A N 1
ATOM 2540 C CA . ALA A 1 344 ? 40.330 7.509 -68.692 1.00 85.12 344 ALA A CA 1
ATOM 2541 C C . ALA A 1 344 ? 41.452 8.224 -69.464 1.00 85.12 344 ALA A C 1
ATOM 2543 O O . ALA A 1 344 ? 41.484 8.151 -70.691 1.00 85.12 344 ALA A O 1
ATOM 2544 N N . ASP A 1 345 ? 42.390 8.873 -68.774 1.00 86.25 345 ASP A N 1
ATOM 2545 C CA . ASP A 1 345 ? 43.528 9.556 -69.398 1.00 86.25 345 ASP A CA 1
ATOM 2546 C C . ASP A 1 345 ? 44.560 8.567 -69.956 1.00 86.25 345 ASP A C 1
ATOM 2548 O O . ASP A 1 345 ? 45.052 8.757 -71.067 1.00 86.25 345 ASP A O 1
ATOM 2552 N N . THR A 1 346 ? 44.798 7.440 -69.279 1.00 84.62 346 THR A N 1
ATOM 2553 C CA . THR A 1 346 ? 45.612 6.341 -69.832 1.00 84.62 346 THR A CA 1
ATOM 2554 C C . THR A 1 346 ? 44.960 5.739 -71.084 1.00 84.62 346 THR A C 1
ATOM 2556 O O . THR A 1 346 ? 45.647 5.428 -72.057 1.00 84.62 346 THR A O 1
ATOM 2559 N N . ILE A 1 347 ? 43.627 5.614 -71.108 1.00 83.44 347 ILE A N 1
ATOM 2560 C CA . ILE A 1 347 ? 42.872 5.174 -72.290 1.00 83.44 347 ILE A CA 1
ATOM 2561 C C . ILE A 1 347 ? 42.979 6.199 -73.431 1.00 83.44 347 ILE A C 1
ATOM 2563 O O . ILE A 1 347 ? 43.079 5.769 -74.578 1.00 83.44 347 ILE A O 1
ATOM 2567 N N . LYS A 1 348 ? 43.015 7.514 -73.166 1.00 84.94 348 LYS A N 1
ATOM 2568 C CA . LYS A 1 348 ? 43.288 8.534 -74.203 1.00 84.94 348 LYS A CA 1
ATOM 2569 C C . LYS A 1 348 ? 44.692 8.348 -74.783 1.00 84.94 348 LYS A C 1
ATOM 2571 O O . LYS A 1 348 ? 44.811 8.015 -75.956 1.00 84.94 348 LYS A O 1
ATOM 2576 N N . VAL A 1 349 ? 45.727 8.391 -73.939 1.00 84.62 349 VAL A N 1
ATOM 2577 C CA . VAL A 1 349 ? 47.145 8.294 -74.349 1.00 84.62 349 VAL A CA 1
ATOM 2578 C C . VAL A 1 349 ? 47.467 7.005 -75.125 1.00 84.62 349 VAL A C 1
ATOM 2580 O O . VAL A 1 349 ? 48.331 7.005 -76.000 1.00 84.62 349 VAL A O 1
ATOM 2583 N N . LEU A 1 350 ? 46.767 5.896 -74.854 1.00 77.94 350 LEU A N 1
ATOM 2584 C CA . LEU A 1 350 ? 46.927 4.634 -75.596 1.00 77.94 350 LEU A CA 1
ATOM 2585 C C . LEU A 1 350 ? 46.097 4.531 -76.892 1.00 77.94 350 LEU A C 1
ATOM 2587 O O . LEU A 1 350 ? 46.315 3.593 -77.663 1.00 77.94 350 LEU A O 1
ATOM 2591 N N . ASN A 1 351 ? 45.158 5.450 -77.134 1.00 78.88 351 ASN A N 1
ATOM 2592 C CA . ASN A 1 351 ? 44.393 5.557 -78.382 1.00 78.88 351 ASN A CA 1
ATOM 2593 C C . ASN A 1 351 ? 44.767 6.788 -79.230 1.00 78.88 351 ASN A C 1
ATOM 2595 O O . ASN A 1 351 ? 44.331 6.854 -80.377 1.00 78.88 351 ASN A O 1
ATOM 2599 N N . ASP A 1 352 ? 45.573 7.720 -78.713 1.00 82.12 352 ASP A N 1
ATOM 2600 C CA . ASP A 1 352 ? 46.103 8.850 -79.481 1.00 82.12 352 ASP A CA 1
ATOM 2601 C C . ASP A 1 352 ? 46.926 8.355 -80.689 1.00 82.12 352 ASP A C 1
ATOM 2603 O O . ASP A 1 352 ? 47.756 7.442 -80.585 1.00 82.12 352 ASP A O 1
ATOM 2607 N N . ASP A 1 353 ? 46.701 8.954 -81.864 1.00 68.06 353 ASP A N 1
ATOM 2608 C CA . ASP A 1 353 ? 47.218 8.435 -83.140 1.00 68.06 353 ASP A CA 1
ATOM 2609 C C . ASP A 1 353 ? 48.757 8.365 -83.203 1.00 68.06 353 ASP A C 1
ATOM 2611 O O . AS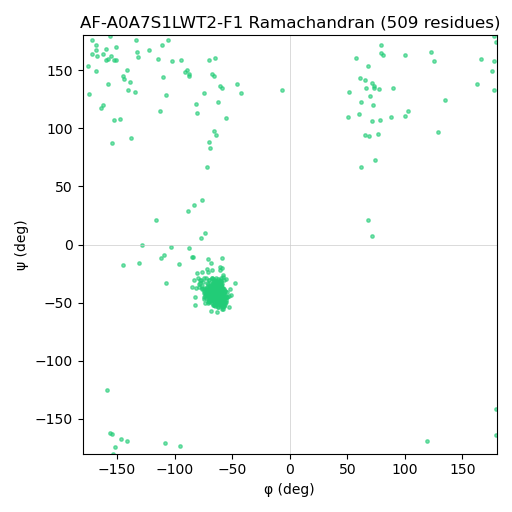P A 1 353 ? 49.300 7.430 -83.800 1.00 68.06 353 ASP A O 1
ATOM 2615 N N . ASP A 1 354 ? 49.468 9.278 -82.530 1.00 67.62 354 ASP A N 1
ATOM 2616 C CA . ASP A 1 354 ? 50.937 9.272 -82.424 1.00 67.62 354 ASP A CA 1
ATOM 2617 C C . ASP A 1 354 ? 51.469 8.026 -81.688 1.00 67.62 354 ASP A C 1
ATOM 2619 O O . ASP A 1 354 ? 52.493 7.447 -82.071 1.00 67.62 354 ASP A O 1
ATOM 2623 N N . ALA A 1 355 ? 50.753 7.551 -80.662 1.00 63.25 355 ALA A N 1
ATOM 2624 C CA . ALA A 1 355 ? 51.084 6.300 -79.988 1.00 63.25 355 ALA A CA 1
ATOM 2625 C C . ALA A 1 355 ? 50.805 5.108 -80.919 1.00 63.25 355 ALA A C 1
ATOM 2627 O O . ALA A 1 355 ? 51.651 4.223 -81.095 1.00 63.25 355 ALA A O 1
ATOM 2628 N N . LEU A 1 356 ? 49.649 5.109 -81.592 1.00 62.31 356 LEU A N 1
ATOM 2629 C CA . LEU A 1 356 ? 49.270 4.063 -82.545 1.00 62.31 356 LEU A CA 1
ATOM 2630 C C . LEU A 1 356 ? 50.231 3.979 -83.749 1.00 62.31 356 LEU A C 1
ATOM 2632 O O . LEU A 1 356 ? 50.458 2.886 -84.268 1.00 62.31 356 LEU A O 1
ATOM 2636 N N . GLU A 1 357 ? 50.830 5.089 -84.187 1.00 63.88 357 GLU A N 1
ATOM 2637 C CA . GLU A 1 357 ? 51.942 5.142 -85.152 1.00 63.88 357 GLU A CA 1
ATOM 2638 C C . GLU A 1 357 ? 53.206 4.424 -84.654 1.00 63.88 357 GLU A C 1
ATOM 2640 O O . GLU A 1 357 ? 53.800 3.620 -85.384 1.00 63.88 357 GLU A O 1
ATOM 2645 N N . LEU A 1 358 ? 53.619 4.686 -83.411 1.00 61.34 358 LEU A N 1
ATOM 2646 C CA . LEU A 1 358 ? 54.837 4.122 -82.823 1.00 61.34 358 LEU A CA 1
ATOM 2647 C C . LEU A 1 358 ? 54.737 2.596 -82.644 1.00 61.34 358 LEU A C 1
ATOM 2649 O O . LEU A 1 358 ? 55.695 1.859 -82.897 1.00 61.34 358 LEU A O 1
ATOM 2653 N N . PHE A 1 359 ? 53.555 2.100 -82.273 1.00 57.69 359 PHE A N 1
ATOM 2654 C CA . PHE A 1 359 ? 53.330 0.677 -82.020 1.00 57.69 359 PHE A CA 1
ATOM 2655 C C . PHE A 1 359 ? 53.120 -0.176 -83.283 1.00 57.69 359 PHE A C 1
ATOM 2657 O O . PHE A 1 359 ? 53.453 -1.362 -83.279 1.00 57.69 359 PHE A O 1
ATOM 2664 N N . LYS A 1 360 ? 52.669 0.406 -84.406 1.00 59.81 360 LYS A N 1
ATOM 2665 C CA . LYS A 1 360 ? 52.659 -0.288 -85.717 1.00 59.81 360 LYS A CA 1
ATOM 2666 C C . LYS A 1 360 ? 54.067 -0.708 -86.171 1.00 59.81 360 LYS A C 1
ATOM 2668 O O . LYS A 1 360 ? 54.191 -1.617 -86.987 1.00 59.81 360 LYS A O 1
ATOM 2673 N N . LYS A 1 361 ? 55.123 -0.063 -85.657 1.00 62.66 361 LYS A N 1
ATOM 2674 C CA . LYS A 1 361 ? 56.525 -0.308 -86.036 1.00 62.66 361 LYS A CA 1
ATOM 2675 C C . LYS A 1 361 ? 57.224 -1.422 -85.232 1.00 62.66 361 LYS A C 1
ATOM 2677 O O . LYS A 1 361 ? 58.386 -1.686 -85.526 1.00 62.66 361 LYS A O 1
ATOM 2682 N N . THR A 1 362 ? 56.588 -2.055 -84.230 1.00 58.22 362 THR A N 1
ATOM 2683 C CA . THR A 1 362 ? 57.348 -2.770 -83.171 1.00 58.22 362 THR A CA 1
ATOM 2684 C C . THR A 1 362 ? 56.971 -4.218 -82.784 1.00 58.22 362 THR A C 1
ATOM 2686 O O . THR A 1 362 ? 57.828 -4.846 -82.163 1.00 58.22 362 THR A O 1
ATOM 2689 N N . LEU A 1 363 ? 55.805 -4.815 -83.116 1.00 49.16 363 LEU A N 1
ATOM 2690 C CA . LEU A 1 363 ? 55.440 -6.174 -82.608 1.00 49.16 363 LEU A CA 1
ATOM 2691 C C . LEU A 1 363 ? 54.658 -7.131 -83.564 1.00 49.16 363 LEU A C 1
ATOM 2693 O O . LEU A 1 363 ? 53.737 -6.683 -84.248 1.00 49.16 363 LEU A O 1
ATOM 2697 N N . PRO A 1 364 ? 54.948 -8.462 -83.552 1.00 47.91 364 PRO A N 1
ATOM 2698 C CA . PRO A 1 364 ? 54.181 -9.538 -84.223 1.00 47.91 364 PRO A CA 1
ATOM 2699 C C . PRO A 1 364 ? 53.143 -10.273 -83.311 1.00 47.91 364 PRO A C 1
ATOM 2701 O O . PRO A 1 364 ? 52.884 -9.841 -82.192 1.00 47.91 364 PRO A O 1
ATOM 2704 N N . SER A 1 365 ? 52.498 -11.359 -83.794 1.00 43.47 365 SER A N 1
ATOM 2705 C CA . SER A 1 365 ? 51.184 -11.889 -83.312 1.00 43.47 365 SER A CA 1
ATOM 2706 C C . SER A 1 365 ? 51.143 -13.363 -82.798 1.00 43.47 365 SER A C 1
ATOM 2708 O O . SER A 1 365 ? 52.082 -14.119 -83.036 1.00 43.47 365 SER A O 1
ATOM 2710 N N . ALA A 1 366 ? 50.046 -13.781 -82.117 1.00 45.44 366 ALA A N 1
ATOM 2711 C CA . ALA A 1 366 ? 49.840 -15.086 -81.428 1.00 45.44 366 ALA A CA 1
ATOM 2712 C C . ALA A 1 366 ? 48.342 -15.558 -81.286 1.00 45.44 366 ALA A C 1
ATOM 2714 O O . ALA A 1 366 ? 47.432 -14.843 -81.703 1.00 45.44 366 ALA A O 1
ATOM 2715 N N . ALA A 1 367 ? 48.080 -16.736 -80.667 1.00 43.88 367 ALA A N 1
ATOM 2716 C CA . ALA A 1 367 ? 46.760 -17.397 -80.396 1.00 43.88 367 ALA A CA 1
ATOM 2717 C C . ALA A 1 367 ? 46.737 -18.087 -78.979 1.00 43.88 367 ALA A C 1
ATOM 2719 O O . ALA A 1 367 ? 47.660 -17.803 -78.223 1.00 43.88 367 ALA A O 1
ATOM 2720 N N . ALA A 1 368 ? 45.812 -18.941 -78.466 1.00 42.22 368 ALA A N 1
ATOM 2721 C CA . ALA A 1 368 ? 44.602 -19.686 -78.926 1.00 42.22 368 ALA A CA 1
ATOM 2722 C C . ALA A 1 368 ? 43.618 -20.001 -77.729 1.00 42.22 368 ALA A C 1
ATOM 2724 O O . ALA A 1 368 ? 43.740 -19.348 -76.694 1.00 42.22 368 ALA A O 1
ATOM 2725 N N . SER A 1 369 ? 42.645 -20.945 -77.824 1.00 50.06 369 SER A N 1
ATOM 2726 C CA . SER A 1 369 ? 41.562 -21.175 -76.804 1.00 50.06 369 SER A CA 1
ATOM 2727 C C . SER A 1 369 ? 40.795 -22.542 -76.857 1.00 50.06 369 SER A C 1
ATOM 2729 O O . SER A 1 369 ? 40.854 -23.193 -77.896 1.00 50.06 369 SER A O 1
ATOM 2731 N N . PHE A 1 370 ? 40.051 -22.961 -75.787 1.00 33.91 370 PHE A N 1
ATOM 2732 C CA . PHE A 1 370 ? 38.939 -23.985 -75.782 1.00 33.91 370 PHE A CA 1
ATOM 2733 C C . PHE A 1 370 ? 38.073 -24.064 -74.460 1.00 33.91 370 PHE A C 1
ATOM 2735 O O . PHE A 1 370 ? 38.480 -23.460 -73.472 1.00 33.91 370 PHE A O 1
ATOM 2742 N N . MET A 1 371 ? 36.895 -24.761 -74.417 1.00 45.28 371 MET A N 1
ATOM 2743 C CA . MET A 1 371 ? 35.866 -24.752 -73.304 1.00 45.28 371 MET A CA 1
ATOM 2744 C C . MET A 1 371 ? 34.729 -25.853 -73.373 1.00 45.28 371 MET A C 1
ATOM 2746 O O . MET A 1 371 ? 34.320 -26.134 -74.496 1.00 45.28 371 MET A O 1
ATOM 2750 N N . GLN A 1 372 ? 34.134 -26.392 -72.255 1.00 40.91 372 GLN A N 1
ATOM 2751 C CA . GLN A 1 372 ? 32.726 -26.970 -72.162 1.00 40.91 372 GLN A CA 1
ATOM 2752 C C . GLN A 1 372 ? 32.150 -27.368 -70.736 1.00 40.91 372 GLN A C 1
ATOM 2754 O O . GLN A 1 372 ? 32.866 -27.212 -69.752 1.00 40.91 372 GLN A O 1
ATOM 2759 N N . VAL A 1 373 ? 30.854 -27.810 -70.602 1.00 42.97 373 VAL A N 1
ATOM 2760 C CA . VAL A 1 373 ? 29.988 -27.851 -69.349 1.00 42.97 373 VAL A CA 1
ATOM 2761 C C . VAL A 1 373 ? 28.819 -28.927 -69.330 1.00 42.97 373 VAL A C 1
ATOM 2763 O O . VAL A 1 373 ? 28.399 -29.327 -70.411 1.00 42.97 373 VAL A O 1
ATOM 2766 N N . GLN A 1 374 ? 28.229 -29.293 -68.144 1.00 46.12 374 GLN A N 1
ATOM 2767 C CA . GLN A 1 374 ? 26.758 -29.538 -67.811 1.00 46.12 374 GLN A CA 1
ATOM 2768 C C . GLN A 1 374 ? 26.250 -30.892 -67.159 1.00 46.12 37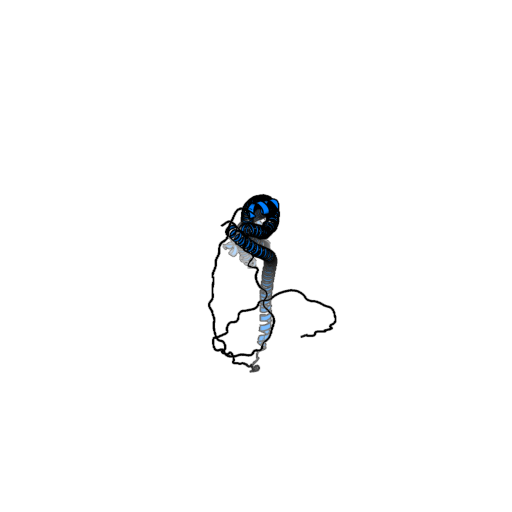4 GLN A C 1
ATOM 2770 O O . GLN A 1 374 ? 26.922 -31.915 -67.234 1.00 46.12 374 GLN A O 1
ATOM 2775 N N . GLY A 1 375 ? 25.059 -30.891 -66.486 1.00 47.72 375 GLY A N 1
ATOM 2776 C CA . GLY A 1 375 ? 24.375 -32.005 -65.741 1.00 47.72 375 GLY A CA 1
ATOM 2777 C C . GLY A 1 375 ? 22.814 -31.889 -65.572 1.00 47.72 375 GLY A C 1
ATOM 2778 O O . GLY A 1 375 ? 22.198 -31.144 -66.331 1.00 47.72 375 GLY A O 1
ATOM 2779 N N . SER A 1 376 ? 22.149 -32.618 -64.630 1.00 48.78 376 SER A N 1
ATOM 2780 C CA . SER A 1 376 ? 20.647 -32.710 -64.471 1.00 48.78 376 SER A CA 1
ATOM 2781 C C . SER A 1 376 ? 20.088 -33.099 -63.050 1.00 48.78 376 SER A C 1
ATOM 2783 O O . SER A 1 376 ? 20.886 -33.251 -62.128 1.00 48.78 376 SER A O 1
ATOM 2785 N N . THR A 1 377 ? 18.743 -33.198 -62.832 1.00 46.88 377 THR A N 1
ATOM 2786 C CA . THR A 1 377 ? 18.030 -33.190 -61.496 1.00 46.88 377 THR A CA 1
ATOM 2787 C C . THR A 1 377 ? 16.651 -33.957 -61.397 1.00 46.88 377 THR A C 1
ATOM 2789 O O . THR A 1 377 ? 16.224 -34.550 -62.385 1.00 46.88 377 THR A O 1
ATOM 2792 N N . SER A 1 378 ? 15.928 -33.876 -60.237 1.00 47.94 378 SER A N 1
ATOM 2793 C CA . SER A 1 378 ? 14.470 -34.185 -59.946 1.00 47.94 378 SER A CA 1
ATOM 2794 C C . SER A 1 378 ? 13.991 -35.654 -59.703 1.00 47.94 378 SER A C 1
ATOM 2796 O O . SER A 1 378 ? 14.665 -36.569 -60.153 1.00 47.94 378 SER A O 1
ATOM 2798 N N . LEU A 1 379 ? 12.808 -36.036 -59.128 1.00 48.50 379 LEU A N 1
ATOM 2799 C CA . LEU A 1 379 ? 11.832 -35.631 -58.032 1.00 48.50 379 LEU A CA 1
ATOM 2800 C C . LEU A 1 379 ? 10.600 -36.639 -58.057 1.00 48.50 379 LEU A C 1
ATOM 2802 O O . LEU A 1 379 ? 10.640 -37.467 -58.960 1.00 48.50 379 LEU A O 1
ATOM 2806 N N . LEU A 1 380 ? 9.510 -36.621 -57.216 1.00 43.75 380 LEU A N 1
ATOM 2807 C CA . LEU A 1 380 ? 8.187 -37.319 -57.530 1.00 43.75 380 LEU A CA 1
ATOM 2808 C C . LEU A 1 380 ? 6.806 -36.914 -56.849 1.00 43.75 380 LEU A C 1
ATOM 2810 O O . LEU A 1 380 ? 6.368 -35.796 -57.085 1.00 43.75 380 LEU A O 1
ATOM 2814 N N . ARG A 1 381 ? 6.011 -37.804 -56.179 1.00 42.03 381 ARG A N 1
ATOM 2815 C CA . ARG A 1 381 ? 4.524 -38.013 -56.402 1.00 42.03 381 ARG A CA 1
ATOM 2816 C C . ARG A 1 381 ? 3.496 -37.657 -55.280 1.00 42.03 381 ARG A C 1
ATOM 2818 O O . ARG A 1 381 ? 3.829 -37.655 -54.104 1.00 42.03 381 ARG A O 1
ATOM 2825 N N . SER A 1 382 ? 2.217 -37.460 -55.663 1.00 48.88 382 SER A N 1
ATOM 2826 C CA . SER A 1 382 ? 1.054 -37.024 -54.846 1.00 48.88 382 SER A CA 1
ATOM 2827 C C . SER A 1 382 ? -0.079 -38.060 -54.579 1.00 48.88 382 SER A C 1
ATOM 2829 O O . SER A 1 382 ? -0.152 -39.096 -55.238 1.00 48.88 382 SER A O 1
ATOM 2831 N N . LYS A 1 383 ? -1.022 -37.666 -53.688 1.00 42.22 383 LYS A N 1
ATOM 2832 C CA . LYS A 1 383 ? -2.430 -38.127 -53.469 1.00 42.22 383 LYS A CA 1
ATOM 2833 C C . LYS A 1 383 ? -2.745 -39.444 -52.713 1.00 42.22 383 LYS A C 1
ATOM 2835 O O . LYS A 1 383 ? -2.789 -40.513 -53.310 1.00 42.22 383 LYS A O 1
ATOM 2840 N N . ALA A 1 384 ? -3.242 -39.286 -51.478 1.00 36.41 384 ALA A N 1
ATOM 2841 C CA . ALA A 1 384 ? -4.379 -40.017 -50.875 1.00 36.41 384 ALA A CA 1
ATOM 2842 C C . ALA A 1 384 ? -5.022 -39.092 -49.803 1.00 36.41 384 ALA A C 1
ATOM 2844 O O . ALA A 1 384 ? -4.326 -38.653 -48.898 1.00 36.41 384 ALA A O 1
ATOM 2845 N N . MET A 1 385 ? -6.210 -38.506 -50.023 1.00 45.97 385 MET A N 1
ATOM 2846 C CA . MET A 1 385 ? -7.536 -38.994 -49.563 1.00 45.97 385 MET A CA 1
ATOM 2847 C C . MET A 1 385 ? -7.567 -39.328 -48.054 1.00 45.97 385 MET A C 1
ATOM 2849 O O . MET A 1 385 ? -6.902 -40.273 -47.656 1.00 45.97 385 MET A O 1
ATOM 2853 N N . ALA A 1 386 ? -8.235 -38.610 -47.135 1.00 43.78 386 ALA A N 1
ATOM 2854 C CA . ALA A 1 386 ? -9.415 -37.713 -47.151 1.00 43.78 386 ALA A CA 1
ATOM 2855 C C . ALA A 1 386 ? -10.792 -38.406 -47.352 1.00 43.78 386 ALA A C 1
ATOM 2857 O O . ALA A 1 386 ? -10.904 -39.263 -48.223 1.00 43.78 386 ALA A O 1
ATOM 2858 N N . ALA A 1 387 ? -11.818 -37.950 -46.591 1.00 41.75 387 ALA A N 1
ATOM 2859 C CA . ALA A 1 387 ? -13.203 -38.483 -46.420 1.00 41.75 387 ALA A CA 1
ATOM 2860 C C . ALA A 1 387 ? -13.310 -39.789 -45.574 1.00 41.75 387 ALA A C 1
ATOM 2862 O O . ALA A 1 387 ? -12.495 -40.678 -45.779 1.00 41.75 387 ALA A O 1
ATOM 2863 N N . LEU A 1 388 ? -14.242 -40.047 -44.618 1.00 38.59 388 LEU A N 1
ATOM 2864 C CA . LEU A 1 388 ? -15.423 -39.401 -43.940 1.00 38.59 388 LEU A CA 1
ATOM 2865 C C . LEU A 1 388 ? -15.462 -39.908 -42.443 1.00 38.59 388 LEU A C 1
ATOM 2867 O O . LEU A 1 388 ? -14.462 -40.490 -42.045 1.00 38.59 388 LEU A O 1
ATOM 2871 N N . ARG A 1 389 ? -16.437 -39.801 -41.498 1.00 44.12 389 ARG A N 1
ATOM 2872 C CA . ARG A 1 389 ? -17.903 -39.503 -41.304 1.00 44.12 389 ARG A CA 1
ATOM 2873 C C . ARG A 1 389 ? -18.085 -38.874 -39.870 1.00 44.12 389 ARG A C 1
ATOM 2875 O O . ARG A 1 389 ? -17.129 -38.930 -39.110 1.00 44.12 389 ARG A O 1
ATOM 2882 N N . GLN A 1 390 ? -19.117 -38.119 -39.431 1.00 44.22 390 GLN A N 1
ATOM 2883 C CA . GLN A 1 390 ? -20.592 -38.301 -39.218 1.00 44.22 390 GLN A CA 1
ATOM 2884 C C . GLN A 1 390 ? -21.032 -39.327 -38.118 1.00 44.22 390 GLN A C 1
ATOM 2886 O O . GLN A 1 390 ? -20.486 -40.420 -38.146 1.00 44.22 390 GLN A O 1
ATOM 2891 N N . THR A 1 391 ? -22.070 -39.211 -37.235 1.00 42.91 391 THR A N 1
ATOM 2892 C CA . THR A 1 391 ? -22.874 -38.162 -36.478 1.00 42.91 391 THR A CA 1
ATOM 2893 C C . THR A 1 391 ? -24.185 -38.819 -35.900 1.00 42.91 391 THR A C 1
ATOM 2895 O O . THR A 1 391 ? -24.602 -39.791 -36.514 1.00 42.91 391 THR A O 1
ATOM 2898 N N . ARG A 1 392 ? -24.995 -38.401 -34.879 1.00 40.53 392 ARG A N 1
ATOM 2899 C CA . ARG A 1 392 ? -25.010 -37.417 -33.734 1.00 40.53 392 ARG A CA 1
ATOM 2900 C C . ARG A 1 392 ? -26.400 -37.462 -32.974 1.00 40.53 392 ARG A C 1
ATOM 2902 O O . ARG A 1 392 ? -27.380 -37.777 -33.635 1.00 40.53 392 ARG A O 1
ATOM 2909 N N . SER A 1 393 ? -26.514 -37.023 -31.689 1.00 45.09 393 SER A N 1
ATOM 2910 C CA . SER A 1 393 ? -27.748 -36.800 -30.823 1.00 45.09 393 SER A CA 1
ATOM 2911 C C . SER A 1 393 ? -28.447 -38.016 -30.126 1.00 45.09 393 SER A C 1
ATOM 2913 O O . SER A 1 393 ? -28.250 -39.123 -30.601 1.00 45.09 393 SER A O 1
ATOM 2915 N N . LYS A 1 394 ? -29.360 -37.909 -29.107 1.00 45.50 394 LYS A N 1
ATOM 2916 C CA . LYS A 1 394 ? -29.512 -37.087 -27.839 1.00 45.50 394 LYS A CA 1
ATOM 2917 C C . LYS A 1 394 ? -30.851 -37.407 -27.050 1.00 45.50 394 LYS A C 1
ATOM 2919 O O . LYS A 1 394 ? -31.725 -38.024 -27.639 1.00 45.50 394 LYS A O 1
ATOM 2924 N N . HIS A 1 395 ? -31.057 -36.828 -25.834 1.00 43.28 395 HIS A N 1
ATOM 2925 C CA . HIS A 1 395 ? -32.346 -36.551 -25.083 1.00 43.28 395 HIS A CA 1
ATOM 2926 C C . HIS A 1 395 ? -33.095 -37.684 -24.292 1.00 43.28 395 HIS A C 1
ATOM 2928 O O . HIS A 1 395 ? -32.790 -38.847 -24.514 1.00 43.28 395 HIS A O 1
ATOM 2934 N N . THR A 1 396 ? -34.158 -37.446 -23.469 1.00 46.97 396 THR A N 1
ATOM 2935 C CA . THR A 1 396 ? -34.353 -36.797 -22.108 1.00 46.97 396 THR A CA 1
ATOM 2936 C C . THR A 1 396 ? -35.790 -37.075 -21.549 1.00 46.97 396 THR A C 1
ATOM 2938 O O . THR A 1 396 ? -36.611 -37.528 -22.339 1.00 46.97 396 THR A O 1
ATOM 2941 N N . ASN A 1 397 ? -36.104 -36.725 -20.267 1.00 41.81 397 ASN A N 1
ATOM 2942 C CA . ASN A 1 397 ? -37.437 -36.445 -19.607 1.00 41.81 397 ASN A CA 1
ATOM 2943 C C . ASN A 1 397 ? -37.770 -37.330 -18.368 1.00 41.81 397 ASN A C 1
ATOM 2945 O O . ASN A 1 397 ? -37.164 -38.383 -18.227 1.00 41.81 397 ASN A O 1
ATOM 2949 N N . ALA A 1 398 ? -38.764 -37.053 -17.494 1.00 42.16 398 ALA A N 1
ATOM 2950 C CA . ALA A 1 398 ? -39.312 -35.810 -16.884 1.00 42.16 398 ALA A CA 1
ATOM 2951 C C . ALA A 1 398 ? -40.348 -36.169 -15.767 1.00 42.16 398 ALA A C 1
ATOM 2953 O O . ALA A 1 398 ? -40.823 -37.299 -15.709 1.00 42.16 398 ALA A O 1
ATOM 2954 N N . ALA A 1 399 ? -40.707 -35.216 -14.893 1.00 48.59 399 ALA A N 1
ATOM 2955 C CA . ALA A 1 399 ? -41.463 -35.421 -13.641 1.00 48.59 399 ALA A CA 1
ATOM 2956 C C . ALA A 1 399 ? -42.967 -35.804 -13.741 1.00 48.59 399 ALA A C 1
ATOM 2958 O O . ALA A 1 399 ? -43.648 -35.469 -14.713 1.00 48.59 399 ALA A O 1
ATOM 2959 N N . ARG A 1 400 ? -43.489 -36.400 -12.650 1.00 42.06 400 ARG A N 1
ATOM 2960 C CA . ARG A 1 400 ? -44.899 -36.428 -12.176 1.00 42.06 400 ARG A CA 1
ATOM 2961 C C . ARG A 1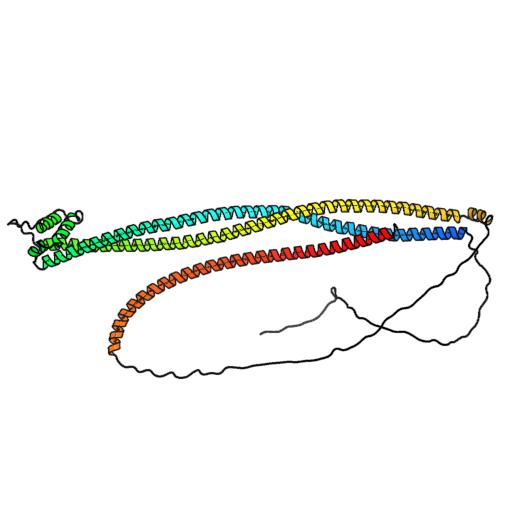 400 ? -44.898 -36.837 -10.687 1.00 42.06 400 ARG A C 1
ATOM 2963 O O . 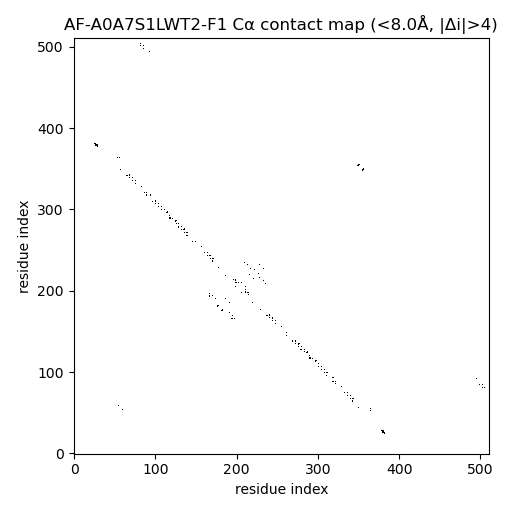ARG A 1 400 ? -44.189 -37.775 -10.357 1.00 42.06 400 ARG A O 1
ATOM 2970 N N . MET A 1 401 ? -45.414 -36.011 -9.770 1.00 42.06 401 MET A N 1
ATOM 2971 C CA . MET A 1 401 ? -46.810 -35.884 -9.276 1.00 42.06 401 MET A CA 1
ATOM 2972 C C . MET A 1 401 ? -46.989 -36.603 -7.921 1.00 42.06 401 MET A C 1
ATOM 2974 O O . MET A 1 401 ? -46.124 -37.382 -7.544 1.00 42.06 401 MET A O 1
ATOM 2978 N N . ASP A 1 402 ? -48.080 -36.276 -7.219 1.00 47.34 402 ASP A N 1
ATOM 2979 C CA . ASP A 1 402 ? -48.469 -36.658 -5.846 1.00 47.34 402 ASP A CA 1
ATOM 2980 C C . ASP A 1 402 ? -47.726 -35.890 -4.724 1.00 47.34 402 ASP A C 1
ATOM 2982 O O . ASP A 1 402 ? -46.621 -36.245 -4.333 1.00 47.34 402 ASP A O 1
ATOM 2986 N N . LEU A 1 403 ? -48.217 -34.789 -4.134 1.00 43.44 403 LEU A N 1
ATOM 2987 C CA . LEU A 1 403 ? -49.506 -34.072 -4.189 1.00 43.44 403 LEU A CA 1
ATOM 2988 C C . LEU A 1 403 ? -50.762 -34.868 -3.761 1.00 43.44 403 LEU A C 1
ATOM 2990 O O . LEU A 1 403 ? -51.256 -35.714 -4.485 1.00 43.44 403 LEU A O 1
ATOM 2994 N N . ILE A 1 404 ? -51.372 -34.472 -2.637 1.00 42.97 404 ILE A N 1
ATOM 2995 C CA . ILE A 1 404 ? -52.697 -34.943 -2.175 1.00 42.97 404 ILE A CA 1
ATOM 2996 C C . ILE A 1 404 ? -52.751 -36.463 -1.900 1.00 42.97 404 ILE A C 1
ATOM 2998 O O . ILE A 1 404 ? -53.541 -37.204 -2.474 1.00 42.97 404 ILE A O 1
ATOM 3002 N N . LEU A 1 405 ? -52.020 -36.896 -0.870 1.00 45.00 405 LEU A N 1
ATOM 3003 C CA . LEU A 1 405 ? -52.655 -37.697 0.183 1.00 45.00 405 LEU A CA 1
ATOM 3004 C C . LEU A 1 405 ? -52.654 -36.849 1.469 1.00 45.00 405 LEU A C 1
ATOM 3006 O O . LEU A 1 405 ? -51.619 -36.356 1.904 1.00 45.00 405 LEU A O 1
ATOM 3010 N N . LEU A 1 406 ? -53.840 -36.478 1.959 1.00 50.41 406 LEU A N 1
ATOM 3011 C CA . LEU A 1 406 ? -54.492 -37.189 3.069 1.00 50.41 406 LEU A CA 1
ATOM 3012 C C . LEU A 1 406 ? -53.785 -36.855 4.402 1.00 50.41 406 LEU A C 1
ATOM 3014 O O . LEU A 1 406 ? -52.993 -37.636 4.909 1.00 50.41 406 LEU A O 1
ATOM 3018 N N . ALA A 1 407 ? -53.923 -35.654 4.976 1.00 37.19 407 ALA A N 1
ATOM 3019 C CA . ALA A 1 407 ? -55.151 -34.872 5.190 1.00 37.19 407 ALA A CA 1
ATOM 3020 C C . ALA A 1 407 ? -56.261 -35.686 5.891 1.00 37.19 407 ALA A C 1
ATOM 3022 O O . ALA A 1 407 ? -56.597 -36.776 5.452 1.00 37.19 407 ALA A O 1
ATOM 3023 N N . LEU A 1 408 ? -56.865 -35.103 6.938 1.00 36.22 408 LEU A N 1
ATOM 3024 C CA . LEU A 1 408 ? -57.957 -35.661 7.760 1.00 36.22 408 LEU A CA 1
ATOM 3025 C C . LEU A 1 408 ? -57.591 -36.861 8.667 1.00 36.22 408 LEU A C 1
ATOM 3027 O O . LEU A 1 408 ? -57.836 -38.011 8.324 1.00 36.22 408 LEU A O 1
ATOM 3031 N N . HIS A 1 409 ? -57.236 -36.581 9.928 1.00 45.28 409 HIS A N 1
ATOM 3032 C CA . HIS A 1 409 ? -58.251 -36.724 10.986 1.00 45.28 409 HIS A CA 1
ATOM 3033 C C . HIS A 1 409 ? -57.880 -36.014 12.296 1.00 45.28 409 HIS A C 1
ATOM 3035 O O . HIS A 1 409 ? -56.935 -36.388 12.983 1.00 45.28 409 HIS A O 1
ATOM 3041 N N . GLY A 1 410 ? -58.693 -35.033 12.692 1.00 34.50 410 GLY A N 1
ATOM 3042 C CA . GLY A 1 410 ? -58.717 -34.510 14.059 1.00 34.50 410 GLY A CA 1
ATOM 3043 C C . GLY A 1 410 ? -59.912 -35.061 14.844 1.00 34.50 410 GLY A C 1
ATOM 3044 O O . GLY A 1 410 ? -60.928 -35.438 14.255 1.00 34.50 410 GLY A O 1
ATOM 3045 N N . LYS A 1 411 ? -59.817 -35.054 16.178 1.00 37.12 411 LYS A N 1
ATOM 3046 C CA . LYS A 1 411 ? -60.962 -35.142 17.099 1.00 37.12 411 LYS A CA 1
ATOM 3047 C C . LYS A 1 411 ? -60.794 -34.099 18.209 1.00 37.12 411 LYS A C 1
ATOM 3049 O O . LYS A 1 411 ? -59.723 -33.990 18.794 1.00 37.12 411 LYS A O 1
ATOM 3054 N N . LYS A 1 412 ? -61.855 -33.332 18.470 1.00 39.25 412 LYS A N 1
ATOM 3055 C CA . LYS A 1 412 ? -61.976 -32.380 19.591 1.00 39.25 412 LYS A CA 1
ATOM 3056 C C . LYS A 1 412 ? -62.666 -33.065 20.778 1.00 39.25 412 LYS A C 1
ATOM 3058 O O . LYS A 1 412 ? -63.419 -34.001 20.531 1.00 39.25 412 LYS A O 1
ATOM 3063 N N . ILE A 1 413 ? -62.492 -32.541 21.998 1.00 37.00 413 ILE A N 1
ATOM 3064 C CA . ILE A 1 413 ? -63.466 -32.518 23.119 1.00 37.00 413 ILE A CA 1
ATOM 3065 C C . ILE A 1 413 ? -62.867 -31.711 24.295 1.00 37.00 413 ILE A C 1
ATOM 3067 O O . ILE A 1 413 ? -61.645 -31.649 24.424 1.00 37.00 413 ILE A O 1
ATOM 3071 N N . GLY A 1 414 ? -63.729 -31.121 25.136 1.00 43.22 414 GLY A N 1
ATOM 3072 C CA . GLY A 1 414 ? -63.381 -30.440 26.395 1.00 43.22 414 GLY A CA 1
ATOM 3073 C C . GLY A 1 414 ? -63.380 -28.914 26.283 1.00 43.22 414 GLY A C 1
ATOM 3074 O O . GLY A 1 414 ? -62.556 -28.356 25.561 1.00 43.22 414 GLY A O 1
ATOM 3075 N N . PHE A 1 415 ? -64.293 -28.244 26.997 1.00 46.53 415 PHE A N 1
ATOM 3076 C CA . PHE A 1 415 ? -64.403 -26.771 27.024 1.00 46.53 415 PHE A CA 1
ATOM 3077 C C . PHE A 1 415 ? -64.027 -26.172 28.391 1.00 46.53 415 PHE A C 1
ATOM 3079 O O . PHE A 1 415 ? -63.722 -24.991 28.482 1.00 46.53 415 PHE A O 1
ATOM 3086 N N . GLU A 1 416 ? -63.898 -27.007 29.421 1.00 49.09 416 GLU A N 1
ATOM 3087 C CA . GLU A 1 416 ? -63.170 -26.735 30.669 1.00 49.09 416 GLU A CA 1
ATOM 3088 C C . GLU A 1 416 ? -61.743 -26.260 30.355 1.00 49.09 416 GLU A C 1
ATOM 3090 O O . GLU A 1 416 ? -61.229 -25.316 30.950 1.00 49.09 416 GLU A O 1
ATOM 3095 N N . LYS A 1 417 ? -61.153 -26.869 29.317 1.00 53.41 417 LYS A N 1
ATOM 3096 C CA . LYS A 1 417 ? -59.845 -26.526 28.762 1.00 53.41 417 LYS A CA 1
ATOM 3097 C C . LYS A 1 417 ? -59.766 -25.090 28.231 1.00 53.41 417 LYS A C 1
ATOM 3099 O O . LYS A 1 417 ? -58.667 -24.586 28.076 1.00 53.41 417 LYS A O 1
ATOM 3104 N N . VAL A 1 418 ? -60.895 -24.430 27.951 1.00 52.69 418 VAL A N 1
ATOM 3105 C CA . VAL A 1 418 ? -60.921 -23.029 27.496 1.00 52.69 418 VAL A CA 1
ATOM 3106 C C . VAL A 1 418 ? -60.753 -22.056 28.664 1.00 52.69 418 VAL A C 1
ATOM 3108 O O . VAL A 1 418 ? -60.173 -20.997 28.469 1.00 52.69 418 VAL A O 1
ATOM 3111 N N . ILE A 1 419 ? -61.179 -22.417 29.880 1.00 50.59 419 ILE A N 1
ATOM 3112 C CA . ILE A 1 419 ? -60.934 -21.587 31.071 1.00 50.59 419 ILE A CA 1
ATOM 3113 C C . ILE A 1 419 ? -59.466 -21.703 31.483 1.00 50.59 419 ILE A C 1
ATOM 3115 O O . ILE A 1 419 ? -58.818 -20.676 31.661 1.00 50.59 419 ILE A O 1
ATOM 3119 N N . THR A 1 420 ? -58.900 -22.919 31.508 1.00 56.22 420 THR A N 1
ATOM 3120 C CA . THR A 1 420 ? -57.449 -23.058 31.712 1.00 56.22 420 THR A CA 1
ATOM 3121 C C . THR A 1 420 ? -56.675 -22.377 30.588 1.00 56.22 420 THR A C 1
ATOM 3123 O O . THR A 1 420 ? -55.783 -21.615 30.896 1.00 56.22 420 THR A O 1
ATOM 3126 N N . MET A 1 421 ? -57.081 -22.494 29.314 1.00 52.69 421 MET A N 1
ATOM 3127 C CA . MET A 1 421 ? -56.467 -21.725 28.215 1.00 52.69 421 MET A CA 1
ATOM 3128 C C . MET A 1 421 ? -56.550 -20.201 28.381 1.00 52.69 421 MET A C 1
ATOM 3130 O O . MET A 1 421 ? -55.768 -19.524 27.732 1.00 52.69 421 MET A O 1
ATOM 3134 N N . ILE A 1 422 ? -57.455 -19.642 29.194 1.00 62.78 422 ILE A N 1
ATOM 3135 C CA . ILE A 1 422 ? -57.511 -18.194 29.456 1.00 62.78 422 ILE A CA 1
ATOM 3136 C C . ILE A 1 422 ? -56.494 -17.800 30.534 1.00 62.78 422 ILE A C 1
ATOM 3138 O O . ILE A 1 422 ? -55.746 -16.848 30.321 1.00 62.78 422 ILE A O 1
ATOM 3142 N N . ASP A 1 423 ? -56.394 -18.546 31.636 1.00 59.38 423 ASP A N 1
ATOM 3143 C CA . ASP A 1 423 ? -55.353 -18.310 32.650 1.00 59.38 423 ASP A CA 1
ATOM 3144 C C . ASP A 1 423 ? -53.955 -18.663 32.108 1.00 59.38 423 ASP A C 1
ATOM 3146 O O . ASP A 1 423 ? -53.020 -17.869 32.232 1.00 59.38 423 ASP A O 1
ATOM 3150 N N . ASP A 1 424 ? -53.833 -19.790 31.400 1.00 69.75 424 ASP A N 1
ATOM 3151 C CA . ASP A 1 424 ? -52.656 -20.177 30.620 1.00 69.75 424 ASP A CA 1
ATOM 3152 C C . ASP A 1 424 ? -52.353 -19.125 29.542 1.00 69.75 424 ASP A C 1
ATOM 3154 O O . ASP A 1 424 ? -51.183 -18.877 29.297 1.00 69.75 424 ASP A O 1
ATOM 3158 N N . MET A 1 425 ? -53.344 -18.451 28.930 1.00 65.69 425 MET A N 1
ATOM 3159 C CA . MET A 1 425 ? -53.091 -17.302 28.042 1.00 65.69 425 MET A CA 1
ATOM 3160 C C . MET A 1 425 ? -52.575 -16.083 28.802 1.00 65.69 425 MET A C 1
ATOM 3162 O O . MET A 1 425 ? -51.728 -15.384 28.270 1.00 65.69 425 MET A O 1
ATOM 3166 N N . VAL A 1 426 ? -53.041 -15.785 30.017 1.00 70.81 426 VAL A N 1
ATOM 3167 C CA . VAL A 1 426 ? -52.526 -14.637 30.792 1.00 70.81 426 VAL A CA 1
ATOM 3168 C C . VAL A 1 426 ? -51.100 -14.898 31.289 1.00 70.81 426 VAL A C 1
ATOM 3170 O O . VAL A 1 426 ? -50.285 -13.974 31.331 1.00 70.81 426 VAL A O 1
ATOM 3173 N N . VAL A 1 427 ? -50.768 -16.149 31.622 1.00 74.94 427 VAL A N 1
ATOM 3174 C CA . VAL A 1 427 ? -49.391 -16.571 31.917 1.00 74.94 427 VAL A CA 1
ATOM 3175 C C . VAL A 1 427 ? -48.546 -16.581 30.640 1.00 74.94 427 VAL A C 1
ATOM 3177 O O . VAL A 1 427 ? -47.482 -15.964 30.626 1.00 74.94 427 VAL A O 1
ATOM 3180 N N . ALA A 1 428 ? -49.039 -17.192 29.558 1.00 74.00 428 ALA A N 1
ATOM 3181 C CA . ALA A 1 428 ? -48.344 -17.271 28.277 1.00 74.00 428 ALA A CA 1
ATOM 3182 C C . ALA A 1 428 ? -48.101 -15.890 27.671 1.00 74.00 428 ALA A C 1
ATOM 3184 O O . ALA A 1 428 ? -46.995 -15.645 27.228 1.00 74.00 428 ALA A O 1
ATOM 3185 N N . LEU A 1 429 ? -49.056 -14.957 27.725 1.00 75.00 429 LEU A N 1
ATOM 3186 C CA . LEU A 1 429 ? -48.872 -13.580 27.255 1.00 75.00 429 LEU A CA 1
ATOM 3187 C C . LEU A 1 429 ? -47.829 -12.822 28.083 1.00 75.00 429 LEU A C 1
ATOM 3189 O O . LEU A 1 429 ? -47.133 -11.976 27.535 1.00 75.00 429 LEU A O 1
ATOM 3193 N N . LYS A 1 430 ? -47.665 -13.126 29.379 1.00 72.62 430 LYS A N 1
ATOM 3194 C CA . LYS A 1 430 ? -46.569 -12.554 30.182 1.00 72.62 430 LYS A CA 1
ATOM 3195 C C . LYS A 1 430 ? -45.209 -13.138 29.806 1.00 72.62 430 LYS A C 1
ATOM 3197 O O . LYS A 1 430 ? -44.240 -12.387 29.747 1.00 72.62 430 LYS A O 1
ATOM 3202 N N . THR A 1 431 ? -45.123 -14.443 29.539 1.00 76.50 431 THR A N 1
ATOM 3203 C CA . THR A 1 431 ? -43.876 -15.055 29.050 1.00 76.50 431 THR A CA 1
ATOM 3204 C C . THR A 1 431 ? -43.575 -14.669 27.605 1.00 76.50 431 THR A C 1
ATOM 3206 O O . THR A 1 431 ? -42.435 -14.353 27.313 1.00 76.50 431 THR A O 1
ATOM 3209 N N . GLU A 1 432 ? -44.576 -14.584 26.726 1.00 74.00 432 GLU A N 1
ATOM 3210 C CA . GLU A 1 432 ? -44.435 -14.103 25.349 1.00 74.00 432 GLU A CA 1
ATOM 3211 C C . GLU A 1 432 ? -44.054 -12.625 25.321 1.00 74.00 432 GLU A C 1
ATOM 3213 O O . GLU A 1 432 ? -43.221 -12.257 24.509 1.00 74.00 432 GLU A O 1
ATOM 3218 N N . GLN A 1 433 ? -44.567 -11.785 26.228 1.00 67.06 433 GLN A N 1
ATOM 3219 C CA . GLN A 1 433 ? -44.132 -10.390 26.337 1.00 67.06 433 GLN A CA 1
ATOM 3220 C C . GLN A 1 433 ? -42.664 -10.280 26.783 1.00 67.06 433 GLN A C 1
ATOM 3222 O O . GLN A 1 433 ? -41.922 -9.476 26.224 1.00 67.06 433 GLN A O 1
ATOM 3227 N N . ALA A 1 434 ? -42.217 -11.106 27.736 1.00 77.94 434 ALA A N 1
ATOM 3228 C CA . ALA A 1 434 ? -40.807 -11.164 28.133 1.00 77.94 434 ALA A CA 1
ATOM 3229 C C . ALA A 1 434 ? -39.909 -11.727 27.011 1.00 77.94 434 ALA A C 1
ATOM 3231 O O . ALA A 1 434 ? -38.844 -11.174 26.732 1.00 77.94 434 ALA A O 1
ATOM 3232 N N . ASP A 1 435 ? -40.356 -12.781 26.325 1.00 76.38 435 ASP A N 1
ATOM 3233 C CA . ASP A 1 435 ? -39.677 -13.370 25.170 1.00 76.38 435 ASP A CA 1
ATOM 3234 C C . ASP A 1 435 ? -39.650 -12.407 23.975 1.00 76.38 435 ASP A C 1
ATOM 3236 O O . ASP A 1 435 ? -38.677 -12.414 23.229 1.00 76.38 435 ASP A O 1
ATOM 3240 N N . ASP A 1 436 ? -40.677 -11.579 23.766 1.00 79.38 436 ASP A N 1
ATOM 3241 C CA . ASP A 1 436 ? -40.738 -10.597 22.679 1.00 79.38 436 ASP A CA 1
ATOM 3242 C C . ASP A 1 436 ? -39.926 -9.338 22.983 1.00 79.38 436 ASP A C 1
ATOM 3244 O O . ASP A 1 436 ? -39.258 -8.846 22.077 1.00 79.38 436 ASP A O 1
ATOM 3248 N N . ASP A 1 437 ? -39.879 -8.844 24.225 1.00 78.06 437 ASP A N 1
ATOM 3249 C CA . ASP A 1 437 ? -38.920 -7.791 24.590 1.00 78.06 437 ASP A CA 1
ATOM 3250 C C . ASP A 1 437 ? -37.468 -8.311 24.503 1.00 78.06 437 ASP A C 1
ATOM 3252 O O . ASP A 1 437 ? -36.599 -7.606 23.983 1.00 78.06 437 ASP A O 1
ATOM 3256 N N . THR A 1 438 ? -37.214 -9.576 24.867 1.00 84.69 438 THR A N 1
ATOM 3257 C CA . THR A 1 438 ? -35.903 -10.233 24.675 1.00 84.69 438 THR A CA 1
ATOM 3258 C C . THR A 1 438 ? -35.574 -10.419 23.188 1.00 84.69 438 THR A C 1
ATOM 3260 O O . THR A 1 438 ? -34.484 -10.059 22.743 1.00 84.69 438 THR A O 1
ATOM 3263 N N . LYS A 1 439 ? -36.520 -10.906 22.368 1.00 77.75 439 LYS A N 1
ATOM 3264 C CA . LYS A 1 439 ? -36.375 -10.989 20.901 1.00 77.75 439 LYS A CA 1
ATOM 3265 C C . LYS A 1 439 ? -36.193 -9.614 20.278 1.00 77.75 439 LYS A C 1
ATOM 3267 O O . LYS A 1 439 ? -35.500 -9.520 19.278 1.00 77.75 439 LYS A O 1
ATOM 3272 N N . LYS A 1 440 ? -36.792 -8.556 20.822 1.00 84.19 440 LYS A N 1
ATOM 3273 C CA . LYS A 1 440 ? -36.682 -7.183 20.313 1.00 84.19 440 LYS A CA 1
ATOM 3274 C C . LYS A 1 440 ? -35.311 -6.583 20.603 1.00 84.19 440 LYS A C 1
ATOM 3276 O O . LYS A 1 440 ? -34.766 -5.933 19.715 1.00 84.19 440 LYS A O 1
ATOM 3281 N N . GLN A 1 441 ? -34.733 -6.853 21.776 1.00 79.81 441 GLN A N 1
ATOM 3282 C CA . GLN A 1 441 ? -33.321 -6.563 22.050 1.00 79.81 441 GLN A CA 1
ATOM 3283 C C . GLN A 1 441 ? -32.413 -7.363 21.108 1.00 79.81 441 GLN A C 1
ATOM 3285 O O . GLN A 1 441 ? -31.682 -6.758 20.334 1.00 79.81 441 GLN A O 1
ATOM 3290 N N . TYR A 1 442 ? -32.569 -8.690 21.044 1.00 82.12 442 TYR A N 1
ATOM 3291 C CA . TYR A 1 442 ? -31.794 -9.554 20.143 1.00 82.12 442 TYR A CA 1
ATOM 3292 C C . TYR A 1 442 ? -31.896 -9.148 18.660 1.00 82.12 442 TYR A C 1
ATOM 3294 O O . TYR A 1 442 ? -30.886 -9.091 17.965 1.00 82.12 442 TYR A O 1
ATOM 3302 N N . CYS A 1 443 ? -33.094 -8.820 18.162 1.00 84.81 443 CYS A N 1
ATOM 3303 C CA . CYS A 1 443 ? -33.279 -8.297 16.806 1.00 84.81 443 CYS A CA 1
ATOM 3304 C C . CYS A 1 443 ? -32.577 -6.949 16.629 1.00 84.81 443 CYS A C 1
ATOM 3306 O O . CYS A 1 443 ? -31.982 -6.726 15.583 1.00 84.81 443 CYS A O 1
ATOM 3308 N N . GLY A 1 444 ? -32.649 -6.057 17.622 1.00 83.06 444 GLY A N 1
ATOM 3309 C CA . GLY A 1 444 ? -31.942 -4.778 17.610 1.00 83.06 444 GLY A CA 1
ATOM 3310 C C . GLY A 1 444 ? -30.434 -4.973 17.493 1.00 83.06 444 GLY A C 1
ATOM 3311 O O . GLY A 1 444 ? -29.832 -4.470 16.547 1.00 83.06 444 GLY A O 1
ATOM 3312 N N . ASP A 1 445 ? -29.855 -5.779 18.383 1.00 83.38 445 ASP A N 1
ATOM 3313 C CA . ASP A 1 445 ? -28.426 -6.089 18.403 1.00 83.38 445 ASP A CA 1
ATOM 3314 C C . ASP A 1 445 ? -27.969 -6.795 17.124 1.00 83.38 445 ASP A C 1
ATOM 3316 O O . ASP A 1 445 ? -26.913 -6.453 16.595 1.00 83.38 445 ASP A O 1
ATOM 3320 N N . GLU A 1 446 ? -28.753 -7.733 16.575 1.00 82.69 446 GLU A N 1
ATOM 3321 C CA . GLU A 1 446 ? -28.416 -8.393 15.309 1.00 82.69 446 GLU A CA 1
ATOM 3322 C C . GLU A 1 446 ? -28.629 -7.507 14.077 1.00 82.69 446 GLU A C 1
ATOM 3324 O O . GLU A 1 446 ? -27.890 -7.662 13.102 1.00 82.69 446 GLU A O 1
ATOM 3329 N N . PHE A 1 447 ? -29.558 -6.545 14.097 1.00 81.44 447 PHE A N 1
ATOM 3330 C CA . PHE A 1 447 ? -29.650 -5.526 13.048 1.00 81.44 447 PHE A CA 1
ATOM 3331 C C . PHE A 1 447 ? -28.459 -4.563 13.109 1.00 81.44 447 PHE A C 1
ATOM 3333 O O . PHE A 1 447 ? -27.828 -4.356 12.076 1.00 81.44 447 PHE A O 1
ATOM 3340 N N . ASP A 1 448 ? -28.085 -4.058 14.288 1.00 84.38 448 ASP A N 1
ATOM 3341 C CA . ASP A 1 448 ? -26.884 -3.232 14.503 1.00 84.38 448 ASP A CA 1
ATOM 3342 C C . ASP A 1 448 ? -25.618 -3.977 14.036 1.00 84.38 448 ASP A C 1
ATOM 3344 O O . ASP A 1 448 ? -24.861 -3.503 13.190 1.00 84.38 448 ASP A O 1
ATOM 3348 N N . SER A 1 449 ? -25.439 -5.204 14.531 1.00 78.44 449 SER A N 1
ATOM 3349 C CA . SER A 1 449 ? -24.392 -6.169 14.171 1.00 78.44 449 SER A CA 1
ATOM 3350 C C . SER A 1 449 ? -24.327 -6.416 12.662 1.00 78.44 449 SER A C 1
ATOM 3352 O O . SER A 1 449 ? -23.234 -6.433 12.091 1.00 78.44 449 SER A O 1
ATOM 3354 N N . SER A 1 450 ? -25.474 -6.591 12.000 1.00 77.06 450 SER A N 1
ATOM 3355 C 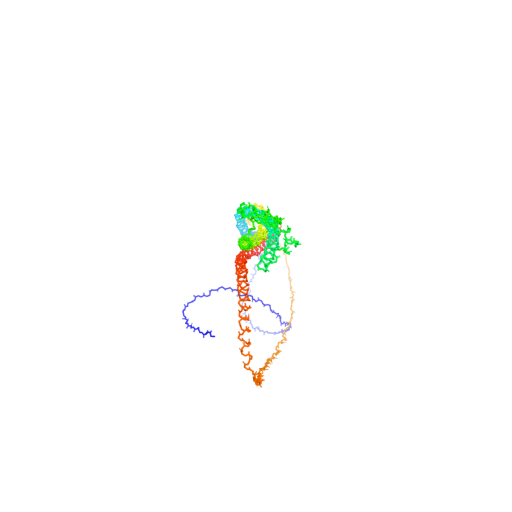CA . SER A 1 450 ? -25.558 -6.849 10.559 1.00 77.06 450 SER A CA 1
ATOM 3356 C C . SER A 1 450 ? -25.326 -5.605 9.712 1.00 77.06 450 SER A C 1
ATOM 3358 O O . SER A 1 450 ? -24.667 -5.709 8.682 1.00 77.06 450 SER A O 1
ATOM 3360 N N . ASP A 1 451 ? -25.808 -4.435 10.129 1.00 82.31 451 ASP A N 1
ATOM 3361 C CA . ASP A 1 451 ? -25.644 -3.188 9.380 1.00 82.31 451 ASP A CA 1
ATOM 3362 C C . ASP A 1 451 ? -24.226 -2.606 9.568 1.00 82.31 451 ASP A C 1
ATOM 3364 O O . ASP A 1 451 ? -23.661 -2.060 8.624 1.00 82.31 451 ASP A O 1
ATOM 3368 N N . ASP A 1 452 ? -23.578 -2.830 10.721 1.00 79.25 452 ASP A N 1
ATOM 3369 C CA . ASP A 1 452 ? -22.131 -2.621 10.914 1.00 79.25 452 ASP A CA 1
ATOM 3370 C C . ASP A 1 452 ? -21.295 -3.571 10.039 1.00 79.25 452 ASP A C 1
ATOM 3372 O O . ASP A 1 452 ? -20.371 -3.128 9.352 1.00 79.25 452 ASP A O 1
ATOM 3376 N N . LYS A 1 453 ? -21.611 -4.881 10.028 1.00 77.62 453 LYS A N 1
ATOM 3377 C CA . LYS A 1 453 ? -20.953 -5.860 9.135 1.00 77.62 453 LYS A CA 1
ATOM 3378 C C . LYS A 1 453 ? -21.125 -5.455 7.671 1.00 77.62 453 LYS A C 1
ATOM 3380 O O . LYS A 1 453 ? -20.156 -5.493 6.920 1.00 77.62 453 LYS A O 1
ATOM 3385 N N . LYS A 1 454 ? -22.332 -5.039 7.277 1.00 82.88 454 LYS A N 1
ATOM 3386 C CA . LYS A 1 454 ? -22.660 -4.582 5.925 1.00 82.88 454 LYS A CA 1
ATOM 3387 C C . LYS A 1 454 ? -21.853 -3.341 5.548 1.00 82.88 454 LYS A C 1
ATOM 3389 O O . LYS A 1 454 ? -21.158 -3.400 4.547 1.00 82.88 454 LYS A O 1
ATOM 3394 N N . LYS A 1 455 ? -21.848 -2.277 6.361 1.00 80.12 455 LYS A N 1
ATOM 3395 C CA . LYS A 1 455 ? -21.034 -1.067 6.110 1.00 80.12 455 LYS A CA 1
ATOM 3396 C C . LYS A 1 455 ? -19.536 -1.375 6.046 1.00 80.12 455 LYS A C 1
ATOM 3398 O O . LYS A 1 455 ? -18.814 -0.747 5.278 1.00 80.12 455 LYS A O 1
ATOM 3403 N N . GLY A 1 456 ? -19.063 -2.332 6.848 1.00 80.44 456 GLY A N 1
ATOM 3404 C CA . GLY A 1 456 ? -17.694 -2.843 6.774 1.00 80.44 456 GLY A CA 1
ATOM 3405 C C . GLY A 1 456 ? -17.405 -3.523 5.434 1.00 80.44 456 GLY A C 1
ATOM 3406 O O . GLY A 1 456 ? -16.443 -3.162 4.766 1.00 80.44 456 GLY A O 1
ATOM 3407 N N . LEU A 1 457 ? -18.272 -4.447 5.011 1.00 74.88 457 LEU A N 1
ATOM 3408 C CA . LEU A 1 457 ? -18.157 -5.149 3.731 1.00 74.88 457 LEU A CA 1
ATOM 3409 C C . LEU A 1 457 ? -18.321 -4.213 2.525 1.00 74.88 457 LEU A C 1
ATOM 3411 O O . LEU A 1 457 ? -17.567 -4.346 1.574 1.00 74.88 457 LEU A O 1
ATOM 3415 N N . GLU A 1 458 ? -19.240 -3.247 2.562 1.00 81.19 458 GLU A N 1
ATOM 3416 C CA . GLU A 1 458 ? -19.424 -2.233 1.511 1.00 81.19 458 GLU A CA 1
ATOM 3417 C C . GLU A 1 458 ? -18.166 -1.367 1.342 1.00 81.19 458 GLU A C 1
ATOM 3419 O O . GLU A 1 458 ? -17.773 -1.078 0.214 1.00 81.19 458 GLU A O 1
ATOM 3424 N N . ARG A 1 459 ? -17.475 -1.022 2.441 1.00 79.06 459 ARG A N 1
ATOM 3425 C CA . ARG A 1 459 ? -16.155 -0.370 2.380 1.00 79.06 459 ARG A CA 1
ATOM 3426 C C . ARG A 1 459 ? -15.099 -1.296 1.791 1.00 79.06 459 ARG A C 1
ATOM 3428 O O . ARG A 1 459 ? -14.486 -0.921 0.804 1.00 79.06 459 ARG A O 1
ATOM 3435 N N . SER A 1 460 ? -14.950 -2.519 2.305 1.00 76.12 460 SER A N 1
ATOM 3436 C CA . SER A 1 460 ? -13.968 -3.477 1.773 1.00 76.12 460 SER A CA 1
ATOM 3437 C C . SER A 1 460 ? -14.203 -3.839 0.301 1.00 76.12 460 SER A C 1
ATOM 3439 O O . SER A 1 460 ? -13.240 -4.104 -0.411 1.00 76.12 460 SER A O 1
ATOM 3441 N N . VAL A 1 461 ? -15.453 -3.823 -0.175 1.00 83.19 461 VAL A N 1
ATOM 3442 C CA . VAL A 1 461 ? -15.793 -3.945 -1.601 1.00 83.19 461 VAL A CA 1
ATOM 3443 C C . VAL A 1 461 ? -15.369 -2.691 -2.364 1.00 83.19 461 VAL A C 1
ATOM 3445 O O . VAL A 1 461 ? -14.665 -2.831 -3.352 1.00 83.19 461 VAL A O 1
ATOM 3448 N N . SER A 1 462 ? -15.693 -1.483 -1.893 1.00 85.38 462 SER A N 1
ATOM 3449 C CA . SER A 1 462 ? -15.254 -0.229 -2.533 1.00 85.38 462 SER A CA 1
ATOM 3450 C C . SER A 1 462 ? -13.724 -0.083 -2.584 1.00 85.38 462 SER A C 1
ATOM 3452 O O . SER A 1 462 ? -13.181 0.412 -3.574 1.00 85.38 462 SER A O 1
ATOM 3454 N N . ASP A 1 463 ? -13.020 -0.513 -1.535 1.00 74.75 463 ASP A N 1
ATOM 3455 C CA . ASP A 1 463 ? -11.557 -0.531 -1.467 1.00 74.75 463 ASP A CA 1
ATOM 3456 C C . ASP A 1 463 ? -10.991 -1.560 -2.463 1.00 74.75 463 ASP A C 1
ATOM 3458 O O . ASP A 1 463 ? -10.066 -1.255 -3.218 1.00 74.75 463 ASP A O 1
ATOM 3462 N N . ALA A 1 464 ? -11.588 -2.759 -2.532 1.00 73.12 464 ALA A N 1
ATOM 3463 C CA . ALA A 1 464 ? -11.202 -3.803 -3.481 1.00 73.12 464 ALA A CA 1
ATOM 3464 C C . ALA A 1 464 ? -11.506 -3.431 -4.943 1.00 73.12 464 ALA A C 1
ATOM 3466 O O . ALA A 1 464 ? -10.679 -3.694 -5.805 1.00 73.12 464 ALA A O 1
ATOM 3467 N N . GLU A 1 465 ? -12.637 -2.787 -5.239 1.00 81.50 465 GLU A N 1
ATOM 3468 C CA . GLU A 1 465 ? -12.974 -2.266 -6.572 1.00 81.50 465 GLU A CA 1
ATOM 3469 C C . GLU A 1 465 ? -11.977 -1.181 -7.006 1.00 81.50 465 GLU A C 1
ATOM 3471 O O . GLU A 1 465 ? -11.496 -1.199 -8.139 1.00 81.50 465 GLU A O 1
ATOM 3476 N N . THR A 1 466 ? -11.585 -0.293 -6.086 1.00 84.25 466 THR A N 1
ATOM 3477 C CA . THR A 1 466 ? -10.552 0.728 -6.333 1.00 84.25 466 THR A CA 1
ATOM 3478 C C . THR A 1 466 ? -9.175 0.096 -6.575 1.00 84.25 466 THR A C 1
ATOM 3480 O O . THR A 1 466 ? -8.443 0.520 -7.473 1.00 84.25 466 THR A O 1
ATOM 3483 N N . ALA A 1 467 ? -8.821 -0.944 -5.813 1.00 74.12 467 ALA A N 1
ATOM 3484 C CA . ALA A 1 467 ? -7.588 -1.701 -6.013 1.00 74.12 467 ALA A CA 1
ATOM 3485 C C . ALA A 1 467 ? -7.592 -2.465 -7.349 1.00 74.12 467 ALA A C 1
ATOM 3487 O O . ALA A 1 467 ? -6.599 -2.414 -8.072 1.00 74.12 467 ALA A O 1
ATOM 3488 N N . ILE A 1 468 ? -8.712 -3.105 -7.710 1.00 80.31 468 ILE A N 1
ATOM 3489 C CA . ILE A 1 468 ? -8.900 -3.791 -8.995 1.00 80.31 468 ILE A CA 1
ATOM 3490 C C . ILE A 1 468 ? -8.695 -2.802 -10.142 1.00 80.31 468 ILE A C 1
ATOM 3492 O O . ILE A 1 468 ? -7.823 -3.051 -10.970 1.00 80.31 468 ILE A O 1
ATOM 3496 N N . ALA A 1 469 ? -9.383 -1.655 -10.140 1.00 84.06 469 ALA A N 1
ATOM 3497 C CA . ALA A 1 469 ? -9.223 -0.627 -11.171 1.00 84.06 469 ALA A CA 1
ATOM 3498 C C . ALA A 1 469 ? -7.756 -0.177 -11.316 1.00 84.06 469 ALA A C 1
ATOM 3500 O O . ALA A 1 469 ? -7.205 -0.213 -12.415 1.00 84.06 469 ALA A O 1
ATOM 3501 N N . LYS A 1 470 ? -7.069 0.120 -10.199 1.00 77.88 470 LYS A N 1
ATOM 3502 C CA . LYS A 1 470 ? -5.634 0.455 -10.220 1.00 77.88 470 LYS A CA 1
ATOM 3503 C C . LYS A 1 470 ? -4.784 -0.678 -10.812 1.00 77.88 470 LYS A C 1
ATOM 3505 O O . LYS A 1 470 ? -3.824 -0.404 -11.535 1.00 77.88 470 LYS A O 1
ATOM 3510 N N . THR A 1 471 ? -5.096 -1.944 -10.522 1.00 65.31 471 THR A N 1
ATOM 3511 C CA . THR A 1 471 ? -4.381 -3.078 -11.132 1.00 65.31 471 THR A CA 1
ATOM 3512 C C . THR A 1 471 ? -4.720 -3.277 -12.607 1.00 65.31 471 THR A C 1
ATOM 3514 O O . THR A 1 471 ? -3.822 -3.637 -13.358 1.00 65.31 471 THR A O 1
ATOM 3517 N N . GLU A 1 472 ? -5.944 -2.994 -13.059 1.00 80.50 472 GLU A N 1
ATOM 3518 C CA . GLU A 1 472 ? -6.314 -3.050 -14.479 1.00 80.50 472 GLU A CA 1
ATOM 3519 C C . GLU A 1 472 ? -5.587 -1.963 -15.288 1.00 80.50 472 GLU A C 1
ATOM 3521 O O . GLU A 1 472 ? -4.994 -2.283 -16.319 1.00 80.50 472 GLU A O 1
ATOM 3526 N N . ASP A 1 473 ? -5.506 -0.729 -14.776 1.00 81.44 473 ASP A N 1
ATOM 3527 C CA . ASP A 1 473 ? -4.695 0.354 -15.360 1.00 81.44 473 ASP A CA 1
ATOM 3528 C C . ASP A 1 473 ? -3.195 -0.003 -15.392 1.00 81.44 473 ASP A C 1
ATOM 3530 O O . ASP A 1 473 ? -2.496 0.236 -16.383 1.00 81.44 473 ASP A O 1
ATOM 3534 N N . SER A 1 474 ? -2.691 -0.637 -14.326 1.00 68.50 474 SER A N 1
ATOM 3535 C CA . SER A 1 474 ? -1.299 -1.109 -14.252 1.00 68.50 474 SER A CA 1
ATOM 3536 C C . SER A 1 474 ? -1.027 -2.246 -15.248 1.00 68.50 474 SER A C 1
ATOM 3538 O O . SER A 1 474 ? 0.024 -2.274 -15.883 1.00 68.50 474 SER A O 1
ATOM 3540 N N . ILE A 1 475 ? -1.981 -3.166 -15.433 1.00 75.50 475 ILE A N 1
ATOM 3541 C CA . ILE A 1 475 ? -1.907 -4.264 -16.410 1.00 75.50 475 ILE A CA 1
ATOM 3542 C C . ILE A 1 475 ? -1.988 -3.728 -17.843 1.00 75.50 475 ILE A C 1
ATOM 3544 O O . ILE A 1 475 ? -1.283 -4.238 -18.713 1.00 75.50 475 ILE A O 1
ATOM 3548 N N . ALA A 1 476 ? -2.806 -2.704 -18.104 1.00 83.25 476 ALA A N 1
ATOM 3549 C CA . ALA A 1 476 ? -2.843 -2.022 -19.395 1.00 83.25 476 ALA A CA 1
ATOM 3550 C C . ALA A 1 476 ? -1.489 -1.361 -19.701 1.00 83.25 476 ALA A C 1
ATOM 3552 O O . ALA A 1 476 ? -0.898 -1.642 -20.742 1.00 83.25 476 ALA A O 1
ATOM 3553 N N . THR A 1 477 ? -0.950 -0.596 -18.747 1.00 78.50 477 THR A N 1
ATOM 3554 C CA . THR A 1 477 ? 0.364 0.060 -18.857 1.00 78.50 477 THR A CA 1
ATOM 3555 C C . THR A 1 477 ? 1.480 -0.957 -19.119 1.00 78.50 477 THR A C 1
ATOM 3557 O O . THR A 1 477 ? 2.182 -0.856 -20.121 1.00 78.50 477 THR A O 1
ATOM 3560 N N . ALA A 1 478 ? 1.587 -2.003 -18.292 1.00 72.81 478 ALA A N 1
ATOM 3561 C CA . ALA A 1 478 ? 2.609 -3.043 -18.439 1.00 72.81 478 ALA A CA 1
ATOM 3562 C C . ALA A 1 478 ? 2.466 -3.852 -19.743 1.00 72.81 478 ALA A C 1
ATOM 3564 O O . ALA A 1 478 ? 3.452 -4.347 -20.287 1.00 72.81 478 ALA A O 1
ATOM 3565 N N . LYS A 1 479 ? 1.245 -3.992 -20.274 1.00 78.69 479 LYS A N 1
ATOM 3566 C CA . LYS A 1 479 ? 0.986 -4.636 -21.569 1.00 78.69 479 LYS A CA 1
ATOM 3567 C C . LYS A 1 479 ? 1.427 -3.759 -22.742 1.00 78.69 479 LYS A C 1
ATOM 3569 O O . LYS A 1 479 ? 1.953 -4.302 -23.714 1.00 78.69 479 LYS A O 1
ATOM 3574 N N . ASP A 1 480 ? 1.240 -2.447 -22.655 1.00 81.56 480 ASP A N 1
ATOM 3575 C CA . ASP A 1 480 ? 1.687 -1.505 -23.681 1.00 81.56 480 ASP A CA 1
ATOM 3576 C C . ASP A 1 480 ? 3.217 -1.315 -23.629 1.00 81.56 480 ASP A C 1
ATOM 3578 O O . ASP A 1 480 ? 3.864 -1.355 -24.677 1.00 81.56 480 ASP A O 1
ATOM 3582 N N . GLU A 1 481 ? 3.827 -1.273 -22.437 1.00 79.00 481 GLU A N 1
ATOM 3583 C CA . GLU A 1 481 ? 5.289 -1.362 -22.263 1.00 79.00 481 GLU A CA 1
ATOM 3584 C C . GLU A 1 481 ? 5.841 -2.688 -22.824 1.00 79.00 481 GLU A C 1
ATOM 3586 O O . GLU A 1 481 ? 6.795 -2.683 -23.602 1.00 79.00 481 GLU A O 1
ATOM 3591 N N . ALA A 1 482 ? 5.208 -3.834 -22.540 1.00 72.50 482 ALA A N 1
ATOM 3592 C CA . ALA A 1 482 ? 5.609 -5.124 -23.110 1.00 72.50 482 ALA A CA 1
ATOM 3593 C C . ALA A 1 482 ? 5.429 -5.191 -24.640 1.00 72.50 482 ALA A C 1
ATOM 3595 O O . ALA A 1 482 ? 6.217 -5.849 -25.329 1.00 72.50 482 ALA A O 1
ATOM 3596 N N . ALA A 1 483 ? 4.424 -4.511 -25.200 1.00 77.44 483 ALA A N 1
ATOM 3597 C CA . ALA A 1 483 ? 4.238 -4.392 -26.644 1.00 77.44 483 ALA A CA 1
ATOM 3598 C C . ALA A 1 483 ? 5.327 -3.514 -27.284 1.00 77.44 483 ALA A C 1
ATOM 3600 O O . ALA A 1 483 ? 5.877 -3.900 -28.320 1.00 77.44 483 ALA A O 1
ATOM 3601 N N . ALA A 1 484 ? 5.687 -2.396 -26.646 1.00 77.75 484 ALA A N 1
ATOM 3602 C CA . ALA A 1 484 ? 6.786 -1.527 -27.057 1.00 77.75 484 ALA A CA 1
ATOM 3603 C C . ALA A 1 484 ? 8.137 -2.261 -27.002 1.00 77.75 484 ALA A C 1
ATOM 3605 O O . ALA A 1 484 ? 8.848 -2.295 -28.004 1.00 77.75 484 ALA A O 1
ATOM 3606 N N . LEU A 1 485 ? 8.445 -2.958 -25.903 1.00 69.88 485 LEU A N 1
ATOM 3607 C CA . LEU A 1 485 ? 9.640 -3.803 -25.778 1.00 69.88 485 LEU A CA 1
ATOM 3608 C C . LEU A 1 485 ? 9.661 -4.926 -26.828 1.00 69.88 485 LEU A C 1
ATOM 3610 O O . LEU A 1 485 ? 10.688 -5.174 -27.453 1.00 69.88 485 LEU A O 1
ATOM 3614 N N . THR A 1 486 ? 8.520 -5.565 -27.108 1.00 75.00 486 THR A N 1
ATOM 3615 C CA . THR A 1 486 ? 8.415 -6.586 -28.169 1.00 75.00 486 THR A CA 1
ATOM 3616 C C . THR A 1 486 ? 8.639 -6.004 -29.572 1.00 75.00 486 THR A C 1
ATOM 3618 O O . THR A 1 486 ? 9.131 -6.708 -30.458 1.00 75.00 486 THR A O 1
ATOM 3621 N N . ALA A 1 487 ? 8.274 -4.740 -29.807 1.00 79.12 487 ALA A N 1
ATOM 3622 C CA . ALA A 1 487 ? 8.583 -4.034 -31.048 1.00 79.12 487 ALA A CA 1
ATOM 3623 C C . ALA A 1 487 ? 10.071 -3.651 -31.117 1.00 79.12 487 ALA A C 1
ATOM 3625 O O . ALA A 1 487 ? 10.707 -3.918 -32.135 1.00 79.12 487 ALA A O 1
ATOM 3626 N N . GLY A 1 488 ? 10.636 -3.130 -30.022 1.00 73.25 488 GLY A N 1
ATOM 3627 C CA . GLY A 1 488 ? 12.054 -2.791 -29.885 1.00 73.25 488 GLY A CA 1
ATOM 3628 C C . GLY A 1 488 ? 12.975 -3.992 -30.101 1.00 73.25 488 GLY A C 1
ATOM 3629 O O . GLY A 1 488 ? 13.899 -3.906 -30.900 1.00 73.25 488 GLY A O 1
ATOM 3630 N N . ILE A 1 489 ? 12.670 -5.151 -29.505 1.00 76.31 489 ILE A N 1
ATOM 3631 C CA . ILE A 1 489 ? 13.420 -6.401 -29.731 1.00 76.31 489 ILE A CA 1
ATOM 3632 C C . ILE A 1 489 ? 13.390 -6.798 -31.214 1.00 76.31 489 ILE A C 1
ATOM 3634 O O . ILE A 1 489 ? 14.428 -7.124 -31.776 1.00 76.31 489 ILE A O 1
ATOM 3638 N N . LYS A 1 490 ? 12.238 -6.705 -31.893 1.00 76.69 490 LYS A N 1
ATOM 3639 C CA . LYS A 1 490 ? 12.142 -7.014 -33.335 1.00 76.69 490 LYS A CA 1
ATOM 3640 C C . LYS A 1 490 ? 12.880 -6.003 -34.214 1.00 76.69 490 LYS A C 1
ATOM 3642 O O . LYS A 1 490 ? 13.409 -6.386 -35.258 1.00 76.69 490 LYS A O 1
ATOM 3647 N N . ALA A 1 491 ? 12.905 -4.731 -33.820 1.00 77.31 491 ALA A N 1
ATOM 3648 C CA . ALA A 1 491 ? 13.700 -3.704 -34.482 1.00 77.31 491 ALA A CA 1
ATOM 3649 C C . ALA A 1 491 ? 15.201 -3.977 -34.295 1.00 77.31 491 ALA A C 1
ATOM 3651 O O . ALA A 1 491 ? 15.945 -3.944 -35.272 1.00 77.31 491 ALA A O 1
ATOM 3652 N N . LEU A 1 492 ? 15.624 -4.345 -33.082 1.00 71.50 492 LEU A N 1
ATOM 3653 C CA . LEU A 1 492 ? 17.001 -4.696 -32.743 1.00 71.50 492 LEU A CA 1
ATOM 3654 C C . LEU A 1 492 ? 17.466 -5.976 -33.456 1.00 71.50 492 LEU A C 1
ATOM 3656 O O . LEU A 1 492 ? 18.520 -5.957 -34.081 1.00 71.50 492 LEU A O 1
ATOM 3660 N N . ASP A 1 493 ? 16.666 -7.048 -33.462 1.00 75.69 493 ASP A N 1
ATOM 3661 C CA . ASP A 1 493 ? 16.934 -8.284 -34.216 1.00 75.69 493 ASP A CA 1
ATOM 3662 C C . ASP A 1 493 ? 17.132 -7.989 -35.711 1.00 75.69 493 ASP A C 1
ATOM 3664 O O . ASP A 1 493 ? 18.084 -8.468 -36.334 1.00 75.69 493 ASP A O 1
ATOM 3668 N N . LYS A 1 494 ? 16.255 -7.156 -36.292 1.00 80.94 494 LYS A N 1
ATOM 3669 C CA . LYS A 1 494 ? 16.360 -6.705 -37.686 1.00 80.94 494 LYS A CA 1
ATOM 3670 C C . LYS A 1 494 ? 17.632 -5.885 -37.910 1.00 80.94 494 LYS A C 1
ATOM 3672 O O . LYS A 1 494 ? 18.350 -6.151 -38.868 1.00 80.94 494 LYS A O 1
ATOM 3677 N N . ALA A 1 495 ? 17.929 -4.932 -37.032 1.00 73.62 495 ALA A N 1
ATOM 3678 C CA . ALA A 1 495 ? 19.096 -4.061 -37.126 1.00 73.62 495 ALA A CA 1
ATOM 3679 C C . ALA A 1 495 ? 20.415 -4.849 -36.989 1.00 73.62 495 ALA A C 1
ATOM 3681 O O . ALA A 1 495 ? 21.353 -4.625 -37.754 1.00 73.62 495 ALA A O 1
ATOM 3682 N N . VAL A 1 496 ? 20.469 -5.841 -36.092 1.00 79.38 496 VAL A N 1
ATOM 3683 C CA . VAL A 1 496 ? 21.590 -6.783 -35.940 1.00 79.38 496 VAL A CA 1
ATOM 3684 C C . VAL A 1 496 ? 21.725 -7.686 -37.169 1.00 79.38 496 VAL A C 1
ATOM 3686 O O . VAL A 1 496 ? 22.844 -7.908 -37.638 1.00 79.38 496 VAL A O 1
ATOM 3689 N N . ALA A 1 497 ? 20.619 -8.180 -37.734 1.00 78.25 497 ALA A N 1
ATOM 3690 C CA . ALA A 1 497 ? 20.636 -8.960 -38.970 1.00 78.25 497 ALA A CA 1
ATOM 3691 C C . ALA A 1 497 ? 21.125 -8.130 -40.172 1.00 78.25 497 ALA A C 1
ATOM 3693 O O . ALA A 1 497 ? 21.988 -8.596 -40.916 1.00 78.25 497 ALA A O 1
ATOM 3694 N N . GLU A 1 498 ? 20.652 -6.891 -40.330 1.00 79.56 498 GLU A N 1
ATOM 3695 C CA . GLU A 1 498 ? 21.076 -5.975 -41.398 1.00 79.56 498 GLU A CA 1
ATOM 3696 C C . GLU A 1 498 ? 22.555 -5.580 -41.245 1.00 79.56 498 GLU A C 1
ATOM 3698 O O . GLU A 1 498 ? 23.315 -5.692 -42.209 1.00 79.56 498 GLU A O 1
ATOM 3703 N N . ALA A 1 499 ? 23.016 -5.249 -40.033 1.00 71.75 499 ALA A N 1
ATOM 3704 C CA . ALA A 1 499 ? 24.432 -4.994 -39.757 1.00 71.75 499 ALA A CA 1
ATOM 3705 C C . ALA A 1 499 ? 25.319 -6.238 -39.983 1.00 71.75 499 ALA A C 1
ATOM 3707 O O . ALA A 1 499 ? 26.473 -6.119 -40.402 1.00 71.75 499 ALA A O 1
ATOM 3708 N N . THR A 1 500 ? 24.790 -7.443 -39.748 1.00 77.75 500 THR A N 1
ATOM 3709 C CA . THR A 1 500 ? 25.492 -8.710 -40.014 1.00 77.75 500 THR A CA 1
ATOM 3710 C C . THR A 1 500 ? 25.557 -9.028 -41.509 1.00 77.75 500 THR A C 1
ATOM 3712 O O . THR A 1 500 ? 26.597 -9.482 -41.984 1.00 77.75 500 THR A O 1
ATOM 3715 N N . GLU A 1 501 ? 24.492 -8.775 -42.277 1.00 80.12 501 GLU A N 1
ATOM 3716 C CA . GLU A 1 501 ? 24.534 -8.861 -43.742 1.00 80.12 501 GLU A CA 1
ATOM 3717 C C . GLU A 1 501 ? 25.502 -7.842 -44.344 1.00 80.12 501 GLU A C 1
ATOM 3719 O O . GLU A 1 501 ? 26.274 -8.194 -45.234 1.00 80.12 501 GLU A O 1
ATOM 3724 N N . GLN A 1 502 ? 25.491 -6.597 -43.860 1.00 73.38 502 GLN A N 1
ATOM 3725 C CA . GLN A 1 502 ? 26.406 -5.568 -44.341 1.00 73.38 502 GLN A CA 1
ATOM 3726 C C . GLN A 1 502 ? 27.860 -5.950 -44.056 1.00 73.38 502 GLN A C 1
ATOM 3728 O O . GLN A 1 502 ? 28.674 -5.910 -44.969 1.00 73.38 502 GLN A O 1
ATOM 3733 N N . ARG A 1 503 ? 28.191 -6.402 -42.837 1.00 74.25 503 ARG A N 1
ATOM 3734 C CA . ARG A 1 503 ? 29.552 -6.866 -42.508 1.00 74.25 503 ARG A CA 1
ATOM 3735 C C . ARG A 1 503 ? 30.014 -8.048 -43.364 1.00 74.25 503 ARG A C 1
ATOM 3737 O O . ARG A 1 503 ? 31.200 -8.134 -43.657 1.00 74.25 503 ARG A O 1
ATOM 3744 N N . LYS A 1 504 ? 29.106 -8.936 -43.786 1.00 77.25 504 LYS A N 1
ATOM 3745 C CA . LYS A 1 504 ? 29.434 -10.006 -44.746 1.00 77.25 504 LYS A CA 1
ATOM 3746 C C . LYS A 1 504 ? 29.728 -9.449 -46.136 1.00 77.25 504 LYS A C 1
ATOM 3748 O O . LYS A 1 504 ? 30.728 -9.833 -46.717 1.00 77.25 504 LYS A O 1
ATOM 3753 N N . LYS A 1 505 ? 28.919 -8.509 -46.631 1.00 76.56 505 LYS A N 1
ATOM 3754 C CA . LYS A 1 505 ? 29.105 -7.894 -47.957 1.00 76.56 505 LYS A CA 1
ATOM 3755 C C . LYS A 1 505 ? 30.367 -7.026 -48.011 1.00 76.56 505 LYS A C 1
ATOM 3757 O O . LYS A 1 505 ? 31.153 -7.174 -48.932 1.00 76.56 505 LYS A O 1
ATOM 3762 N N . GLU A 1 506 ? 30.640 -6.241 -46.967 1.00 70.25 506 GLU A N 1
ATOM 3763 C CA . GLU A 1 506 ? 31.922 -5.538 -46.801 1.00 70.25 506 GLU A CA 1
ATOM 3764 C C . GLU A 1 506 ? 33.113 -6.515 -46.767 1.00 70.25 506 GLU A C 1
ATOM 3766 O O . GLU A 1 506 ? 34.153 -6.235 -47.352 1.00 70.25 506 GLU A O 1
ATOM 3771 N N . HIS A 1 507 ? 32.982 -7.682 -46.124 1.00 70.25 507 HIS A N 1
ATOM 3772 C CA . HIS A 1 507 ? 34.032 -8.707 -46.153 1.00 70.25 507 HIS A CA 1
ATOM 3773 C C . HIS A 1 507 ? 34.163 -9.373 -47.537 1.00 70.25 507 HIS A C 1
ATOM 3775 O O . HIS A 1 507 ? 35.271 -9.704 -47.943 1.00 70.25 507 HIS A O 1
ATOM 3781 N N . GLU A 1 508 ? 33.070 -9.586 -48.269 1.00 73.38 508 GLU A N 1
ATOM 3782 C CA . GLU A 1 508 ? 33.084 -10.153 -49.628 1.00 73.38 508 GLU A CA 1
ATOM 3783 C C . GLU A 1 508 ? 33.642 -9.174 -50.679 1.00 73.38 508 GLU A C 1
ATOM 3785 O O . GLU A 1 508 ? 34.113 -9.620 -51.722 1.00 73.38 508 GLU A O 1
ATOM 3790 N N . GLU A 1 509 ? 33.639 -7.864 -50.404 1.00 65.19 509 GLU A N 1
ATOM 3791 C CA . GLU A 1 509 ? 34.210 -6.826 -51.280 1.00 65.19 509 GLU A CA 1
ATOM 3792 C C . GLU A 1 509 ? 35.643 -6.405 -50.905 1.00 65.19 509 GLU A C 1
ATOM 3794 O O . GLU A 1 509 ? 36.340 -5.822 -51.736 1.00 65.19 509 GLU A O 1
ATOM 3799 N N . PHE A 1 510 ? 36.115 -6.714 -49.689 1.00 57.22 510 PHE A N 1
ATOM 3800 C CA . PHE A 1 510 ? 37.470 -6.385 -49.208 1.00 57.22 510 PHE A CA 1
ATOM 3801 C C . PHE A 1 510 ? 38.351 -7.620 -48.912 1.00 57.22 510 PHE A C 1
ATOM 3803 O O . PHE A 1 510 ? 39.323 -7.508 -48.158 1.00 57.22 510 PHE A O 1
ATOM 3810 N N . SER A 1 511 ? 38.025 -8.780 -49.498 1.00 46.16 511 SER A N 1
ATOM 3811 C CA . SER A 1 511 ? 38.759 -10.058 -49.385 1.00 46.16 511 SER A CA 1
ATOM 3812 C C . SER A 1 511 ? 39.183 -10.637 -50.737 1.00 46.16 511 SER A C 1
ATOM 3814 O O . SER A 1 511 ? 39.998 -11.588 -50.676 1.00 46.16 511 SER A O 1
#

InterPro domains:
  IPR059991 Trichocyst matrix protein T1-F, coiled-coil [PF27870] (56-353)

Nearest PDB structures (foldseek):
  3ja6-assembly1_H  TM=3.244E-01  e=1.218E-03  Escherichia coli
  3zx6-assembly1_B  TM=3.554E-01  e=3.682E-03  Archaeoglobus fulgidus DSM 4304
  8bwy-assembly1_C  TM=2.989E-01  e=1.505E-02  Chlamydomonas reinhardtii
  6h2f-assembly1_J  TM=2.847E-01  e=1.375E-01  Aeromonas hydrophila subsp. hydrophila AL09-71
  3g67-assembly1_B  TM=3.687E-01  e=2.922E-01  Thermotoga maritima

Mean predicted aligned error: 20.12 Å

Sequence (511 aa):
FWLKAHSSCADGASCTSGHCSIGQCQMGSSSLFILALVALPVAAHGVGQGTTLIANPIRKVVTMLQAMQTKVSEEGAKEEELYNKFMCYCKNSGGDLTSTIEAAEAKIPSLESDIKKADEQKLQVEGDLAQAQDDRVAAKKTVAEATALREKEAAAYAADKAEYGANGEAITKALEALEKGMAGAFLQTGTVSVLRKLVMASGSALLDDDRDQVLAFLEGKQGSEYAPQSGQIVGILKQMGDEMAKGLAEATATEEAAVKTFEGLMDAKKKEVKVVTQKIETSLQRSGELGVSSAQMKNDLDDTAEALAADKEFHANLEKSCATKTAQWEERVKTRADELAALADTIKVLNDDDALELFKKTLPSAAASFMQVQGSTSLLRSKAMAALRQTRSKHTNAARMDLILLALHGKKIGFEKVITMIDDMVVALKTEQADDDTKKQYCGDEFDSSDDKKKGLERSVSDAETAIAKTEDSIATAKDEAAALTAGIKALDKAVAEATEQRKKEHEEFS

Solvent-accessible surface area (backbone atoms only — not comparable to full-atom values): 30404 Å² total; per-residue (Å²): 137,86,91,78,90,86,87,85,84,87,85,84,88,79,87,86,82,82,89,83,90,85,83,90,83,90,72,65,63,76,83,89,78,88,92,82,90,88,90,82,84,90,81,90,86,81,96,78,83,87,78,84,76,75,78,50,70,62,59,53,50,48,52,47,52,51,52,48,50,50,48,57,50,57,51,49,55,48,52,49,54,51,48,55,50,50,54,48,49,51,51,50,58,48,52,54,48,51,53,52,44,55,51,42,66,58,46,48,65,48,40,58,50,52,38,51,51,31,52,52,52,30,55,49,34,52,50,58,30,50,52,33,52,50,51,42,49,52,48,52,48,52,52,52,54,50,49,65,46,49,54,51,52,53,52,47,51,53,49,51,52,52,48,47,49,54,50,44,52,40,39,52,58,46,47,57,33,50,78,69,67,37,48,80,60,45,76,72,39,75,57,48,63,52,49,52,51,48,60,68,66,42,72,86,79,49,55,70,72,58,43,49,55,52,48,50,58,75,66,65,70,83,57,95,83,70,81,78,59,64,69,57,54,48,48,54,49,47,51,52,38,55,49,45,53,49,49,51,48,53,52,50,55,49,48,54,50,51,49,56,51,49,51,54,51,50,50,52,47,50,54,47,45,50,53,36,48,53,50,36,53,52,30,51,51,51,34,49,52,32,52,51,50,34,51,48,45,49,52,56,42,52,54,47,51,54,49,43,51,52,50,54,50,49,49,59,51,46,53,53,49,51,53,52,52,49,53,53,47,55,49,50,54,51,53,51,50,53,49,51,48,53,50,52,51,51,50,46,61,68,65,36,64,73,48,53,57,58,53,74,74,72,77,90,90,90,89,88,92,89,89,93,91,93,90,90,86,92,66,45,86,86,90,81,82,82,90,89,84,92,91,84,93,85,92,91,91,82,93,82,85,81,80,88,80,78,77,90,86,87,85,89,84,77,68,71,58,54,57,51,50,49,56,51,41,58,51,45,52,52,51,49,49,54,52,46,55,49,48,49,49,53,50,48,53,51,48,53,53,48,52,52,50,45,57,50,48,55,45,55,47,54,53,48,52,53,50,48,52,55,49,52,56,49,50,51,51,54,50,52,52,49,50,50,50,55,47,50,52,54,51,46,55,48,51,53,49,51,54,49,52,47,54,50,50,55,48,71,74,74,110

pLDDT: mean 71.89, std 20.85, range [24.03, 94.62]

Foldseek 3Di:
DDDDDDDDDDDDDDDDDDDDDDDDDDFDDDDDDDDDDDDDDDDDDDDDDDDPPFCQVLVVVLVVLVVVLVVLVVLLVVVVVLLVLLVVLLVVLLVVLVVLLVVLVVVLVVLVVVLVVLVVVLVVLVVLLVVLVVLLVVLVVVLVVLVVVLVVLVVVLVVLLVLLVVQLVLLVVVLVCLVVVNLVVVLVDPSLVVPLVVLVVPVPQDDVVLSVLLNCSSVVPPDPDDDDDSVVNSVVSVSVNVVSVVVNVVSVVVSVVSVVVSVVSNVVSVVSSVVSVVSNVVSVVSSVVSVVVSVVSVVVSVVSVVVSVVSVVVSVVSVVVSVVVVVVSVVSVVVSVVSSVVSVVVSCVSPPVVNVVVSVPDDDHDDDDDDDDDDDDDDRDDDDDDDDDDYDDDDDDDDDDDDDPDDDDDDDDDPVVVVVVVVVVVVVVVVVVVVVVVVVVVVVVVVVVVVVVVVVVVVVVVVVVVVVVVVVVVVVVVVVVVVVVVVVVVVVVVSVVSVVVSVVVVVVSVD

Secondary structure (DSSP, 8-state):
--------------------------------------------------------HHHHHHHHHHHHHHHHHHHHHHHHHHHHHHHHHHHHHHHHHHHHHHHHHHHHHHHHHHHHHHHHHHHHHHHHHHHHHHHHHHHHHHHHHHHHHHHHHHHHHHHHHHHHHHHHHHHHHHHHHHHTT-HHHHTTSTHHHHHHHHHHH-TTTS-HHHHHHHHHHHTT---TT----HHHHHHHHHHHHHHHHHHHHHHHHHHHHHHHHHHHHHHHHHHHHHHHHHHHHHHHHHHHHHHHHHHHHHHHHHHHHHHHHHHHHHHHHHHHHHHHHHHHHHHHHHHHHHHHHHHHHHHHHHHSHHHHHHHTTT----------------------------------------------------SHHHHHHHHHHHHHHHHHHHHHHHHHHHHHHHHHHHHHHHHHHHHHHHHHHHHHHHHHHHHHHHHHHHHHHHHHHHHHHHHHHHHHHHHHHHHHH--

Radius of gyration: 59.97 Å; Cα contacts (8 Å, |Δi|>4): 182; chains: 1; bounding box: 122×53×189 Å